Protein AF-0000000070300240 (afdb_homodimer)

Structure (mmCIF, N/CA/C/O backbone):
data_AF-0000000070300240-model_v1
#
loop_
_entity.id
_entity.type
_entity.pdbx_description
1 polymer 'Nucleoid-associated protein NdpA'
#
loop_
_atom_site.group_PDB
_atom_site.id
_atom_site.type_symbol
_atom_site.label_atom_id
_atom_site.label_alt_id
_atom_site.label_comp_id
_atom_site.label_asym_id
_atom_site.label_entity_id
_atom_site.label_seq_id
_atom_site.pdbx_PDB_ins_code
_atom_site.Cartn_x
_atom_site.Cartn_y
_atom_site.Cartn_z
_atom_site.occupancy
_atom_site.B_iso_or_equiv
_atom_site.auth_seq_id
_atom_site.auth_comp_id
_atom_site.auth_asym_id
_atom_site.auth_atom_id
_atom_site.pdbx_PDB_model_num
ATOM 1 N N . MET A 1 1 ? -7.402 23.688 -1.121 1 60.19 1 MET A N 1
ATOM 2 C CA . MET A 1 1 ? -6.246 22.812 -1.276 1 60.19 1 MET A CA 1
ATOM 3 C C . MET A 1 1 ? -5.066 23.562 -1.881 1 60.19 1 MET A C 1
ATOM 5 O O . MET A 1 1 ? -5.25 24.422 -2.742 1 60.19 1 MET A O 1
ATOM 9 N N . VAL A 1 2 ? -3.889 23.531 -1.179 1 76.5 2 VAL A N 1
ATOM 10 C CA . VAL A 1 2 ? -2.697 24.25 -1.625 1 76.5 2 VAL A CA 1
ATOM 11 C C . VAL A 1 2 ? -2.234 23.703 -2.969 1 76.5 2 VAL A C 1
ATOM 13 O O . VAL A 1 2 ? -2.279 22.484 -3.197 1 76.5 2 VAL A O 1
ATOM 16 N N . ASN A 1 3 ? -2.074 24.578 -3.926 1 87.31 3 ASN A N 1
ATOM 17 C CA . ASN A 1 3 ? -1.41 24.203 -5.172 1 87.31 3 ASN A CA 1
ATOM 18 C C . ASN A 1 3 ? 0.097 24.062 -4.98 1 87.31 3 ASN A C 1
ATOM 20 O O . ASN A 1 3 ? 0.801 25.047 -4.781 1 87.31 3 ASN A O 1
ATOM 24 N N . PHE A 1 4 ? 0.513 22.844 -5.047 1 93.38 4 PHE A N 1
ATOM 25 C CA . PHE A 1 4 ? 1.911 22.578 -4.738 1 93.38 4 PHE A CA 1
ATOM 26 C C . PHE A 1 4 ? 2.592 21.859 -5.891 1 93.38 4 PHE A C 1
ATOM 28 O O . PHE A 1 4 ? 2.031 20.906 -6.457 1 93.38 4 PHE A O 1
ATOM 35 N N . LYS A 1 5 ? 3.785 22.328 -6.25 1 95.56 5 LYS A N 1
ATOM 36 C CA . LYS A 1 5 ? 4.711 21.641 -7.141 1 95.56 5 LYS A CA 1
ATOM 37 C C . LYS A 1 5 ? 6.117 21.594 -6.551 1 95.56 5 LYS A C 1
ATOM 39 O O . LYS A 1 5 ? 6.672 22.641 -6.188 1 95.56 5 LYS A O 1
ATOM 44 N N . LEU A 1 6 ? 6.668 20.469 -6.445 1 97.12 6 LEU A N 1
ATOM 45 C CA . LEU A 1 6 ? 8 20.312 -5.879 1 97.12 6 LEU A CA 1
ATOM 46 C C . LEU A 1 6 ? 9.062 20.891 -6.809 1 97.12 6 LEU A C 1
ATOM 48 O O . LEU A 1 6 ? 8.977 20.734 -8.031 1 97.12 6 LEU A O 1
ATOM 52 N N . GLY A 1 7 ? 9.992 21.516 -6.203 1 97 7 GLY A N 1
ATOM 53 C CA . GLY A 1 7 ? 11.125 22.031 -6.961 1 97 7 GLY A CA 1
ATOM 54 C C . GLY A 1 7 ? 12.172 20.969 -7.254 1 97 7 GLY A C 1
ATOM 55 O O . GLY A 1 7 ? 11.852 19.781 -7.367 1 97 7 GLY A O 1
ATOM 56 N N . VAL A 1 8 ? 13.453 21.438 -7.469 1 96.75 8 VAL A N 1
ATOM 57 C CA . VAL A 1 8 ? 14.539 20.547 -7.859 1 96.75 8 VAL A CA 1
ATOM 58 C C . VAL A 1 8 ? 15.516 20.375 -6.691 1 96.75 8 VAL A C 1
ATOM 60 O O . VAL A 1 8 ? 16.109 21.344 -6.219 1 96.75 8 VAL A O 1
ATOM 63 N N . PRO A 1 9 ? 15.617 19.156 -6.219 1 97.25 9 PRO A N 1
ATOM 64 C CA . PRO A 1 9 ? 16.688 18.953 -5.238 1 97.25 9 PRO A CA 1
ATOM 65 C C . PRO A 1 9 ? 18.062 19.281 -5.797 1 97.25 9 PRO A C 1
ATOM 67 O O . PRO A 1 9 ? 18.391 18.859 -6.91 1 97.25 9 PRO A O 1
ATOM 70 N N . THR A 1 10 ? 18.906 19.953 -5.043 1 96.75 10 THR A N 1
ATOM 71 C CA . THR A 1 10 ? 20.203 20.391 -5.582 1 96.75 10 THR A CA 1
ATOM 72 C C . THR A 1 10 ? 21.344 19.812 -4.773 1 96.75 10 THR A C 1
ATOM 74 O O . THR A 1 10 ? 22.219 19.125 -5.324 1 96.75 10 THR A O 1
ATOM 77 N N . ILE A 1 11 ? 21.406 20.078 -3.486 1 96.75 11 ILE A N 1
ATOM 78 C CA . ILE A 1 11 ? 22.469 19.562 -2.635 1 96.75 11 ILE A CA 1
ATOM 79 C C . ILE A 1 11 ? 21.875 18.922 -1.383 1 96.75 11 ILE A C 1
ATOM 81 O O . ILE A 1 11 ? 20.75 19.25 -0.989 1 96.75 11 ILE A O 1
ATOM 85 N N . ALA A 1 12 ? 22.594 18 -0.851 1 97.06 12 ALA A N 1
ATOM 86 C CA . ALA A 1 12 ? 22.156 17.312 0.36 1 97.06 12 ALA A CA 1
ATOM 87 C C . ALA A 1 12 ? 23.344 16.938 1.241 1 97.06 12 ALA A C 1
ATOM 89 O O . ALA A 1 12 ? 24.469 16.812 0.756 1 97.06 12 ALA A O 1
ATOM 90 N N . THR A 1 13 ? 23.125 16.875 2.496 1 96.69 13 THR A N 1
ATOM 91 C CA . THR A 1 13 ? 24.047 16.266 3.449 1 96.69 13 THR A CA 1
ATOM 92 C C . THR A 1 13 ? 23.391 15.062 4.125 1 96.69 13 THR A C 1
ATOM 94 O O . THR A 1 13 ? 22.172 14.953 4.168 1 96.69 13 THR A O 1
ATOM 97 N N . VAL A 1 14 ? 24.234 14.172 4.559 1 96.19 14 VAL A N 1
ATOM 98 C CA . VAL A 1 14 ? 23.75 13.008 5.285 1 96.19 14 VAL A CA 1
ATOM 99 C C . VAL A 1 14 ? 24.594 12.781 6.539 1 96.19 14 VAL A C 1
ATOM 101 O O . VAL A 1 14 ? 25.828 12.781 6.473 1 96.19 14 VAL A O 1
ATOM 104 N N . GLN A 1 15 ? 23.969 12.734 7.672 1 95.25 15 GLN A N 1
ATOM 105 C CA . GLN A 1 15 ? 24.562 12.391 8.961 1 95.25 15 GLN A CA 1
ATOM 106 C C . GLN A 1 15 ? 23.984 11.078 9.492 1 95.25 15 GLN A C 1
ATOM 108 O O . GLN A 1 15 ? 22.984 10.578 8.984 1 95.25 15 GLN A O 1
ATOM 113 N N . LYS A 1 16 ? 24.641 10.484 10.398 1 94.12 16 LYS A N 1
ATOM 114 C CA . LYS A 1 16 ? 24.094 9.391 11.195 1 94.12 16 LYS A CA 1
ATOM 115 C C . LYS A 1 16 ? 23.797 9.836 12.617 1 94.12 16 LYS A C 1
ATOM 117 O O . LYS A 1 16 ? 24.641 10.43 13.281 1 94.12 16 LYS A O 1
ATOM 122 N N . VAL A 1 17 ? 22.562 9.648 12.992 1 95.69 17 VAL A N 1
ATOM 123 C CA . VAL A 1 17 ? 22.156 10.078 14.328 1 95.69 17 VAL A CA 1
ATOM 124 C C . VAL A 1 17 ? 21.688 8.875 15.141 1 95.69 17 VAL A C 1
ATOM 126 O O . VAL A 1 17 ? 20.719 8.203 14.766 1 95.69 17 VAL A O 1
ATOM 129 N N . GLY A 1 18 ? 22.344 8.625 16.203 1 94.81 18 GLY A N 1
ATOM 130 C CA . GLY A 1 18 ? 22 7.512 17.078 1 94.81 18 GLY A CA 1
ATOM 131 C C . GLY A 1 18 ? 21.094 7.906 18.234 1 94.81 18 GLY A C 1
ATOM 132 O O . GLY A 1 18 ? 20.656 9.055 18.312 1 94.81 18 GLY A O 1
ATOM 133 N N . ASN A 1 19 ? 20.781 6.914 19.047 1 93.5 19 ASN A N 1
ATOM 134 C CA . ASN A 1 19 ? 20.031 7.105 20.281 1 93.5 19 ASN A CA 1
ATOM 135 C C . ASN A 1 19 ? 20.938 7.586 21.406 1 93.5 19 ASN A C 1
ATOM 137 O O . ASN A 1 19 ? 21.922 6.926 21.75 1 93.5 19 ASN A O 1
ATOM 141 N N . LYS A 1 20 ? 20.625 8.68 21.953 1 94.06 20 LYS A N 1
ATOM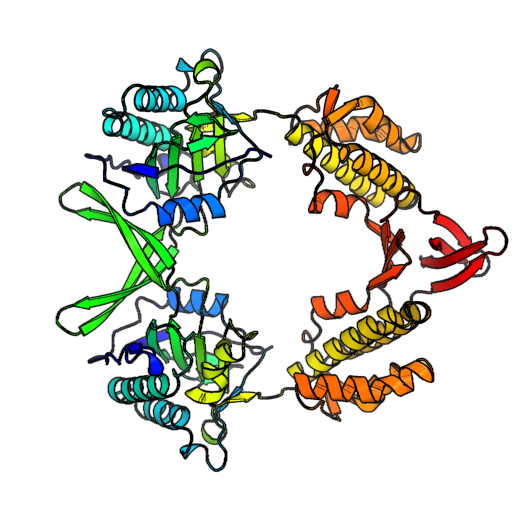 142 C CA . LYS A 1 20 ? 21.484 9.281 22.969 1 94.06 20 LYS A CA 1
ATOM 143 C C . LYS A 1 20 ? 21.5 8.43 24.234 1 94.06 20 LYS A C 1
ATOM 145 O O . LYS A 1 20 ? 22.547 8.281 24.875 1 94.06 20 LYS A O 1
ATOM 150 N N . LEU A 1 21 ? 20.328 7.957 24.594 1 92.44 21 LEU A N 1
ATOM 151 C CA . LEU A 1 21 ? 20.25 7.105 25.766 1 92.44 21 LEU A CA 1
ATOM 152 C C . LEU A 1 21 ? 21.156 5.887 25.625 1 92.44 21 LEU A C 1
ATOM 154 O O . LEU A 1 21 ? 21.766 5.438 26.594 1 92.44 21 LEU A O 1
ATOM 158 N N . LYS A 1 22 ? 21.281 5.348 24.453 1 93.88 22 LYS A N 1
ATOM 159 C CA . LYS A 1 22 ? 22.094 4.168 24.172 1 93.88 22 LYS A CA 1
ATOM 160 C C . LYS A 1 22 ? 23.516 4.555 23.828 1 93.88 22 LYS A C 1
ATOM 162 O O . LYS A 1 22 ? 24.312 3.703 23.422 1 93.88 22 LYS A O 1
ATOM 167 N N . GLU A 1 23 ? 23.797 5.84 23.797 1 94.81 23 GLU A N 1
ATOM 168 C CA . GLU A 1 23 ? 25.125 6.391 23.531 1 94.81 23 GLU A CA 1
ATOM 169 C C . GLU A 1 23 ? 25.641 5.945 22.172 1 94.81 23 GLU A C 1
ATOM 171 O O . GLU A 1 23 ? 26.812 5.578 22.047 1 94.81 23 GLU A O 1
ATOM 176 N N . GLU A 1 24 ? 24.844 5.926 21.172 1 94.44 24 GLU A N 1
ATOM 177 C CA . GLU A 1 24 ? 25.203 5.465 19.828 1 94.44 24 GLU A CA 1
ATOM 178 C C . GLU A 1 24 ? 25.953 6.543 19.062 1 94.44 24 GLU A C 1
ATOM 180 O O . GLU A 1 24 ? 26.578 6.258 18.031 1 94.44 24 GLU A O 1
ATOM 185 N N . GLY A 1 25 ? 25.922 7.777 19.531 1 94.88 25 GLY A N 1
ATOM 186 C CA . GLY A 1 25 ? 26.734 8.844 18.969 1 94.88 25 GLY A CA 1
ATOM 187 C C . GLY A 1 25 ? 26.172 9.406 17.688 1 94.88 25 GLY A C 1
ATOM 188 O O . GLY A 1 25 ? 25.016 9.156 17.344 1 94.88 25 GLY A O 1
ATOM 189 N N . ILE A 1 26 ? 26.984 10.305 17.016 1 95.12 26 ILE A N 1
ATOM 190 C CA . ILE A 1 26 ? 26.625 11.008 15.789 1 95.12 26 ILE A CA 1
ATOM 191 C C . ILE A 1 26 ? 27.797 10.953 14.812 1 95.12 26 ILE A C 1
ATOM 193 O O . ILE A 1 26 ? 28.953 11.031 15.219 1 95.12 26 ILE A O 1
ATOM 197 N N . ALA A 1 27 ? 27.484 10.711 13.57 1 94.44 27 ALA A N 1
ATOM 198 C CA . ALA A 1 27 ? 28.453 10.898 12.5 1 94.44 27 ALA A CA 1
ATOM 199 C C . ALA A 1 27 ? 28.078 12.094 11.625 1 94.44 27 ALA A C 1
ATOM 201 O O . ALA A 1 27 ? 26.969 12.148 11.086 1 94.44 27 ALA A O 1
ATOM 202 N N . PHE A 1 28 ? 29.016 12.992 11.469 1 95.5 28 PHE A N 1
ATOM 203 C CA . PHE A 1 28 ? 28.734 14.25 10.789 1 95.5 28 PHE A CA 1
ATOM 204 C C . PHE A 1 28 ? 29.094 14.156 9.312 1 95.5 28 PHE A C 1
ATOM 206 O O . PHE A 1 28 ? 29.844 13.258 8.906 1 95.5 28 PHE A O 1
ATOM 213 N N . SER A 1 29 ? 28.453 14.992 8.562 1 94.75 29 SER A N 1
ATOM 214 C CA . SER A 1 29 ? 28.812 15.133 7.156 1 94.75 29 SER A CA 1
ATOM 215 C C . SER A 1 29 ? 30.016 16.062 6.984 1 94.75 29 SER A C 1
ATOM 217 O O . SER A 1 29 ? 30.141 17.062 7.699 1 94.75 29 SER A O 1
ATOM 219 N N . SER A 1 30 ? 30.859 15.789 5.977 1 93.75 30 SER A N 1
ATOM 220 C CA . SER A 1 30 ? 32.031 16.625 5.691 1 93.75 30 SER A CA 1
ATOM 221 C C . SER A 1 30 ? 31.812 17.453 4.418 1 93.75 30 SER A C 1
ATOM 223 O O . SER A 1 30 ? 32.531 18.406 4.16 1 93.75 30 SER A O 1
ATOM 225 N N . LYS A 1 31 ? 30.812 17.062 3.666 1 93.31 31 LYS A N 1
ATOM 226 C CA . LYS A 1 31 ? 30.531 17.766 2.414 1 93.31 31 LYS A CA 1
ATOM 227 C C . LYS A 1 31 ? 29.062 17.656 2.021 1 93.31 31 LYS A C 1
ATOM 229 O O . LYS A 1 31 ? 28.328 16.844 2.602 1 93.31 31 LYS A O 1
ATOM 234 N N . ALA A 1 32 ? 28.688 18.469 1.107 1 95.06 32 ALA A N 1
ATOM 235 C CA . ALA A 1 32 ? 27.359 18.375 0.495 1 95.06 32 ALA A CA 1
ATOM 236 C C . ALA A 1 32 ? 27.422 17.594 -0.816 1 95.06 32 ALA A C 1
ATOM 238 O O . ALA A 1 32 ? 28.344 17.766 -1.605 1 95.06 32 ALA A O 1
ATOM 239 N N . ASP A 1 33 ? 26.5 16.703 -1.02 1 94.19 33 ASP A N 1
ATOM 240 C CA . ASP A 1 33 ? 26.406 15.914 -2.238 1 94.19 33 ASP A CA 1
ATOM 241 C C . ASP A 1 33 ? 25.469 16.562 -3.252 1 94.19 33 ASP A C 1
ATOM 243 O O . ASP A 1 33 ? 24.484 17.203 -2.873 1 94.19 33 ASP A O 1
ATOM 247 N N . ASP A 1 34 ? 25.828 16.375 -4.48 1 94.25 34 ASP A N 1
ATOM 248 C CA . ASP A 1 34 ? 24.906 16.75 -5.555 1 94.25 34 ASP A CA 1
ATOM 249 C C . ASP A 1 34 ? 23.703 15.82 -5.602 1 94.25 34 ASP A C 1
ATOM 251 O O . ASP A 1 34 ? 23.859 14.594 -5.59 1 94.25 34 ASP A O 1
ATOM 255 N N . MET A 1 35 ? 22.531 16.391 -5.598 1 93.5 35 MET A N 1
ATOM 256 C CA . MET A 1 35 ? 21.312 15.594 -5.535 1 93.5 35 MET A CA 1
ATOM 257 C C . MET A 1 35 ? 20.531 15.695 -6.836 1 93.5 35 MET A C 1
ATOM 259 O O . MET A 1 35 ? 19.391 15.203 -6.926 1 93.5 35 MET A O 1
ATOM 263 N N . SER A 1 36 ? 21.047 16.234 -7.848 1 89.5 36 SER A N 1
ATOM 264 C CA . SER A 1 36 ? 20.344 16.422 -9.109 1 89.5 36 SER A CA 1
ATOM 265 C C . SER A 1 36 ? 19.906 15.094 -9.711 1 89.5 36 SER A C 1
ATOM 267 O O . SER A 1 36 ? 18.891 15.008 -10.383 1 89.5 36 SER A O 1
ATOM 269 N N . PHE A 1 37 ? 20.688 14.062 -9.398 1 87.44 37 PHE A N 1
ATOM 270 C CA . PHE A 1 37 ? 20.422 12.742 -9.961 1 87.44 37 PHE A CA 1
ATOM 271 C C . PHE A 1 37 ? 19.203 12.109 -9.281 1 87.44 37 PHE A C 1
ATOM 273 O O . PHE A 1 37 ? 18.656 11.133 -9.781 1 87.44 37 PHE A O 1
ATOM 280 N N . ALA A 1 38 ? 18.797 12.688 -8.172 1 90.5 38 ALA A N 1
ATOM 281 C CA . ALA A 1 38 ? 17.781 12.023 -7.352 1 90.5 38 ALA A CA 1
ATOM 282 C C . ALA A 1 38 ? 16.438 12.742 -7.445 1 90.5 38 ALA A C 1
ATOM 284 O O . ALA A 1 38 ? 15.555 12.523 -6.617 1 90.5 38 ALA A O 1
ATOM 285 N N . SER A 1 39 ? 16.266 13.57 -8.422 1 92.62 39 SER A N 1
ATOM 286 C CA . SER A 1 39 ? 15.055 14.367 -8.555 1 92.62 39 SER A CA 1
ATOM 287 C C . SER A 1 39 ? 13.82 13.477 -8.656 1 92.62 39 SER A C 1
ATOM 289 O O . SER A 1 39 ? 12.812 13.734 -7.992 1 92.62 39 SER A O 1
ATOM 291 N N . GLY A 1 40 ? 13.945 12.469 -9.492 1 92.38 40 GLY A N 1
ATOM 292 C CA . GLY A 1 40 ? 12.82 11.555 -9.617 1 92.38 40 GLY A CA 1
ATOM 293 C C . GLY A 1 40 ? 12.469 10.852 -8.32 1 92.38 40 GLY A C 1
ATOM 294 O O . GLY A 1 40 ? 11.297 10.742 -7.969 1 92.38 40 GLY A O 1
ATOM 295 N N . PHE A 1 41 ? 13.461 10.43 -7.602 1 93.5 41 PHE A N 1
ATOM 296 C CA . PHE A 1 41 ? 13.258 9.75 -6.328 1 93.5 41 PHE A CA 1
ATOM 297 C C . PHE A 1 41 ? 12.555 10.656 -5.332 1 93.5 41 PHE A C 1
ATOM 299 O O . PHE A 1 41 ? 11.547 10.273 -4.734 1 93.5 41 PHE A O 1
ATOM 306 N N . ILE A 1 42 ? 13.047 11.859 -5.234 1 95.94 42 ILE A N 1
ATOM 307 C CA . ILE A 1 42 ? 12.531 12.797 -4.246 1 95.94 42 ILE A CA 1
ATOM 308 C C . ILE A 1 42 ? 11.094 13.172 -4.594 1 95.94 42 ILE A C 1
ATOM 310 O O . ILE A 1 42 ? 10.234 13.25 -3.713 1 95.94 42 ILE A O 1
ATOM 314 N N . SER A 1 43 ? 10.891 13.367 -5.82 1 95.62 43 SER A N 1
ATOM 315 C CA . SER A 1 43 ? 9.539 13.695 -6.266 1 95.62 43 SER A CA 1
ATOM 316 C C . SER A 1 43 ? 8.555 12.594 -5.906 1 95.62 43 SER A C 1
ATOM 318 O O . SER A 1 43 ? 7.48 12.867 -5.359 1 95.62 43 SER A O 1
ATOM 320 N N . THR A 1 44 ? 8.953 11.352 -6.191 1 94.19 44 THR A N 1
ATOM 321 C CA . THR A 1 44 ? 8.086 10.219 -5.891 1 94.19 44 THR A CA 1
ATOM 322 C C . THR A 1 44 ? 7.902 10.062 -4.383 1 94.19 44 THR A C 1
ATOM 324 O O . THR A 1 44 ? 6.801 9.773 -3.914 1 94.19 44 THR A O 1
ATOM 327 N N . LEU A 1 45 ? 8.977 10.25 -3.674 1 95.12 45 LEU A N 1
ATOM 328 C CA . LEU A 1 45 ? 8.906 10.164 -2.219 1 95.12 45 LEU A CA 1
ATOM 329 C C . LEU A 1 45 ? 7.902 11.164 -1.662 1 95.12 45 LEU A C 1
ATOM 331 O O . LEU A 1 45 ? 7.039 10.805 -0.861 1 95.12 45 LEU A O 1
ATOM 335 N N . VAL A 1 46 ? 7.996 12.375 -2.125 1 96.56 46 VAL A N 1
ATOM 336 C CA . VAL A 1 46 ? 7.133 13.445 -1.637 1 96.56 46 VAL A CA 1
ATOM 337 C C . VAL A 1 46 ? 5.68 13.148 -1.999 1 96.56 46 VAL A C 1
ATOM 339 O O . VAL A 1 46 ? 4.785 13.273 -1.159 1 96.56 46 VAL A O 1
ATOM 342 N N . LYS A 1 47 ? 5.496 12.727 -3.174 1 94.75 47 LYS A N 1
ATOM 343 C CA . LYS A 1 47 ? 4.152 12.391 -3.639 1 94.75 47 LYS A CA 1
ATOM 344 C C . LYS A 1 47 ? 3.521 11.305 -2.771 1 94.75 47 LYS A C 1
ATOM 346 O O . LYS A 1 47 ? 2.336 11.375 -2.443 1 94.75 47 LYS A O 1
ATOM 351 N N . ASN A 1 48 ? 4.348 10.406 -2.355 1 93.38 48 ASN A N 1
ATOM 352 C CA . ASN A 1 48 ? 3.84 9.242 -1.645 1 93.38 48 ASN A CA 1
ATOM 353 C C . ASN A 1 48 ? 3.66 9.523 -0.156 1 93.38 48 ASN A C 1
ATOM 355 O O . ASN A 1 48 ? 2.855 8.867 0.511 1 93.38 48 ASN A O 1
ATOM 359 N N . THR A 1 49 ? 4.371 10.5 0.405 1 93.5 49 THR A N 1
ATOM 360 C CA . THR A 1 49 ? 4.465 10.5 1.86 1 93.5 49 THR A CA 1
ATOM 361 C C . THR A 1 49 ? 3.986 11.836 2.432 1 93.5 49 THR A C 1
ATOM 363 O O . THR A 1 49 ? 3.596 11.906 3.598 1 93.5 49 THR A O 1
ATOM 366 N N . PHE A 1 50 ? 4.031 12.891 1.695 1 94.06 50 PHE A N 1
ATOM 367 C CA . PHE A 1 50 ? 3.697 14.203 2.238 1 94.06 50 PHE A CA 1
ATOM 368 C C . PHE A 1 50 ? 2.266 14.586 1.883 1 94.06 50 PHE A C 1
ATOM 370 O O . PHE A 1 50 ? 1.792 14.289 0.784 1 94.06 50 PHE A O 1
ATOM 377 N N . LYS A 1 51 ? 1.625 15.234 2.844 1 85.88 51 LYS A N 1
ATOM 378 C CA . LYS A 1 51 ? 0.333 15.883 2.641 1 85.88 51 LYS A CA 1
ATOM 379 C C . LYS A 1 51 ? 0.443 17.391 2.816 1 85.88 51 LYS A C 1
ATOM 381 O O . LYS A 1 51 ? 1.098 17.875 3.746 1 85.88 51 LYS A O 1
ATOM 386 N N . PHE A 1 52 ? -0.153 18.094 1.928 1 87.88 52 PHE A N 1
ATOM 387 C CA . PHE A 1 52 ? 0.008 19.547 1.944 1 87.88 52 PHE A CA 1
ATOM 388 C C . PHE A 1 52 ? -1.313 20.234 2.268 1 87.88 52 PHE A C 1
ATOM 390 O O . PHE A 1 52 ? -1.575 21.344 1.793 1 87.88 52 PHE A O 1
ATOM 397 N N . ASP A 1 53 ? -2.115 19.609 2.99 1 77.38 53 ASP A N 1
ATOM 398 C CA . ASP A 1 53 ? -3.373 20.172 3.459 1 77.38 53 ASP A CA 1
ATOM 399 C C . ASP A 1 53 ? -3.236 20.719 4.879 1 77.38 53 ASP A C 1
ATOM 401 O O . ASP A 1 53 ? -4.039 21.547 5.312 1 77.38 53 ASP A O 1
ATOM 405 N N . VAL A 1 54 ? -2.25 20.25 5.625 1 79.44 54 VAL A N 1
ATOM 406 C CA . VAL A 1 54 ? -1.982 20.703 6.988 1 79.44 54 VAL A CA 1
ATOM 407 C C . VAL A 1 54 ? -0.542 21.188 7.098 1 79.44 54 VAL A C 1
ATOM 409 O O . VAL A 1 54 ? 0.384 20.547 6.609 1 79.44 54 VAL A O 1
ATOM 412 N N . PHE A 1 55 ? -0.462 22.375 7.707 1 89.19 55 PHE A N 1
ATOM 413 C CA . PHE A 1 55 ? 0.866 22.969 7.875 1 89.19 55 PHE A CA 1
ATOM 414 C C . PHE A 1 55 ? 1.116 23.328 9.328 1 89.19 55 PHE A C 1
ATOM 416 O O . PHE A 1 55 ? 0.174 23.453 10.117 1 89.19 55 PHE A O 1
ATOM 423 N N . CYS A 1 56 ? 2.375 23.375 9.609 1 93.31 56 CYS A N 1
ATOM 424 C CA . CYS A 1 56 ? 2.846 23.859 10.906 1 93.31 56 CYS A CA 1
ATOM 425 C C . CYS A 1 56 ? 3.902 24.938 10.727 1 93.31 56 CYS A C 1
ATOM 427 O O . CYS A 1 56 ? 4.277 25.266 9.602 1 93.31 56 CYS A O 1
ATOM 429 N N . GLN A 1 57 ? 4.172 25.547 11.828 1 95.88 57 GLN A N 1
ATOM 430 C CA . GLN A 1 57 ? 5.258 26.516 11.898 1 95.88 57 GLN A CA 1
ATOM 431 C C . GLN A 1 57 ? 6.105 26.312 13.148 1 95.88 57 GLN A C 1
ATOM 433 O O . GLN A 1 57 ? 5.617 25.797 14.156 1 95.88 57 GLN A O 1
ATOM 438 N N . PHE A 1 58 ? 7.391 26.672 13.031 1 97.56 58 PHE A N 1
ATOM 439 C CA . PHE A 1 58 ? 8.211 26.625 14.234 1 97.56 58 PHE A CA 1
ATOM 440 C C . PHE A 1 58 ? 7.582 27.438 15.352 1 97.56 58 PHE A C 1
ATOM 442 O O . PHE A 1 58 ? 7.02 28.516 15.102 1 97.56 58 PHE A O 1
ATOM 449 N N . ASP A 1 59 ? 7.73 26.891 16.516 1 94.69 59 ASP A N 1
ATOM 450 C CA . ASP A 1 59 ? 7.199 27.578 17.703 1 94.69 59 ASP A CA 1
ATOM 451 C C . ASP A 1 59 ? 8.289 27.781 18.75 1 94.69 59 ASP A C 1
ATOM 453 O O . ASP A 1 59 ? 9.406 27.281 18.594 1 94.69 59 ASP A O 1
ATOM 457 N N . SER A 1 60 ? 8.039 28.641 19.609 1 89.94 60 SER A N 1
ATOM 458 C CA . SER A 1 60 ? 8.914 28.875 20.75 1 89.94 60 SER A CA 1
ATOM 459 C C . SER A 1 60 ? 8.156 29.484 21.922 1 89.94 60 SER A C 1
ATOM 461 O O . SER A 1 60 ? 7.074 30.062 21.734 1 89.94 60 SER A O 1
ATOM 463 N N . ILE A 1 61 ? 8.711 29.344 23.094 1 84.56 61 ILE A N 1
ATOM 464 C CA . ILE A 1 61 ? 8.086 29.906 24.281 1 84.56 61 ILE A CA 1
ATOM 465 C C . ILE A 1 61 ? 8.195 31.422 24.266 1 84.56 61 ILE A C 1
ATOM 467 O O . ILE A 1 61 ? 7.219 32.125 24.547 1 84.56 61 ILE A O 1
ATOM 471 N N . GLU A 1 62 ? 9.352 32 23.891 1 86.38 62 GLU A N 1
ATOM 472 C CA . GLU A 1 62 ? 9.586 33.438 23.922 1 86.38 62 GLU A CA 1
ATOM 473 C C . GLU A 1 62 ? 9.766 34 22.516 1 86.38 62 GLU A C 1
ATOM 475 O O . GLU A 1 62 ? 8.938 34.812 22.047 1 86.38 62 GLU A O 1
ATOM 480 N N . SER A 1 63 ? 10.867 33.594 21.922 1 92.5 63 SER A N 1
ATOM 481 C CA . SER A 1 63 ? 11.18 34.031 20.578 1 92.5 63 SER A CA 1
ATOM 482 C C . SER A 1 63 ? 11.633 32.875 19.688 1 92.5 63 SER A C 1
ATOM 484 O O . SER A 1 63 ? 12.281 31.953 20.172 1 92.5 63 SER A O 1
ATOM 486 N N . LEU A 1 64 ? 11.391 33 18.406 1 94.88 64 LEU A N 1
ATOM 487 C CA . LEU A 1 64 ? 11.727 31.953 17.453 1 94.88 64 LEU A CA 1
ATOM 488 C C . LEU A 1 64 ? 13.227 31.672 17.469 1 94.88 64 LEU A C 1
ATOM 490 O O . LEU A 1 64 ? 13.656 30.547 17.203 1 94.88 64 LEU A O 1
ATOM 494 N N . ASP A 1 65 ? 13.953 32.656 17.859 1 93.69 65 ASP A N 1
ATOM 495 C CA . ASP A 1 65 ? 15.406 32.531 17.891 1 93.69 65 ASP A CA 1
ATOM 496 C C . ASP A 1 65 ? 15.844 31.516 18.953 1 93.69 65 ASP A C 1
ATOM 498 O O . ASP A 1 65 ? 16.969 31.031 18.922 1 93.69 65 ASP A O 1
ATOM 502 N N . MET A 1 66 ? 14.961 31.25 19.828 1 95.19 66 MET A N 1
ATOM 503 C CA . MET A 1 66 ? 15.266 30.281 20.875 1 95.19 66 MET A CA 1
ATOM 504 C C . MET A 1 66 ? 14.984 28.859 20.406 1 95.19 66 MET A C 1
ATOM 506 O O . MET A 1 66 ? 15.305 27.891 21.109 1 95.19 66 MET A O 1
ATOM 510 N N . ASN A 1 67 ? 14.375 28.688 19.281 1 97.44 67 ASN A N 1
ATOM 511 C CA . ASN A 1 67 ? 14.188 27.391 18.641 1 97.44 67 ASN A CA 1
ATOM 512 C C . ASN A 1 67 ? 15.406 26.984 17.797 1 97.44 67 ASN A C 1
ATOM 514 O O . ASN A 1 67 ? 15.648 27.578 16.75 1 97.44 67 ASN A O 1
ATOM 518 N N . PRO A 1 68 ? 16.188 26.016 18.297 1 97.69 68 PRO A N 1
ATOM 519 C CA . PRO A 1 68 ? 17.422 25.672 17.594 1 97.69 68 PRO A CA 1
ATOM 520 C C . PRO A 1 68 ? 17.188 25.25 16.156 1 97.69 68 PRO A C 1
ATOM 522 O O . PRO A 1 68 ? 17.922 25.656 15.25 1 97.69 68 PRO A O 1
ATOM 525 N N . SER A 1 69 ? 16.172 24.422 15.891 1 98.56 69 SER A N 1
ATOM 526 C CA . SER A 1 69 ? 15.891 23.969 14.531 1 98.56 69 SER A CA 1
ATOM 527 C C . SER A 1 69 ? 15.586 25.156 13.609 1 98.56 69 SER A C 1
ATOM 529 O O . SER A 1 69 ? 16.094 25.219 12.492 1 98.56 69 SER A O 1
ATOM 531 N N . TYR A 1 70 ? 14.727 26.078 14.117 1 98.56 70 TYR A N 1
ATOM 532 C CA . TYR A 1 70 ? 14.43 27.297 13.367 1 98.56 70 TYR A CA 1
ATOM 533 C C . TYR A 1 70 ? 15.711 28.047 13.016 1 98.56 70 TYR A C 1
ATOM 535 O O . TYR A 1 70 ? 15.906 28.453 11.867 1 98.56 70 TYR A O 1
ATOM 543 N N . ARG A 1 71 ? 16.594 28.203 13.984 1 98.06 71 ARG A N 1
ATOM 544 C CA . ARG A 1 71 ? 17.812 28.984 13.805 1 98.06 71 ARG A CA 1
ATOM 545 C C . ARG A 1 71 ? 18.703 28.375 12.734 1 98.06 71 ARG A C 1
ATOM 547 O O . ARG A 1 71 ? 19.203 29.078 11.852 1 98.06 71 ARG A O 1
ATOM 554 N N . PHE A 1 72 ? 18.922 27.125 12.836 1 98.69 72 PHE A N 1
ATOM 555 C CA . PHE A 1 72 ? 19.812 26.469 11.898 1 98.69 72 PHE A CA 1
ATOM 556 C C . PHE A 1 72 ? 19.234 26.469 10.492 1 98.69 72 PHE A C 1
ATOM 558 O O . PHE A 1 72 ? 19.953 26.703 9.523 1 98.69 72 PHE A O 1
ATOM 565 N N . VAL A 1 73 ? 17.906 26.219 10.367 1 98.75 73 VAL A N 1
ATOM 566 C CA . VAL A 1 73 ? 17.234 26.25 9.078 1 98.75 73 VAL A CA 1
ATOM 567 C C . VAL A 1 73 ? 17.328 27.656 8.484 1 98.75 73 VAL A C 1
ATOM 569 O O . VAL A 1 73 ? 17.609 27.812 7.297 1 98.75 73 VAL A O 1
ATOM 572 N N . HIS A 1 74 ? 17.125 28.672 9.375 1 98.5 74 HIS A N 1
ATOM 573 C CA . HIS A 1 74 ? 17.188 30.062 8.953 1 98.5 74 HIS A CA 1
ATOM 574 C C . HIS A 1 74 ? 18.562 30.391 8.375 1 98.5 74 HIS A C 1
ATOM 576 O O . HIS A 1 74 ? 18.656 31.047 7.328 1 98.5 74 HIS A O 1
ATOM 582 N N . LYS A 1 75 ? 19.547 29.953 9.008 1 98.5 75 LYS A N 1
ATOM 583 C CA . LYS A 1 75 ? 20.922 30.219 8.555 1 98.5 75 LYS A CA 1
ATOM 584 C C . LYS A 1 75 ? 21.172 29.562 7.199 1 98.5 75 LYS A C 1
ATOM 586 O O . LYS A 1 75 ? 21.891 30.125 6.359 1 98.5 75 LYS A O 1
ATOM 591 N N . ILE A 1 76 ? 20.609 28.391 6.934 1 98.69 76 ILE A N 1
ATOM 592 C CA . ILE A 1 76 ? 20.781 27.703 5.656 1 98.69 76 ILE A CA 1
ATOM 593 C C . ILE A 1 76 ? 20.094 28.5 4.551 1 98.69 76 ILE A C 1
ATOM 595 O O . ILE A 1 76 ? 20.641 28.688 3.469 1 98.69 76 ILE A O 1
ATOM 599 N N . PHE A 1 77 ? 18.828 28.953 4.824 1 98.5 77 PHE A N 1
ATOM 600 C CA . PHE A 1 77 ? 18.094 29.734 3.836 1 98.5 77 PHE A CA 1
ATOM 601 C C . PHE A 1 77 ? 18.797 31.047 3.541 1 98.5 77 PHE A C 1
ATOM 603 O O . PHE A 1 77 ? 18.766 31.531 2.408 1 98.5 77 PHE A O 1
ATOM 610 N N . ASP A 1 78 ? 19.5 31.641 4.555 1 97.62 78 ASP A N 1
ATOM 611 C CA . ASP A 1 78 ? 20.219 32.906 4.398 1 97.62 78 ASP A CA 1
ATOM 612 C C . ASP A 1 78 ? 21.484 32.719 3.555 1 97.62 78 ASP A C 1
ATOM 614 O O . ASP A 1 78 ? 21.844 33.562 2.754 1 97.62 78 ASP A O 1
ATOM 618 N N . ASP A 1 79 ? 22.156 31.562 3.812 1 97.75 79 ASP A N 1
ATOM 619 C CA . ASP A 1 79 ? 23.391 31.219 3.09 1 97.75 79 ASP A CA 1
ATOM 620 C C . ASP A 1 79 ? 23.484 29.719 2.832 1 97.75 79 ASP A C 1
ATOM 622 O O . ASP A 1 79 ? 23.922 28.969 3.695 1 97.75 79 ASP A O 1
ATOM 626 N N . LYS A 1 80 ? 23.203 29.359 1.647 1 95.88 80 LYS A N 1
ATOM 627 C CA . LYS A 1 80 ? 23.172 27.969 1.243 1 95.88 80 LYS A CA 1
ATOM 628 C C . LYS A 1 80 ? 24.516 27.281 1.474 1 95.88 80 LYS A C 1
ATOM 630 O O . LYS A 1 80 ? 24.578 26.078 1.717 1 95.88 80 LYS A O 1
ATOM 635 N N . ASP A 1 81 ? 25.625 28.031 1.464 1 95.88 81 ASP A N 1
ATOM 636 C CA . ASP A 1 81 ? 26.969 27.484 1.626 1 95.88 81 ASP A CA 1
ATOM 637 C C . ASP A 1 81 ? 27.188 27 3.057 1 95.88 81 ASP A C 1
ATOM 639 O O . ASP A 1 81 ? 28.156 26.281 3.328 1 95.88 81 ASP A O 1
ATOM 643 N N . ASP A 1 82 ? 26.312 27.406 3.938 1 97.31 82 ASP A N 1
ATOM 644 C CA . ASP A 1 82 ? 26.422 27.016 5.34 1 97.31 82 ASP A CA 1
ATOM 645 C C . ASP A 1 82 ? 25.734 25.672 5.598 1 97.31 82 ASP A C 1
ATOM 647 O O . ASP A 1 82 ? 25.625 25.234 6.746 1 97.31 82 ASP A O 1
ATOM 651 N N . ILE A 1 83 ? 25.312 24.984 4.594 1 98.31 83 ILE A N 1
ATOM 652 C CA . ILE A 1 83 ? 24.422 23.828 4.758 1 98.31 83 ILE A CA 1
ATOM 653 C C . ILE A 1 83 ? 25.141 22.734 5.516 1 98.31 83 ILE A C 1
ATOM 655 O O . ILE A 1 83 ? 24.547 22.031 6.332 1 98.31 83 ILE A O 1
ATOM 659 N N . VAL A 1 84 ? 26.453 22.531 5.32 1 97.81 84 VAL A N 1
ATOM 660 C CA . VAL A 1 84 ? 27.188 21.469 5.996 1 97.81 84 VAL A CA 1
ATOM 661 C C . VAL A 1 84 ? 27.266 21.766 7.492 1 97.81 84 VAL A C 1
ATOM 663 O O . VAL A 1 84 ? 26.922 20.922 8.312 1 97.81 84 VAL A O 1
ATOM 666 N N . LYS A 1 85 ? 27.656 22.938 7.805 1 98.44 85 LYS A N 1
ATOM 667 C CA . LYS A 1 85 ? 27.781 23.344 9.203 1 98.44 85 LYS A CA 1
ATOM 668 C C . LYS A 1 85 ? 26.422 23.266 9.922 1 98.44 85 LYS A C 1
ATOM 670 O O . LYS A 1 85 ? 26.328 22.672 10.992 1 98.44 85 LYS A O 1
ATOM 675 N N . GLN A 1 86 ? 25.406 23.828 9.312 1 98.69 86 GLN A N 1
ATOM 676 C CA . GLN A 1 86 ? 24.109 23.922 9.977 1 98.69 86 GLN A CA 1
ATOM 677 C C . GLN A 1 86 ? 23.406 22.578 10.016 1 98.69 86 GLN A C 1
ATOM 679 O O . GLN A 1 86 ? 22.688 22.266 10.969 1 98.69 86 GLN A O 1
ATOM 684 N N . SER A 1 87 ? 23.625 21.734 9.008 1 98.5 87 SER A N 1
ATOM 685 C CA . SER A 1 87 ? 23.078 20.375 9.047 1 98.5 87 SER A CA 1
ATOM 686 C C . SER A 1 87 ? 23.688 19.562 10.18 1 98.5 87 SER A C 1
ATOM 688 O O . SER A 1 87 ? 23 18.766 10.812 1 98.5 87 SER A O 1
ATOM 690 N N . ASN A 1 88 ? 24.984 19.734 10.406 1 98.19 88 ASN A N 1
ATOM 691 C CA . ASN A 1 88 ? 25.641 19.062 11.539 1 98.19 88 ASN A CA 1
ATOM 692 C C . ASN A 1 88 ? 25.078 19.562 12.867 1 98.19 88 ASN A C 1
ATOM 694 O O . ASN A 1 88 ? 24.906 18.766 13.805 1 98.19 88 ASN A O 1
ATOM 698 N N . ASN A 1 89 ? 24.797 20.844 12.93 1 98.69 89 ASN A N 1
ATOM 699 C CA . ASN A 1 89 ? 24.156 21.375 14.125 1 98.69 89 ASN A CA 1
ATOM 700 C C . ASN A 1 89 ? 22.766 20.766 14.344 1 98.69 89 ASN A C 1
ATOM 702 O O . ASN A 1 89 ? 22.406 20.422 15.469 1 98.69 89 ASN A O 1
ATOM 706 N N . LEU A 1 90 ? 22 20.656 13.281 1 98.75 90 LEU A N 1
ATOM 707 C CA . LEU A 1 90 ? 20.688 20.031 13.344 1 98.75 90 LEU A CA 1
ATOM 708 C C . LEU A 1 90 ? 20.797 18.594 13.828 1 98.75 90 LEU A C 1
ATOM 710 O O . LEU A 1 90 ? 20 18.141 14.656 1 98.75 90 LEU A O 1
ATOM 714 N N . ALA A 1 91 ? 21.828 17.875 13.305 1 98.25 91 ALA A N 1
ATOM 715 C CA . ALA A 1 91 ? 22.047 16.484 13.688 1 98.25 91 ALA A CA 1
ATOM 716 C C . ALA A 1 91 ? 22.359 16.375 15.18 1 98.25 91 ALA A C 1
ATOM 718 O O . ALA A 1 91 ? 21.844 15.477 15.859 1 98.25 91 ALA A O 1
ATOM 719 N N . ARG A 1 92 ? 23.203 17.25 15.641 1 98.25 92 ARG A N 1
ATOM 720 C CA . ARG A 1 92 ? 23.516 17.281 17.062 1 98.25 92 ARG A CA 1
ATOM 721 C C . ARG A 1 92 ? 22.266 17.516 17.891 1 98.25 92 ARG A C 1
ATOM 723 O O . ARG A 1 92 ? 22.047 16.844 18.906 1 98.25 92 ARG A O 1
ATOM 730 N N . HIS A 1 93 ? 21.516 18.484 17.469 1 98.31 93 HIS A N 1
ATOM 731 C CA . HIS A 1 93 ? 20.281 18.797 18.188 1 98.31 93 HIS A CA 1
ATOM 732 C C . HIS A 1 93 ? 19.344 17.594 18.172 1 98.31 93 HIS A C 1
ATOM 734 O O . HIS A 1 93 ? 18.75 17.266 19.203 1 98.31 93 HIS A O 1
ATOM 740 N N . LEU A 1 94 ? 19.141 16.938 17.031 1 97.62 94 LEU A N 1
ATOM 741 C CA . LEU A 1 94 ? 18.312 15.742 16.922 1 97.62 94 LEU A CA 1
ATOM 742 C C . LEU A 1 94 ? 18.781 14.656 17.875 1 97.62 94 LEU A C 1
ATOM 744 O O . LEU A 1 94 ? 17.969 14.016 18.547 1 97.62 94 LEU A O 1
ATOM 748 N N . TYR A 1 95 ? 20.094 14.477 17.953 1 97.31 95 TYR A N 1
ATOM 749 C CA . TYR A 1 95 ? 20.672 13.5 18.859 1 97.31 95 TYR A CA 1
ATOM 750 C C . TYR A 1 95 ? 20.297 13.805 20.312 1 97.31 95 TYR A C 1
ATOM 752 O O . TYR A 1 95 ? 19.922 12.914 21.062 1 97.31 95 TYR A O 1
ATOM 760 N N . ASP A 1 96 ? 20.375 15.062 20.625 1 96.5 96 ASP A N 1
ATOM 761 C CA . ASP A 1 96 ? 20.078 15.5 21.984 1 96.5 96 ASP A CA 1
ATOM 762 C C . ASP A 1 96 ? 18.625 15.234 22.344 1 96.5 96 ASP A C 1
ATOM 764 O O . ASP A 1 96 ? 18.281 15.07 23.516 1 96.5 96 ASP A O 1
ATOM 768 N N . GLN A 1 97 ? 17.75 15.195 21.328 1 94.12 97 GLN A N 1
ATOM 769 C CA . GLN A 1 97 ? 16.328 14.977 21.547 1 94.12 97 GLN A CA 1
ATOM 770 C C . GLN A 1 97 ? 15.969 13.5 21.422 1 94.12 97 GLN A C 1
ATOM 772 O O . GLN A 1 97 ? 14.828 13.102 21.672 1 94.12 97 GLN A O 1
ATOM 777 N N . SER A 1 98 ? 16.906 12.648 20.984 1 92.06 98 SER A N 1
ATOM 778 C CA . SER A 1 98 ? 16.688 11.219 20.797 1 92.06 98 SER A CA 1
ATOM 779 C C . SER A 1 98 ? 16.953 10.438 22.078 1 92.06 98 SER A C 1
ATOM 781 O O . SER A 1 98 ? 17.844 9.594 22.109 1 92.06 98 SER A O 1
ATOM 783 N N . ILE A 1 99 ? 16.078 10.648 23.094 1 90.81 99 ILE A N 1
ATOM 784 C CA . ILE A 1 99 ? 16.375 10.164 24.438 1 90.81 99 ILE A CA 1
ATOM 785 C C . ILE A 1 99 ? 15.43 9.023 24.797 1 90.81 99 ILE A C 1
ATOM 787 O O . ILE A 1 99 ? 15.562 8.414 25.859 1 90.81 99 ILE A O 1
ATOM 791 N N . HIS A 1 100 ? 14.484 8.734 24.031 1 87.56 100 HIS A N 1
ATOM 792 C CA . HIS A 1 100 ? 13.609 7.598 24.281 1 87.56 100 HIS A CA 1
ATOM 793 C C . HIS A 1 100 ? 14.227 6.297 23.781 1 87.56 100 HIS A C 1
ATOM 795 O O . HIS A 1 100 ? 14.805 6.258 22.703 1 87.56 100 HIS A O 1
ATOM 801 N N . PRO A 1 101 ? 14.094 5.254 24.516 1 86.81 101 PRO A N 1
ATOM 802 C CA . PRO A 1 101 ? 14.742 3.986 24.172 1 86.81 101 PRO A CA 1
ATOM 803 C C . PRO A 1 101 ? 14.297 3.436 22.828 1 86.81 101 PRO A C 1
ATOM 805 O O . PRO A 1 101 ? 15.047 2.721 22.156 1 86.81 101 PRO A O 1
ATOM 808 N N . ASN A 1 102 ? 13.148 3.771 22.391 1 85.62 102 ASN A N 1
ATOM 809 C CA . ASN A 1 102 ? 12.586 3.17 21.188 1 85.62 102 ASN A CA 1
ATOM 810 C C . ASN A 1 102 ? 12.93 3.98 19.938 1 85.62 102 ASN A C 1
ATOM 812 O O . ASN A 1 102 ? 12.586 3.588 18.828 1 85.62 102 ASN A O 1
ATOM 816 N N . ILE A 1 103 ? 13.633 5.066 20.172 1 87.5 103 ILE A N 1
ATOM 817 C CA . ILE A 1 103 ? 14.062 5.824 19 1 87.5 103 ILE A CA 1
ATOM 818 C C . ILE A 1 103 ? 15.227 5.113 18.328 1 87.5 103 ILE A C 1
ATOM 820 O O . ILE A 1 103 ? 16.266 4.871 18.953 1 87.5 103 ILE A O 1
ATOM 824 N N . ALA A 1 104 ? 15.086 4.773 17.125 1 88 104 ALA A N 1
ATOM 825 C CA . ALA A 1 104 ? 16.078 4.008 16.391 1 88 104 ALA A CA 1
ATOM 826 C C . ALA A 1 104 ? 17.172 4.922 15.836 1 88 104 ALA A C 1
ATOM 828 O O . ALA A 1 104 ? 16.922 6.098 15.547 1 88 104 ALA A O 1
ATOM 829 N N . ASN A 1 105 ? 18.359 4.355 15.758 1 91.12 105 ASN A N 1
ATOM 830 C CA . ASN A 1 105 ? 19.422 4.988 14.992 1 91.12 105 ASN A CA 1
ATOM 831 C C . ASN A 1 105 ? 19.094 5.039 13.5 1 91.12 105 ASN A C 1
ATOM 833 O O . ASN A 1 105 ? 18.281 4.258 13.016 1 91.12 105 ASN A O 1
ATOM 837 N N . GLY A 1 106 ? 19.656 6.082 12.844 1 92.12 106 GLY A N 1
ATOM 838 C CA . GLY A 1 106 ? 19.391 6.141 11.414 1 92.12 106 GLY A CA 1
ATOM 839 C C . GLY A 1 106 ? 20.094 7.297 10.727 1 92.12 106 GLY A C 1
ATOM 840 O O . GLY A 1 106 ? 20.844 8.047 11.367 1 92.12 106 GLY A O 1
ATOM 841 N N . GLU A 1 107 ? 19.906 7.336 9.461 1 94.5 107 GLU A N 1
ATOM 842 C CA . GLU A 1 107 ? 20.438 8.422 8.656 1 94.5 107 GLU A CA 1
ATOM 843 C C . GLU A 1 107 ? 19.562 9.672 8.75 1 94.5 107 GLU A C 1
ATOM 845 O O . GLU A 1 107 ? 18.344 9.562 8.891 1 94.5 107 GLU A O 1
ATOM 850 N N . PHE A 1 108 ? 20.188 10.789 8.742 1 96.19 108 PHE A N 1
ATOM 851 C CA . PHE A 1 108 ? 19.547 12.094 8.781 1 96.19 108 PHE A CA 1
ATOM 852 C C . PHE A 1 108 ? 19.938 12.922 7.562 1 96.19 108 PHE A C 1
ATOM 854 O O . PHE A 1 108 ? 21.094 13.336 7.434 1 96.19 108 PHE A O 1
ATOM 861 N N . TYR A 1 109 ? 18.922 13.102 6.672 1 96.75 109 TYR A N 1
ATOM 862 C CA . TYR A 1 109 ? 19.172 13.812 5.422 1 96.75 109 TYR A CA 1
ATOM 863 C C . TYR A 1 109 ? 18.688 15.258 5.516 1 96.75 109 TYR A C 1
ATOM 865 O O . TYR A 1 109 ? 17.625 15.531 6.066 1 96.75 109 TYR A O 1
ATOM 873 N N . ILE A 1 110 ? 19.469 16.172 5.02 1 98.31 110 ILE A N 1
ATOM 874 C CA . ILE A 1 110 ? 19.062 17.562 4.785 1 98.31 110 ILE A CA 1
ATOM 875 C C . ILE A 1 110 ? 19.234 17.891 3.307 1 98.31 110 ILE A C 1
ATOM 877 O O . ILE A 1 110 ? 20.344 17.906 2.787 1 98.31 110 ILE A O 1
ATOM 881 N N . ILE A 1 111 ? 18.156 18.172 2.627 1 97.94 111 ILE A N 1
ATOM 882 C CA . ILE A 1 111 ? 18.156 18.359 1.181 1 97.94 111 ILE A CA 1
ATOM 883 C C . ILE A 1 111 ? 17.641 19.75 0.84 1 97.94 111 ILE A C 1
ATOM 885 O O . ILE A 1 111 ? 16.547 20.125 1.275 1 97.94 111 ILE A O 1
ATOM 889 N N . TYR A 1 112 ? 18.406 20.5 0.104 1 98.62 112 TYR A N 1
ATOM 890 C CA . TYR A 1 112 ? 18 21.797 -0.384 1 98.62 112 TYR A CA 1
ATOM 891 C C . TYR A 1 112 ? 17.25 21.672 -1.71 1 98.62 112 TYR A C 1
ATOM 893 O O . TYR A 1 112 ? 17.75 21.062 -2.654 1 98.62 112 TYR A O 1
ATOM 901 N N . ILE A 1 113 ? 16.078 22.234 -1.815 1 98.25 113 ILE A N 1
ATOM 902 C CA . ILE A 1 113 ? 15.242 22.156 -3.006 1 98.25 113 ILE A CA 1
ATOM 903 C C . ILE A 1 113 ? 15 23.547 -3.564 1 98.25 113 ILE A C 1
ATOM 905 O O . ILE A 1 113 ? 14.469 24.422 -2.869 1 98.25 113 ILE A O 1
ATOM 909 N N . ASP A 1 114 ? 15.312 23.703 -4.793 1 97.44 114 ASP A N 1
ATOM 910 C CA . ASP A 1 114 ? 15.18 25 -5.441 1 97.44 114 ASP A CA 1
ATOM 911 C C . ASP A 1 114 ? 13.836 25.125 -6.156 1 97.44 114 ASP A C 1
ATOM 913 O O . ASP A 1 114 ? 13.469 24.25 -6.941 1 97.44 114 ASP A O 1
ATOM 917 N N . GLY A 1 115 ? 13.109 26.125 -5.82 1 96.81 115 GLY A N 1
ATOM 918 C CA . GLY A 1 115 ? 12.031 26.562 -6.684 1 96.81 115 GLY A CA 1
ATOM 919 C C . GLY A 1 115 ? 10.773 25.719 -6.559 1 96.81 115 GLY A C 1
ATOM 920 O O . GLY A 1 115 ? 10.227 25.266 -7.562 1 96.81 115 GLY A O 1
ATOM 921 N N . CYS A 1 116 ? 10.289 25.547 -5.402 1 97.19 116 CYS A N 1
ATOM 922 C CA . CYS A 1 116 ? 8.961 24.969 -5.219 1 97.19 116 CYS A CA 1
ATOM 923 C C . CYS A 1 116 ? 7.875 25.984 -5.562 1 97.19 116 CYS A C 1
ATOM 925 O O . CYS A 1 116 ? 8.07 27.188 -5.391 1 97.19 116 CYS A O 1
ATOM 927 N N . MET A 1 117 ? 6.828 25.469 -6.086 1 96.31 117 MET A N 1
ATOM 928 C CA . MET A 1 117 ? 5.656 26.328 -6.293 1 96.31 117 MET A CA 1
ATOM 929 C C . MET A 1 117 ? 4.613 26.078 -5.207 1 96.31 117 MET A C 1
ATOM 931 O O . MET A 1 117 ? 4.145 24.953 -5.027 1 96.31 117 MET A O 1
ATOM 935 N N . LEU A 1 118 ? 4.34 27.109 -4.457 1 91.56 118 LEU A N 1
ATOM 936 C CA . LEU A 1 118 ? 3.312 27.078 -3.424 1 91.56 118 LEU A CA 1
ATOM 937 C C . LEU A 1 118 ? 2.299 28.203 -3.629 1 91.56 118 LEU A C 1
ATOM 939 O O . LEU A 1 118 ? 2.625 29.375 -3.459 1 91.56 118 LEU A O 1
ATOM 943 N N . ASN A 1 119 ? 1.05 27.859 -3.92 1 87.5 119 ASN A N 1
ATOM 944 C CA . ASN A 1 119 ? 0.004 28.844 -4.199 1 87.5 119 ASN A CA 1
ATOM 945 C C . ASN A 1 119 ? 0.49 29.922 -5.16 1 87.5 119 ASN A C 1
ATOM 947 O O . ASN A 1 119 ? 0.347 31.109 -4.883 1 87.5 119 ASN A O 1
ATOM 951 N N . ASN A 1 120 ? 1.215 29.562 -6.223 1 87.69 120 ASN A N 1
ATOM 952 C CA . ASN A 1 120 ? 1.663 30.406 -7.332 1 87.69 120 ASN A CA 1
ATOM 953 C C . ASN A 1 120 ? 2.875 31.25 -6.945 1 87.69 120 ASN A C 1
ATOM 955 O O . ASN A 1 120 ? 3.16 32.25 -7.586 1 87.69 120 ASN A O 1
ATOM 959 N N . GLU A 1 121 ? 3.416 31.031 -5.82 1 93.88 121 GLU A N 1
ATOM 960 C CA . GLU A 1 121 ? 4.684 31.641 -5.434 1 93.88 121 GLU A CA 1
ATOM 961 C C . GLU A 1 121 ? 5.824 30.625 -5.496 1 93.88 121 GLU A C 1
ATOM 963 O O . GLU A 1 121 ? 5.664 29.484 -5.094 1 93.88 121 GLU A O 1
ATOM 968 N N . THR A 1 122 ? 6.949 31.094 -6.047 1 97 122 THR A N 1
ATOM 969 C CA . THR A 1 122 ? 8.133 30.25 -6.105 1 97 122 THR A CA 1
ATOM 970 C C . THR A 1 122 ? 9 30.438 -4.867 1 97 122 THR A C 1
ATOM 972 O O . THR A 1 122 ? 9.43 31.562 -4.574 1 97 122 THR A O 1
ATOM 975 N N . VAL A 1 123 ? 9.18 29.422 -4.094 1 97.12 123 VAL A N 1
ATOM 976 C CA . VAL A 1 123 ? 10 29.516 -2.889 1 97.12 123 VAL A CA 1
ATOM 977 C C . VAL A 1 123 ? 10.922 28.297 -2.807 1 97.12 123 VAL A C 1
ATOM 979 O O . VAL A 1 123 ? 10.57 27.203 -3.27 1 97.12 123 VAL A O 1
ATOM 982 N N . ASP A 1 124 ? 12.078 28.453 -2.248 1 98.25 124 ASP A N 1
ATOM 983 C CA . ASP A 1 124 ? 12.945 27.328 -1.947 1 98.25 124 ASP A CA 1
ATOM 984 C C . ASP A 1 124 ? 12.438 26.547 -0.736 1 98.25 124 ASP A C 1
ATOM 986 O O . ASP A 1 124 ? 11.562 27.016 -0.008 1 98.25 124 ASP A O 1
ATOM 990 N N . ALA A 1 125 ? 12.922 25.312 -0.639 1 98.56 125 ALA A N 1
ATOM 991 C CA . ALA A 1 125 ? 12.531 24.5 0.512 1 98.56 125 ALA A CA 1
ATOM 992 C C . ALA A 1 125 ? 13.711 23.688 1.029 1 98.56 125 ALA A C 1
ATOM 994 O O . ALA A 1 125 ? 14.695 23.484 0.316 1 98.56 125 ALA A O 1
ATOM 995 N N . LEU A 1 126 ? 13.641 23.375 2.264 1 98.81 126 LEU A N 1
ATOM 996 C CA . LEU A 1 126 ? 14.562 22.453 2.91 1 98.81 126 LEU A CA 1
ATOM 997 C C . LEU A 1 126 ? 13.836 21.203 3.375 1 98.81 126 LEU A C 1
ATOM 999 O O . LEU A 1 126 ? 12.836 21.281 4.098 1 98.81 126 LEU A O 1
ATOM 1003 N N . MET A 1 127 ? 14.289 20.078 2.898 1 98.44 127 MET A N 1
ATOM 1004 C CA . MET A 1 127 ? 13.695 18.812 3.307 1 98.44 127 MET A CA 1
ATOM 1005 C C . MET A 1 127 ? 14.578 18.109 4.328 1 98.44 127 MET A C 1
ATOM 1007 O O . MET A 1 127 ? 15.781 17.938 4.113 1 98.44 127 MET A O 1
ATOM 1011 N N . LEU A 1 128 ? 14.07 17.75 5.492 1 98.62 128 LEU A N 1
ATOM 1012 C CA . LEU A 1 128 ? 14.734 16.953 6.504 1 98.62 128 LEU A CA 1
ATOM 1013 C C . LEU A 1 128 ? 14.117 15.555 6.586 1 98.62 128 LEU A C 1
ATOM 1015 O O . LEU A 1 128 ? 12.898 15.422 6.668 1 98.62 128 LEU A O 1
ATOM 1019 N N . LEU A 1 129 ? 14.953 14.516 6.527 1 96.75 129 LEU A N 1
ATOM 1020 C CA . LEU A 1 129 ? 14.484 13.141 6.613 1 96.75 129 LEU A CA 1
ATOM 1021 C C . LEU A 1 129 ? 15.281 12.352 7.648 1 96.75 129 LEU A C 1
ATOM 1023 O O . LEU A 1 129 ? 16.516 12.422 7.664 1 96.75 129 LEU A O 1
ATOM 1027 N N . LYS A 1 130 ? 14.633 11.719 8.484 1 94.81 130 LYS A N 1
ATOM 1028 C CA . LYS A 1 130 ? 15.281 10.742 9.359 1 94.81 130 LYS A CA 1
ATOM 1029 C C . LYS A 1 130 ? 14.789 9.328 9.07 1 94.81 130 LYS A C 1
ATOM 1031 O O . LYS A 1 130 ? 13.594 9.047 9.164 1 94.81 130 LYS A O 1
ATOM 1036 N N . THR A 1 131 ? 15.719 8.5 8.664 1 90 131 THR A N 1
ATOM 1037 C CA . THR A 1 131 ? 15.375 7.113 8.367 1 90 131 THR A CA 1
ATOM 1038 C C . THR A 1 131 ? 15.539 6.238 9.609 1 90 131 THR A C 1
ATOM 1040 O O . THR A 1 131 ? 16.578 6.273 10.266 1 90 131 THR A O 1
ATOM 1043 N N . GLU A 1 132 ? 14.562 5.555 10.062 1 83 132 GLU A N 1
ATOM 1044 C CA . GLU A 1 132 ? 14.648 4.625 11.188 1 83 132 GLU A CA 1
ATOM 1045 C C . GLU A 1 132 ? 14.727 3.182 10.703 1 83 132 GLU A C 1
ATOM 1047 O O . GLU A 1 132 ? 15.508 2.387 11.227 1 83 132 GLU A O 1
ATOM 1052 N N . ALA A 1 133 ? 13.867 2.877 9.758 1 82.69 133 ALA A N 1
ATOM 1053 C CA . ALA A 1 133 ? 13.898 1.55 9.148 1 82.69 133 ALA A CA 1
ATOM 1054 C C . ALA A 1 133 ? 14.141 1.64 7.648 1 82.69 133 ALA A C 1
ATOM 1056 O O . ALA A 1 133 ? 13.602 2.527 6.98 1 82.69 133 ALA A O 1
ATOM 1057 N N . LYS A 1 134 ? 15.055 0.8 7.184 1 89.38 134 LYS A N 1
ATOM 1058 C CA . LYS A 1 134 ? 15.312 0.719 5.746 1 89.38 134 LYS A CA 1
ATOM 1059 C C . LYS A 1 134 ? 14.641 -0.505 5.137 1 89.38 134 LYS A C 1
ATOM 1061 O O . LYS A 1 134 ? 14.344 -1.474 5.836 1 89.38 134 LYS A O 1
ATOM 1066 N N . ASP A 1 135 ? 14.391 -0.373 3.898 1 90.25 135 ASP A N 1
ATOM 1067 C CA . ASP A 1 135 ? 13.82 -1.497 3.16 1 90.25 135 ASP A CA 1
ATOM 1068 C C . ASP A 1 135 ? 14.914 -2.328 2.494 1 90.25 135 ASP A C 1
ATOM 1070 O O . ASP A 1 135 ? 16 -1.82 2.211 1 90.25 135 ASP A O 1
ATOM 1074 N N . SER A 1 136 ? 14.602 -3.561 2.342 1 91.81 136 SER A N 1
ATOM 1075 C CA . SER A 1 136 ? 15.516 -4.457 1.643 1 91.81 136 SER A CA 1
ATOM 1076 C C . SER A 1 136 ? 15.195 -4.531 0.155 1 91.81 136 SER A C 1
ATOM 1078 O O . SER A 1 136 ? 14.023 -4.562 -0.229 1 91.81 136 SER A O 1
ATOM 1080 N N . PHE A 1 137 ? 16.25 -4.57 -0.622 1 92.94 137 PHE A N 1
ATOM 1081 C CA . PHE A 1 137 ? 16.156 -4.699 -2.07 1 92.94 137 PHE A CA 1
ATOM 1082 C C . PHE A 1 137 ? 17.125 -5.75 -2.594 1 92.94 137 PHE A C 1
ATOM 1084 O O . PHE A 1 137 ? 18.156 -5.996 -1.985 1 92.94 137 PHE A O 1
ATOM 1091 N N . LEU A 1 138 ? 16.688 -6.395 -3.623 1 92.88 138 LEU A N 1
ATOM 1092 C CA . LEU A 1 138 ? 17.625 -7.234 -4.359 1 92.88 138 LEU A CA 1
ATOM 1093 C C . LEU A 1 138 ? 18.141 -6.512 -5.602 1 92.88 138 LEU A C 1
ATOM 1095 O O . LEU A 1 138 ? 17.359 -6.008 -6.406 1 92.88 138 LEU A O 1
ATOM 1099 N N . THR A 1 139 ? 19.422 -6.375 -5.656 1 92.56 139 THR A N 1
ATOM 1100 C CA . THR A 1 139 ? 20.047 -5.734 -6.805 1 92.56 139 THR A CA 1
ATOM 1101 C C . THR A 1 139 ? 20.891 -6.734 -7.59 1 92.56 139 THR A C 1
ATOM 1103 O O . THR A 1 139 ? 21.25 -7.793 -7.074 1 92.56 139 THR A O 1
ATOM 1106 N N . VAL A 1 140 ? 21.016 -6.484 -8.898 1 91.44 140 VAL A N 1
ATOM 1107 C CA . VAL A 1 140 ? 21.859 -7.297 -9.773 1 91.44 140 VAL A CA 1
ATOM 1108 C C . VAL A 1 140 ? 23.031 -6.461 -10.297 1 91.44 140 VAL A C 1
ATOM 1110 O O . VAL A 1 140 ? 22.828 -5.336 -10.758 1 91.44 140 VAL A O 1
ATOM 1113 N N . SER A 1 141 ? 24.156 -6.906 -10.031 1 88.5 141 SER A N 1
ATOM 1114 C CA . SER A 1 141 ? 25.344 -6.258 -10.57 1 88.5 141 SER A CA 1
ATOM 1115 C C . SER A 1 141 ? 26 -7.117 -11.641 1 88.5 141 SER A C 1
ATOM 1117 O O . SER A 1 141 ? 25.859 -8.344 -11.648 1 88.5 141 SER A O 1
ATOM 1119 N N . TYR A 1 142 ? 26.516 -6.426 -12.656 1 85.5 142 TYR A N 1
ATOM 1120 C CA . TYR A 1 142 ? 27.297 -7.094 -13.703 1 85.5 142 TYR A CA 1
ATOM 1121 C C . TYR A 1 142 ? 28.781 -6.762 -13.578 1 85.5 142 TYR A C 1
ATOM 1123 O O . TYR A 1 142 ? 29.188 -5.629 -13.852 1 85.5 142 TYR A O 1
ATOM 1131 N N . GLU A 1 143 ? 29.484 -7.652 -12.992 1 83.75 143 GLU A N 1
ATOM 1132 C CA . GLU A 1 143 ? 30.922 -7.48 -12.82 1 83.75 143 GLU A CA 1
ATOM 1133 C C . GLU A 1 143 ? 31.703 -8.648 -13.422 1 83.75 143 GLU A C 1
ATOM 1135 O O . GLU A 1 143 ? 31.359 -9.812 -13.18 1 83.75 143 GLU A O 1
ATOM 1140 N N . ASN A 1 144 ? 32.75 -8.391 -14.188 1 84.19 144 ASN A N 1
ATOM 1141 C CA . ASN A 1 144 ? 33.656 -9.383 -14.781 1 84.19 144 ASN A CA 1
ATOM 1142 C C . ASN A 1 144 ? 32.875 -10.398 -15.617 1 84.19 144 ASN A C 1
ATOM 1144 O O . ASN A 1 144 ? 33.125 -11.602 -15.508 1 84.19 144 ASN A O 1
ATOM 1148 N N . GLY A 1 145 ? 31.828 -10.016 -16.344 1 79.81 145 GLY A N 1
ATOM 1149 C CA . GLY A 1 145 ? 31.078 -10.867 -17.266 1 79.81 145 GLY A CA 1
ATOM 1150 C C . GLY A 1 145 ? 30.062 -11.742 -16.562 1 79.81 145 GLY A C 1
ATOM 1151 O O . GLY A 1 145 ? 29.531 -12.688 -17.156 1 79.81 145 GLY A O 1
ATOM 1152 N N . GLU A 1 146 ? 29.875 -11.422 -15.273 1 82.56 146 GLU A N 1
ATOM 1153 C CA . GLU A 1 146 ? 28.953 -12.266 -14.516 1 82.56 146 GLU A CA 1
ATOM 1154 C C . GLU A 1 146 ? 27.922 -11.422 -13.781 1 82.56 146 GLU A C 1
ATOM 1156 O O . GLU A 1 146 ? 28.25 -10.359 -13.234 1 82.56 146 GLU A O 1
ATOM 1161 N N . TYR A 1 147 ? 26.719 -11.938 -13.852 1 85.81 147 TYR A N 1
ATOM 1162 C CA . TYR A 1 147 ? 25.672 -11.336 -13.039 1 85.81 147 TYR A CA 1
ATOM 1163 C C . TYR A 1 147 ? 25.703 -11.891 -11.617 1 85.81 147 TYR A C 1
ATOM 1165 O O . TYR A 1 147 ? 25.969 -13.078 -11.414 1 85.81 147 TYR A O 1
ATOM 1173 N N . SER A 1 148 ? 25.547 -10.922 -10.656 1 88.44 148 SER A N 1
ATOM 1174 C CA . SER A 1 148 ? 25.453 -11.344 -9.258 1 88.44 148 SER A CA 1
ATOM 1175 C C . SER A 1 148 ? 24.312 -10.641 -8.539 1 88.44 148 SER A C 1
ATOM 1177 O O . SER A 1 148 ? 24.031 -9.469 -8.797 1 88.44 148 SER A O 1
ATOM 1179 N N . ILE A 1 149 ? 23.688 -11.43 -7.676 1 91.38 149 ILE A N 1
ATOM 1180 C CA . ILE A 1 149 ? 22.578 -10.914 -6.883 1 91.38 149 ILE A CA 1
ATOM 1181 C C . ILE A 1 149 ? 23.094 -10.422 -5.531 1 91.38 149 ILE A C 1
ATOM 1183 O O . ILE A 1 149 ? 23.844 -11.125 -4.855 1 91.38 149 ILE A O 1
ATOM 1187 N N . LYS A 1 150 ? 22.688 -9.188 -5.168 1 88.75 150 LYS A N 1
ATOM 1188 C CA . LYS A 1 150 ? 23.125 -8.633 -3.889 1 88.75 150 LYS A CA 1
ATOM 1189 C C . LYS A 1 150 ? 21.953 -7.98 -3.15 1 88.75 150 LYS A C 1
ATOM 1191 O O . LYS A 1 150 ? 21.203 -7.203 -3.736 1 88.75 150 LYS A O 1
ATOM 1196 N N . PRO A 1 151 ? 21.812 -8.367 -1.93 1 88.69 151 PRO A N 1
ATOM 1197 C CA . PRO A 1 151 ? 20.844 -7.637 -1.112 1 88.69 151 PRO A CA 1
ATOM 1198 C C . PRO A 1 151 ? 21.359 -6.273 -0.664 1 88.69 151 PRO A C 1
ATOM 1200 O O . PRO A 1 151 ? 22.547 -6.117 -0.396 1 88.69 151 PRO A O 1
ATOM 1203 N N . GLN A 1 152 ? 20.531 -5.277 -0.661 1 91.06 152 GLN A N 1
ATOM 1204 C CA . GLN A 1 152 ? 20.891 -3.939 -0.211 1 91.06 152 GLN A CA 1
ATOM 1205 C C . GLN A 1 152 ? 19.781 -3.318 0.628 1 91.06 152 GLN A C 1
ATOM 1207 O O . GLN A 1 152 ? 18.609 -3.607 0.419 1 91.06 152 GLN A O 1
ATOM 1212 N N . LEU A 1 153 ? 20.25 -2.562 1.534 1 90.62 153 LEU A N 1
ATOM 1213 C CA . LEU A 1 153 ? 19.312 -1.771 2.322 1 90.62 153 LEU A CA 1
ATOM 1214 C C . LEU A 1 153 ? 19.312 -0.314 1.872 1 90.62 153 LEU A C 1
ATOM 1216 O O . LEU A 1 153 ? 20.375 0.242 1.572 1 90.62 153 LEU A O 1
ATOM 1220 N N . GLY A 1 154 ? 18.109 0.28 1.789 1 92.81 154 GLY A N 1
ATOM 1221 C CA . GLY A 1 154 ? 18.047 1.679 1.397 1 92.81 154 GLY A CA 1
ATOM 1222 C C . GLY A 1 154 ? 16.703 2.328 1.728 1 92.81 154 GLY A C 1
ATOM 1223 O O . GLY A 1 154 ? 15.805 1.672 2.246 1 92.81 154 GLY A O 1
ATOM 1224 N N . LEU A 1 155 ? 16.641 3.623 1.511 1 93.12 155 LEU A N 1
ATOM 1225 C CA . LEU A 1 155 ? 15.43 4.398 1.702 1 93.12 155 LEU A CA 1
ATOM 1226 C C . LEU A 1 155 ? 14.508 4.266 0.496 1 93.12 155 LEU A C 1
ATOM 1228 O O . LEU A 1 155 ? 14.898 4.574 -0.631 1 93.12 155 LEU A O 1
ATOM 1232 N N . SER A 1 156 ? 13.305 3.77 0.744 1 92.56 156 SER A N 1
ATOM 1233 C CA . SER A 1 156 ? 12.32 3.621 -0.328 1 92.56 156 SER A CA 1
ATOM 1234 C C . SER A 1 156 ? 11.461 4.875 -0.468 1 92.56 156 SER A C 1
ATOM 1236 O O . SER A 1 156 ? 11.477 5.742 0.408 1 92.56 156 SER A O 1
ATOM 1238 N N . THR A 1 157 ? 10.805 4.996 -1.571 1 90.75 157 THR A N 1
ATOM 1239 C CA . THR A 1 157 ? 9.938 6.145 -1.812 1 90.75 157 THR A CA 1
ATOM 1240 C C . THR A 1 157 ? 8.555 5.914 -1.209 1 90.75 157 THR A C 1
ATOM 1242 O O . THR A 1 157 ? 7.703 6.805 -1.229 1 90.75 157 THR A O 1
ATOM 1245 N N . LYS A 1 158 ? 8.352 4.727 -0.708 1 86.75 158 LYS A N 1
ATOM 1246 C CA . LYS A 1 158 ? 6.988 4.336 -0.344 1 86.75 158 LYS A CA 1
ATOM 1247 C C . LYS A 1 158 ? 6.656 4.77 1.082 1 86.75 158 LYS A C 1
ATOM 1249 O O . LYS A 1 158 ? 5.488 4.988 1.414 1 86.75 158 LYS A O 1
ATOM 1254 N N . HIS A 1 159 ? 7.691 4.824 1.893 1 86.25 159 HIS A N 1
ATOM 1255 C CA . HIS A 1 159 ? 7.441 5.137 3.295 1 86.25 159 HIS A CA 1
ATOM 1256 C C . HIS A 1 159 ? 8.531 6.043 3.859 1 86.25 159 HIS A C 1
ATOM 1258 O O . HIS A 1 159 ? 9.672 6.012 3.395 1 86.25 159 HIS A O 1
ATOM 1264 N N . LEU A 1 160 ? 8.141 6.855 4.777 1 89.69 160 LEU A N 1
ATOM 1265 C CA . LEU A 1 160 ? 9.031 7.754 5.496 1 89.69 160 LEU A CA 1
ATOM 1266 C C . LEU A 1 160 ? 8.656 7.828 6.973 1 89.69 160 LEU A C 1
ATOM 1268 O O . LEU A 1 160 ? 7.508 8.125 7.312 1 89.69 160 LEU A O 1
ATOM 1272 N N . ASP A 1 161 ? 9.609 7.527 7.812 1 88.81 161 ASP A N 1
ATOM 1273 C CA . ASP A 1 161 ? 9.336 7.543 9.25 1 88.81 161 ASP A CA 1
ATOM 1274 C C . ASP A 1 161 ? 9.188 8.969 9.766 1 88.81 161 ASP A C 1
ATOM 1276 O O . ASP A 1 161 ? 8.195 9.297 10.422 1 88.81 161 ASP A O 1
ATOM 1280 N N . LYS A 1 162 ? 10.203 9.758 9.578 1 93.88 162 LYS A N 1
ATOM 1281 C CA . LYS A 1 162 ? 10.211 11.156 9.992 1 93.88 162 LYS A CA 1
ATOM 1282 C C . LYS A 1 162 ? 10.719 12.062 8.875 1 93.88 162 LYS A C 1
ATOM 1284 O O . LYS A 1 162 ? 11.75 11.773 8.258 1 93.88 162 LYS A O 1
ATOM 1289 N N . GLY A 1 163 ? 9.945 13.031 8.562 1 96.38 163 GLY A N 1
ATOM 1290 C CA . GLY A 1 163 ? 10.344 13.977 7.539 1 96.38 163 GLY A CA 1
ATOM 1291 C C . GLY A 1 163 ? 9.594 15.289 7.613 1 96.38 163 GLY A C 1
ATOM 1292 O O . GLY A 1 163 ? 8.562 15.383 8.281 1 96.38 163 GLY A O 1
ATOM 1293 N N . CYS A 1 164 ? 10.109 16.312 7.043 1 97.88 164 CYS A N 1
ATOM 1294 C CA . CYS A 1 164 ? 9.398 17.562 6.895 1 97.88 164 CYS A CA 1
ATOM 1295 C C . CYS A 1 164 ? 9.922 18.359 5.699 1 97.88 164 CYS A C 1
ATOM 1297 O O . CYS A 1 164 ? 11.062 18.141 5.266 1 97.88 164 CYS A O 1
ATOM 1299 N N . LEU A 1 165 ? 9.109 19.047 5.156 1 98.19 165 LEU A N 1
ATOM 1300 C CA . LEU A 1 165 ? 9.422 20.031 4.121 1 98.19 165 LEU A CA 1
ATOM 1301 C C . LEU A 1 165 ? 9.18 21.438 4.625 1 98.19 165 LEU A C 1
ATOM 1303 O O . LEU A 1 165 ? 8.047 21.812 4.941 1 98.19 165 LEU A O 1
ATOM 1307 N N . ILE A 1 166 ? 10.227 22.234 4.746 1 98.69 166 ILE A N 1
ATOM 1308 C CA . ILE A 1 166 ? 10.18 23.609 5.246 1 98.69 166 ILE A CA 1
ATOM 1309 C C . ILE A 1 166 ? 10.297 24.594 4.082 1 98.69 166 ILE A C 1
ATOM 1311 O O . ILE A 1 166 ? 11.328 24.641 3.41 1 98.69 166 ILE A O 1
ATOM 1315 N N . PHE A 1 167 ? 9.281 25.391 3.91 1 98.19 167 PHE A N 1
ATOM 1316 C CA . PHE A 1 167 ? 9.266 26.328 2.801 1 98.19 167 PHE A CA 1
ATOM 1317 C C . PHE A 1 167 ? 9.836 27.672 3.234 1 98.19 167 PHE A C 1
ATOM 1319 O O . PHE A 1 167 ? 9.531 28.172 4.324 1 98.19 167 PHE A O 1
ATOM 1326 N N . ASN A 1 168 ? 10.656 28.25 2.387 1 98.19 168 ASN A N 1
ATOM 1327 C CA . ASN A 1 168 ? 11.297 29.531 2.682 1 98.19 168 ASN A CA 1
ATOM 1328 C C . ASN A 1 168 ? 10.336 30.703 2.484 1 98.19 168 ASN A C 1
ATOM 1330 O O . ASN A 1 168 ? 10.562 31.547 1.626 1 98.19 168 ASN A O 1
ATOM 1334 N N . THR A 1 169 ? 9.336 30.719 3.236 1 96.44 169 THR A N 1
ATOM 1335 C CA . THR A 1 169 ? 8.336 31.781 3.279 1 96.44 169 THR A CA 1
ATOM 1336 C C . THR A 1 169 ? 7.84 32 4.707 1 96.44 169 THR A C 1
ATOM 1338 O O . THR A 1 169 ? 7.887 31.094 5.531 1 96.44 169 THR A O 1
ATOM 1341 N N . LYS A 1 170 ? 7.531 33.25 5.094 1 95.12 170 LYS A N 1
ATOM 1342 C CA . LYS A 1 170 ? 7 33.625 6.402 1 95.12 170 LYS A CA 1
ATOM 1343 C C . LYS A 1 170 ? 7.988 33.281 7.512 1 95.12 170 LYS A C 1
ATOM 1345 O O . LYS A 1 170 ? 7.613 32.688 8.523 1 95.12 170 LYS A O 1
ATOM 1350 N N . SER A 1 171 ? 9.227 33.625 7.262 1 96.69 171 SER A N 1
ATOM 1351 C CA . SER A 1 171 ? 10.305 33.312 8.188 1 96.69 171 SER A CA 1
ATOM 1352 C C . SER A 1 171 ? 10.047 33.906 9.57 1 96.69 171 SER A C 1
ATOM 1354 O O . SER A 1 171 ? 10.312 33.25 10.586 1 96.69 171 SER A O 1
ATOM 1356 N N . GLU A 1 172 ? 9.461 35.062 9.648 1 95.31 172 GLU A N 1
ATOM 1357 C CA . GLU A 1 172 ? 9.227 35.75 10.922 1 95.31 172 GLU A CA 1
ATOM 1358 C C . GLU A 1 172 ? 8.148 35.062 11.734 1 95.31 172 GLU A C 1
ATOM 1360 O O . GLU A 1 172 ? 8.094 35.188 12.961 1 95.31 172 GLU A O 1
ATOM 1365 N N . ASP A 1 173 ? 7.34 34.281 11.023 1 94.56 173 ASP A N 1
ATOM 1366 C CA . ASP A 1 173 ? 6.254 33.562 11.695 1 94.56 173 ASP A CA 1
ATOM 1367 C C . ASP A 1 173 ? 6.641 32.125 12 1 94.56 173 ASP A C 1
ATOM 1369 O O . ASP A 1 173 ? 5.855 31.375 12.586 1 94.56 173 ASP A O 1
ATOM 1373 N N . GLY A 1 174 ? 7.809 31.672 11.586 1 97.5 174 GLY A N 1
ATOM 1374 C CA . GLY A 1 174 ? 8.234 30.312 11.867 1 97.5 174 GLY A CA 1
ATOM 1375 C C . GLY A 1 174 ? 8.188 29.406 10.648 1 97.5 174 GLY A C 1
ATOM 1376 O O . GLY A 1 174 ? 8.125 28.188 10.781 1 97.5 174 GLY A O 1
ATOM 1377 N N . TYR A 1 175 ? 8.078 29.953 9.469 1 97.81 175 TYR A N 1
ATOM 1378 C CA . TYR A 1 175 ? 8.07 29.234 8.203 1 97.81 175 TYR A CA 1
ATOM 1379 C C . TYR A 1 175 ? 6.812 28.375 8.062 1 97.81 175 TYR A C 1
ATOM 1381 O O . TYR A 1 175 ? 6.031 28.266 9.008 1 97.81 175 TYR A O 1
ATOM 1389 N N . LEU A 1 176 ? 6.582 27.984 6.867 1 95.94 176 LEU A N 1
ATOM 1390 C CA . LEU A 1 176 ? 5.535 27.016 6.551 1 95.94 176 LEU A CA 1
ATOM 1391 C C . LEU A 1 176 ? 6.113 25.609 6.418 1 95.94 176 LEU A C 1
ATOM 1393 O O . LEU A 1 176 ? 7.031 25.375 5.629 1 95.94 176 LEU A O 1
ATOM 1397 N N . ILE A 1 177 ? 5.57 24.641 7.227 1 97.12 177 ILE A N 1
ATOM 1398 C CA . ILE A 1 177 ? 6.215 23.344 7.316 1 97.12 177 ILE A CA 1
ATOM 1399 C C . ILE A 1 177 ? 5.172 22.234 7.137 1 97.12 177 ILE A C 1
ATOM 1401 O O . ILE A 1 177 ? 4.117 22.266 7.777 1 97.12 177 ILE A O 1
ATOM 1405 N N . SER A 1 178 ? 5.422 21.312 6.199 1 95.88 178 SER A N 1
ATOM 1406 C CA . SER A 1 178 ? 4.68 20.062 6.117 1 95.88 178 SER A CA 1
ATOM 1407 C C . SER A 1 178 ? 5.438 18.922 6.797 1 95.88 178 SER A C 1
ATOM 1409 O O . SER A 1 178 ? 6.613 18.703 6.512 1 95.88 178 SER A O 1
ATOM 1411 N N . ILE A 1 179 ? 4.781 18.188 7.688 1 94.62 179 ILE A N 1
ATOM 1412 C CA . ILE A 1 179 ? 5.492 17.203 8.5 1 94.62 179 ILE A CA 1
ATOM 1413 C C . ILE A 1 179 ? 4.969 15.805 8.195 1 94.62 179 ILE A C 1
ATOM 1415 O O . ILE A 1 179 ? 3.775 15.625 7.957 1 94.62 179 ILE A O 1
ATOM 1419 N N . VAL A 1 180 ? 5.844 14.859 8.094 1 93.25 180 VAL A N 1
ATOM 1420 C CA . VAL A 1 180 ? 5.551 13.43 8.078 1 93.25 180 VAL A CA 1
ATOM 1421 C C . VAL A 1 180 ? 6.078 12.781 9.359 1 93.25 180 VAL A C 1
ATOM 1423 O O . VAL A 1 180 ? 7.273 12.859 9.656 1 93.25 180 VAL A O 1
ATOM 1426 N N . GLU A 1 181 ? 5.121 12.156 10.109 1 87.75 181 GLU A N 1
ATOM 1427 C CA . GLU A 1 181 ? 5.496 11.484 11.352 1 87.75 181 GLU A CA 1
ATOM 1428 C C . GLU A 1 181 ? 4.629 10.25 11.594 1 87.75 181 GLU A C 1
ATOM 1430 O O . GLU A 1 181 ? 3.426 10.375 11.844 1 87.75 181 GLU A O 1
ATOM 1435 N N . THR A 1 182 ? 4.887 9.039 11.203 1 72.06 182 THR A N 1
ATOM 1436 C CA . THR A 1 182 ? 4.074 7.828 11.227 1 72.06 182 THR A CA 1
ATOM 1437 C C . THR A 1 182 ? 3.838 7.363 12.664 1 72.06 182 THR A C 1
ATOM 1439 O O . THR A 1 182 ? 2.766 6.852 12.984 1 72.06 182 THR A O 1
ATOM 1442 N N . SER A 1 183 ? 4.727 7.113 13.633 1 59.47 183 SER A N 1
ATOM 1443 C CA . SER A 1 183 ? 4.43 6.504 14.93 1 59.47 183 SER A CA 1
ATOM 1444 C C . SER A 1 183 ? 3.854 7.523 15.906 1 59.47 183 SER A C 1
ATOM 1446 O O . SER A 1 183 ? 4.562 8.023 16.781 1 59.47 183 SER A O 1
ATOM 1448 N N . THR A 1 184 ? 2.535 8.008 15.477 1 52.44 184 THR A N 1
ATOM 1449 C CA . THR A 1 184 ? 1.97 9.023 16.359 1 52.44 184 THR A CA 1
ATOM 1450 C C . THR A 1 184 ? 1.287 8.375 17.562 1 52.44 184 THR A C 1
ATOM 1452 O O . THR A 1 184 ? 0.875 9.07 18.484 1 52.44 184 THR A O 1
ATOM 1455 N N . ILE A 1 185 ? 0.94 7.125 17.359 1 50.72 185 ILE A N 1
ATOM 1456 C CA . ILE A 1 185 ? 0.144 6.508 18.406 1 50.72 185 ILE A CA 1
ATOM 1457 C C . ILE A 1 185 ? 0.921 6.535 19.719 1 50.72 185 ILE A C 1
ATOM 1459 O O . ILE A 1 185 ? 0.342 6.754 20.797 1 50.72 185 ILE A O 1
ATOM 1463 N N . ARG A 1 186 ? 2.146 6.285 19.578 1 50.34 186 ARG A N 1
ATOM 1464 C CA . ARG A 1 186 ? 2.902 6.219 20.828 1 50.34 186 ARG A CA 1
ATOM 1465 C C . ARG A 1 186 ? 3.662 7.516 21.062 1 50.34 186 ARG A C 1
ATOM 1467 O O . ARG A 1 186 ? 4.141 8.148 20.125 1 50.34 186 ARG A O 1
ATOM 1474 N N . GLN A 1 187 ? 3.463 8.148 22.281 1 52.22 187 GLN A N 1
ATOM 1475 C CA . GLN A 1 187 ? 4.141 9.359 22.734 1 52.22 187 GLN A CA 1
ATOM 1476 C C . GLN A 1 187 ? 5.555 9.445 22.172 1 52.22 187 GLN A C 1
ATOM 1478 O O . GLN A 1 187 ? 6.062 10.531 21.891 1 52.22 187 GLN A O 1
ATOM 1483 N N . ASP A 1 188 ? 6.16 8.359 21.906 1 57.62 188 ASP A N 1
ATOM 1484 C CA . ASP A 1 188 ? 7.559 8.258 21.5 1 57.62 188 ASP A CA 1
ATOM 1485 C C . ASP A 1 188 ? 7.742 8.703 20.047 1 57.62 188 ASP A C 1
ATOM 1487 O O . ASP A 1 188 ? 8.852 9.047 19.625 1 57.62 188 ASP A O 1
ATOM 1491 N N . GLY A 1 189 ? 6.664 8.898 19.359 1 62 189 GLY A N 1
ATOM 1492 C CA . GLY A 1 189 ? 6.785 9.297 17.953 1 62 189 GLY A CA 1
ATOM 1493 C C . GLY A 1 189 ? 6.637 10.789 17.75 1 62 189 GLY A C 1
ATOM 1494 O O . GLY A 1 189 ? 7.027 11.32 16.703 1 62 189 GLY A O 1
ATOM 1495 N N . ARG A 1 190 ? 6.484 11.484 18.891 1 79.56 190 ARG A N 1
ATOM 1496 C CA . ARG A 1 190 ? 6.199 12.906 18.719 1 79.56 190 ARG A CA 1
ATOM 1497 C C . ARG A 1 190 ? 7.426 13.758 19.031 1 79.56 190 ARG A C 1
ATOM 1499 O O . ARG A 1 190 ? 7.363 14.984 18.984 1 79.56 190 ARG A O 1
ATOM 1506 N N . TYR A 1 191 ? 8.609 13.086 19.203 1 89.06 191 TYR A N 1
ATOM 1507 C CA . TYR A 1 191 ? 9.836 13.82 19.484 1 89.06 191 TYR A CA 1
ATOM 1508 C C . TYR A 1 191 ? 10.25 14.672 18.297 1 89.06 191 TYR A C 1
ATOM 1510 O O . TYR A 1 191 ? 10.891 15.719 18.453 1 89.06 191 TYR A O 1
ATOM 1518 N N . TRP A 1 192 ? 9.891 14.195 17.125 1 93.56 192 TRP A N 1
ATOM 1519 C CA . TRP A 1 192 ? 10.25 14.883 15.883 1 93.56 192 TRP A CA 1
ATOM 1520 C C . TRP A 1 192 ? 9.562 16.234 15.797 1 93.56 192 TRP A C 1
ATOM 1522 O O . TRP A 1 192 ? 10.227 17.281 15.711 1 93.56 192 TRP A O 1
ATOM 1532 N N . SER A 1 193 ? 8.273 16.297 15.992 1 92.94 193 SER A N 1
ATOM 1533 C CA . SER A 1 193 ? 7.504 17.531 15.875 1 92.94 193 SER A CA 1
ATOM 1534 C C . SER A 1 193 ? 7.543 18.328 17.172 1 92.94 193 SER A C 1
ATOM 1536 O O . SER A 1 193 ? 7.707 19.547 17.156 1 92.94 193 SER A O 1
ATOM 1538 N N . ASN A 1 194 ? 7.547 17.672 18.344 1 90.62 194 ASN A N 1
ATOM 1539 C CA . ASN A 1 194 ? 7.352 18.344 19.625 1 90.62 194 ASN A CA 1
ATOM 1540 C C . ASN A 1 194 ? 8.68 18.75 20.25 1 90.62 194 ASN A C 1
ATOM 1542 O O . ASN A 1 194 ? 8.719 19.641 21.094 1 90.62 194 ASN A O 1
ATOM 1546 N N . ASN A 1 195 ? 9.742 18.094 19.906 1 92.94 195 ASN A N 1
ATOM 1547 C CA . ASN A 1 195 ? 11.023 18.359 20.562 1 92.94 195 ASN A CA 1
ATOM 1548 C C . ASN A 1 195 ? 12.07 18.844 19.562 1 92.94 195 ASN A C 1
ATOM 1550 O O . ASN A 1 195 ? 12.555 19.969 19.656 1 92.94 195 ASN A O 1
ATOM 1554 N N . PHE A 1 196 ? 12.312 18.109 18.578 1 96.5 196 PHE A N 1
ATOM 1555 C CA . PHE A 1 196 ? 13.352 18.469 17.625 1 96.5 196 PHE A CA 1
ATOM 1556 C C . PHE A 1 196 ? 12.953 19.703 16.828 1 96.5 196 PHE A C 1
ATOM 1558 O O . PHE A 1 196 ? 13.664 20.703 16.828 1 96.5 196 PHE A O 1
ATOM 1565 N N . LEU A 1 197 ? 11.789 19.547 16.172 1 97.31 197 LEU A N 1
ATOM 1566 C CA . LEU A 1 197 ? 11.352 20.688 15.367 1 97.31 197 LEU A CA 1
ATOM 1567 C C . LEU A 1 197 ? 10.664 21.734 16.234 1 97.31 197 LEU A C 1
ATOM 1569 O O . LEU A 1 197 ? 10.836 22.938 16.016 1 97.31 197 LEU A O 1
ATOM 1573 N N . TYR A 1 198 ? 9.93 21.328 17.266 1 95.31 198 TYR A N 1
ATOM 1574 C CA . TYR A 1 198 ? 9.117 22.156 18.141 1 95.31 198 TYR A CA 1
ATOM 1575 C C . TYR A 1 198 ? 8.195 23.062 17.344 1 95.31 198 TYR A C 1
ATOM 1577 O O . TYR A 1 198 ? 8.438 24.266 17.25 1 95.31 198 TYR A O 1
ATOM 1585 N N . VAL A 1 199 ? 7.113 22.422 16.859 1 95.19 199 VAL A N 1
ATOM 1586 C CA . VAL A 1 199 ? 6.227 23.125 15.93 1 95.19 199 VAL A CA 1
ATOM 1587 C C . VAL A 1 199 ? 4.824 23.219 16.531 1 95.19 199 VAL A C 1
ATOM 1589 O O . VAL A 1 199 ? 4.496 22.5 17.484 1 95.19 199 VAL A O 1
ATOM 1592 N N . LYS A 1 200 ? 4.121 24.203 16.078 1 89.38 200 LYS A N 1
ATOM 1593 C CA . LYS A 1 200 ? 2.691 24.328 16.344 1 89.38 200 LYS A CA 1
ATOM 1594 C C . LYS A 1 200 ? 1.881 24.312 15.055 1 89.38 200 LYS A C 1
ATOM 1596 O O . LYS A 1 200 ? 2.342 24.797 14.023 1 89.38 200 LYS A O 1
ATOM 1601 N N . ASP A 1 201 ? 0.716 23.766 15.109 1 85.56 201 ASP A N 1
ATOM 1602 C CA . ASP A 1 201 ? -0.149 23.672 13.938 1 85.56 201 ASP A CA 1
ATOM 1603 C C . ASP A 1 201 ? -0.639 25.031 13.492 1 85.56 201 ASP A C 1
ATOM 1605 O O . ASP A 1 201 ? -0.942 25.891 14.32 1 85.56 201 ASP A O 1
ATOM 1609 N N . ILE A 1 202 ? -0.587 25.219 12.172 1 85.75 202 ILE A N 1
ATOM 1610 C CA . ILE A 1 202 ? -1.271 26.375 11.594 1 85.75 202 ILE A CA 1
ATOM 1611 C C . ILE A 1 202 ? -2.736 26.031 11.336 1 85.75 202 ILE A C 1
ATOM 1613 O O . ILE A 1 202 ? -3.039 25.188 10.484 1 85.75 202 ILE A O 1
ATOM 1617 N N . ILE A 1 203 ? -3.549 26.391 12.141 1 74.5 203 ILE A N 1
ATOM 1618 C CA . ILE A 1 203 ? -4.957 26.047 12.023 1 74.5 203 ILE A CA 1
ATOM 1619 C C . ILE A 1 203 ? -5.617 26.891 10.938 1 74.5 203 ILE A C 1
ATOM 1621 O O . ILE A 1 203 ? -5.613 28.125 11.016 1 74.5 203 ILE A O 1
ATOM 1625 N N . THR A 1 204 ? -5.945 26.266 9.859 1 74.5 204 THR A N 1
ATOM 1626 C CA . THR A 1 204 ? -6.598 26.938 8.742 1 74.5 204 THR A CA 1
ATOM 1627 C C . THR A 1 204 ? -8.094 26.641 8.727 1 74.5 204 THR A C 1
ATOM 1629 O O . THR A 1 204 ? -8.578 25.844 9.523 1 74.5 204 THR A O 1
ATOM 1632 N N . ASP A 1 205 ? -8.766 27.344 7.887 1 74.69 205 ASP A N 1
ATOM 1633 C CA . ASP A 1 205 ? -10.188 27.094 7.68 1 74.69 205 ASP A CA 1
ATOM 1634 C C . ASP A 1 205 ? -10.438 25.656 7.223 1 74.69 205 ASP A C 1
ATOM 1636 O O . ASP A 1 205 ? -11.453 25.047 7.562 1 74.69 205 ASP A O 1
ATOM 1640 N N . PHE A 1 206 ? -9.531 25.172 6.613 1 72.62 206 PHE A N 1
ATOM 1641 C CA . PHE A 1 206 ? -9.641 23.781 6.176 1 72.62 206 PHE A CA 1
ATOM 1642 C C . PHE A 1 206 ? -9.664 22.844 7.375 1 72.62 206 PHE A C 1
ATOM 1644 O O . PHE A 1 206 ? -10.555 22 7.484 1 72.62 206 PHE A O 1
ATOM 1651 N N . GLN A 1 207 ? -8.75 23.062 8.188 1 76.25 207 GLN A N 1
ATOM 1652 C CA . GLN A 1 207 ? -8.672 22.203 9.367 1 76.25 207 GLN A CA 1
ATOM 1653 C C . GLN A 1 207 ? -9.898 22.375 10.258 1 76.25 207 GLN A C 1
ATOM 1655 O O . GLN A 1 207 ? -10.391 21.406 10.844 1 76.25 207 GLN A O 1
ATOM 1660 N N . TYR A 1 208 ? -10.289 23.609 10.352 1 78 208 TYR A N 1
ATOM 1661 C CA . TYR A 1 208 ? -11.492 23.859 11.148 1 78 208 TYR A CA 1
ATOM 1662 C C . TYR A 1 208 ? -12.688 23.094 10.594 1 78 208 TYR A C 1
ATOM 1664 O O . TYR A 1 208 ? -13.438 22.469 11.344 1 78 208 TYR A O 1
ATOM 1672 N N . THR A 1 209 ? -12.82 23.188 9.344 1 78.88 209 THR A N 1
ATOM 1673 C CA . THR A 1 209 ? -13.93 22.5 8.688 1 78.88 209 THR A CA 1
ATOM 1674 C C . THR A 1 209 ? -13.836 21 8.922 1 78.88 209 THR A C 1
ATOM 1676 O O . THR A 1 209 ? -14.828 20.359 9.281 1 78.88 209 THR A O 1
ATOM 1679 N N . GLU A 1 210 ? -12.703 20.453 8.75 1 78.62 210 GLU A N 1
ATOM 1680 C CA . GLU A 1 210 ? -12.492 19.031 8.977 1 78.62 210 GLU A CA 1
ATOM 1681 C C . GLU A 1 210 ? -12.789 18.641 10.422 1 78.62 210 GLU A C 1
ATOM 1683 O O . GLU A 1 210 ? -13.43 17.625 10.68 1 78.62 210 GLU A O 1
ATOM 1688 N N . ASN A 1 211 ? -12.281 19.453 11.305 1 78.44 211 ASN A N 1
ATOM 1689 C CA . ASN A 1 211 ? -12.469 19.188 12.727 1 78.44 211 ASN A CA 1
ATOM 1690 C C . ASN A 1 211 ? -13.945 19.156 13.102 1 78.44 211 ASN A C 1
ATOM 1692 O O . ASN A 1 211 ? -14.375 18.312 13.898 1 78.44 211 ASN A O 1
ATOM 1696 N N . ILE A 1 212 ? -14.664 20.031 12.539 1 80.38 212 ILE A N 1
ATOM 1697 C CA . ILE A 1 212 ? -16.094 20.109 12.844 1 80.38 212 ILE A CA 1
ATOM 1698 C C . ILE A 1 212 ? -16.797 18.875 12.297 1 80.38 212 ILE A C 1
ATOM 1700 O O . ILE A 1 212 ? -17.641 18.281 12.969 1 80.38 212 ILE A O 1
ATOM 1704 N N . ALA A 1 213 ? -16.484 18.531 11.125 1 80.94 213 ALA A N 1
ATOM 1705 C CA . ALA A 1 213 ? -17.078 17.328 10.539 1 80.94 213 ALA A CA 1
ATOM 1706 C C . ALA A 1 213 ? -16.781 16.094 11.391 1 80.94 213 ALA A C 1
ATOM 1708 O O . ALA A 1 213 ? -17.672 15.289 11.672 1 80.94 213 ALA A O 1
ATOM 1709 N N . ASN A 1 214 ? -15.602 15.953 11.773 1 82.38 214 ASN A N 1
ATOM 1710 C CA . ASN A 1 214 ? -15.195 14.836 12.625 1 82.38 214 ASN A CA 1
ATOM 1711 C C . ASN A 1 214 ? -15.914 14.867 13.969 1 82.38 214 ASN A C 1
ATOM 1713 O O . ASN A 1 214 ? -16.281 13.828 14.508 1 82.38 214 ASN A O 1
ATOM 1717 N N . PHE A 1 215 ? -16.062 16.047 14.477 1 82.5 215 PHE A N 1
ATOM 1718 C CA . PHE A 1 215 ? -16.797 16.219 15.727 1 82.5 215 PHE A CA 1
ATOM 1719 C C . PHE A 1 215 ? -18.219 15.719 15.602 1 82.5 215 PHE A C 1
ATOM 1721 O O . PHE A 1 215 ? -18.734 15.031 16.5 1 82.5 215 PHE A O 1
ATOM 1728 N N . CYS A 1 216 ? -18.812 16.047 14.508 1 81.56 216 CYS A N 1
ATOM 1729 C CA . CYS A 1 216 ? -20.172 15.594 14.266 1 81.56 216 CYS A CA 1
ATOM 1730 C C . CYS A 1 216 ? -20.234 14.07 14.227 1 81.56 216 CYS A C 1
ATOM 1732 O O . CYS A 1 216 ? -21.109 13.461 14.852 1 81.56 216 CYS A O 1
ATOM 1734 N N . SER A 1 217 ? -19.344 13.516 13.492 1 80.81 217 SER A N 1
ATOM 1735 C CA . SER A 1 217 ? -19.281 12.062 13.414 1 80.81 217 SER A CA 1
ATOM 1736 C C . SER A 1 217 ? -19.094 11.445 14.797 1 80.81 217 SER A C 1
ATOM 1738 O O . SER A 1 217 ? -19.719 10.438 15.133 1 80.81 217 SER A O 1
ATOM 1740 N N . PHE A 1 218 ? -18.281 12.047 15.523 1 83 218 PHE A N 1
ATOM 1741 C CA . PHE A 1 218 ? -17.969 11.586 16.875 1 83 218 PHE A CA 1
ATOM 1742 C C . PHE A 1 218 ? -19.219 11.602 17.75 1 83 218 PHE A C 1
ATOM 1744 O O . PHE A 1 218 ? -19.5 10.641 18.469 1 83 218 PHE A O 1
ATOM 1751 N N . ILE A 1 219 ? -19.953 12.648 17.672 1 83.81 219 ILE A N 1
ATOM 1752 C CA . ILE A 1 219 ? -21.172 12.797 18.469 1 83.81 219 ILE A CA 1
ATOM 1753 C C . ILE A 1 219 ? -22.188 11.734 18.047 1 83.81 219 ILE A C 1
ATOM 1755 O O . ILE A 1 219 ? -22.797 11.078 18.906 1 83.81 219 ILE A O 1
ATOM 1759 N N . VAL A 1 220 ? -22.375 11.578 16.828 1 80.69 220 VAL A N 1
ATOM 1760 C CA . VAL A 1 220 ? -23.344 10.625 16.312 1 80.69 220 VAL A CA 1
ATOM 1761 C C . VAL A 1 220 ? -23 9.211 16.781 1 80.69 220 VAL A C 1
ATOM 1763 O O . VAL A 1 220 ? -23.859 8.477 17.266 1 80.69 220 VAL A O 1
ATOM 1766 N N . GLN A 1 221 ? -21.797 8.906 16.625 1 81.38 221 GLN A N 1
ATOM 1767 C CA . GLN A 1 221 ? -21.359 7.578 17.031 1 81.38 221 GLN A CA 1
ATOM 1768 C C . GLN A 1 221 ? -21.531 7.371 18.531 1 81.38 221 GLN A C 1
ATOM 1770 O O . GLN A 1 221 ? -22.047 6.336 18.969 1 81.38 221 GLN A O 1
ATOM 1775 N N . LYS A 1 222 ? -21.062 8.336 19.297 1 83 222 LYS A N 1
ATOM 1776 C CA . LYS A 1 222 ? -21.125 8.234 20.75 1 83 222 LYS A CA 1
ATOM 1777 C C . LYS A 1 222 ? -22.578 8.156 21.234 1 83 222 LYS A C 1
ATOM 1779 O O . LYS A 1 222 ? -22.922 7.281 22.031 1 83 222 LYS A O 1
ATOM 1784 N N . VAL A 1 223 ? -23.422 8.969 20.719 1 80.62 223 VAL A N 1
ATOM 1785 C CA . VAL A 1 223 ? -24.812 9.047 21.156 1 80.62 223 VAL A CA 1
ATOM 1786 C C . VAL A 1 223 ? -25.578 7.812 20.656 1 80.62 223 VAL A C 1
ATOM 1788 O O . VAL A 1 223 ? -26.422 7.262 21.375 1 80.62 223 VAL A O 1
ATOM 1791 N N . SER A 1 224 ? -25.297 7.414 19.453 1 76.31 224 SER A N 1
ATOM 1792 C CA . SER A 1 224 ? -25.984 6.254 18.906 1 76.31 224 SER A CA 1
ATOM 1793 C C . SER A 1 224 ? -25.688 4.996 19.703 1 76.31 224 SER A C 1
ATOM 1795 O O . SER A 1 224 ? -26.531 4.098 19.812 1 76.31 224 SER A O 1
ATOM 1797 N N . LYS A 1 225 ? -24.531 4.922 20.188 1 77.12 225 LYS A N 1
ATOM 1798 C CA . LYS A 1 225 ? -24.156 3.783 21.016 1 77.12 225 LYS A CA 1
ATOM 1799 C C . LYS A 1 225 ? -24.938 3.787 22.328 1 77.12 225 LYS A C 1
ATOM 1801 O O . LYS A 1 225 ? -25.422 2.744 22.781 1 77.12 225 LYS A O 1
ATOM 1806 N N . GLU A 1 226 ? -25.094 4.949 22.875 1 77.25 226 GLU A N 1
ATOM 1807 C CA . GLU A 1 226 ? -25.734 5.082 24.172 1 77.25 226 GLU A CA 1
ATOM 1808 C C . GLU A 1 226 ? -27.25 5.168 24.047 1 77.25 226 GLU A C 1
ATOM 1810 O O . GLU A 1 226 ? -27.984 4.711 24.922 1 77.25 226 GLU A O 1
ATOM 1815 N N . HIS A 1 227 ? -27.703 5.832 22.969 1 78 227 HIS A N 1
ATOM 1816 C CA . HIS A 1 227 ? -29.125 6.062 22.719 1 78 227 HIS A CA 1
ATOM 1817 C C . HIS A 1 227 ? -29.469 5.742 21.266 1 78 227 HIS A C 1
ATOM 1819 O O . HIS A 1 227 ? -29.734 6.648 20.469 1 78 227 HIS A O 1
ATOM 1825 N N . PRO A 1 228 ? -29.625 4.488 21 1 73.38 228 PRO A N 1
ATOM 1826 C CA . PRO A 1 228 ? -29.859 4.062 19.625 1 73.38 228 PRO A CA 1
ATOM 1827 C C . PRO A 1 228 ? -31.125 4.668 19.031 1 73.38 228 PRO A C 1
ATOM 1829 O O . PRO A 1 228 ? -31.203 4.871 17.812 1 73.38 228 PRO A O 1
ATOM 1832 N N . GLU A 1 229 ? -32.094 4.93 19.875 1 72.38 229 GLU A N 1
ATOM 1833 C CA . GLU A 1 229 ? -33.375 5.457 19.406 1 72.38 229 GLU A CA 1
ATOM 1834 C C . GLU A 1 229 ? -33.188 6.855 18.812 1 72.38 229 GLU A C 1
ATOM 1836 O O . GLU A 1 229 ? -34.062 7.324 18.062 1 72.38 229 GLU A O 1
ATOM 1841 N N . LYS A 1 230 ? -32.094 7.473 19.141 1 78.19 230 LYS A N 1
ATOM 1842 C CA . LYS A 1 230 ? -31.859 8.836 18.672 1 78.19 230 LYS A CA 1
ATOM 1843 C C . LYS A 1 230 ? -30.953 8.852 17.438 1 78.19 230 LYS A C 1
ATOM 1845 O O . LYS A 1 230 ? -30.734 9.914 16.844 1 78.19 230 LYS A O 1
ATOM 1850 N N . SER A 1 231 ? -30.531 7.734 17.109 1 74.81 231 SER A N 1
ATOM 1851 C CA . SER A 1 231 ? -29.5 7.605 16.094 1 74.81 231 SER A CA 1
ATOM 1852 C C . SER A 1 231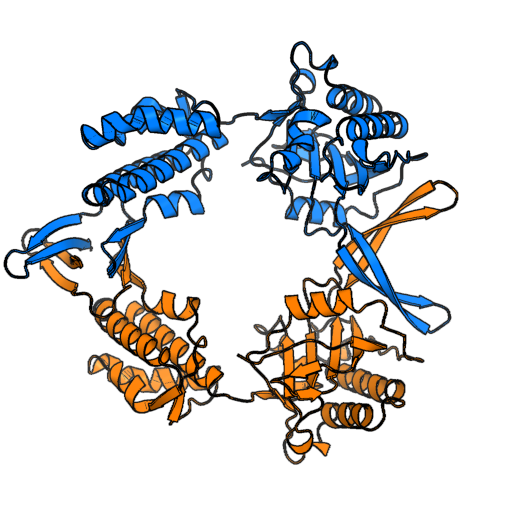 ? -29.969 8.188 14.758 1 74.81 231 SER A C 1
ATOM 1854 O O . SER A 1 231 ? -29.203 8.867 14.062 1 74.81 231 SER A O 1
ATOM 1856 N N . LEU A 1 232 ? -31.125 7.93 14.477 1 73.56 232 LEU A N 1
ATOM 1857 C CA . LEU A 1 232 ? -31.625 8.352 13.172 1 73.56 232 LEU A CA 1
ATOM 1858 C C . LEU A 1 232 ? -31.703 9.867 13.086 1 73.56 232 LEU A C 1
ATOM 1860 O O . LEU A 1 232 ? -31.25 10.461 12.109 1 73.56 232 LEU A O 1
ATOM 1864 N N . LYS A 1 233 ? -32.312 10.492 14.055 1 77.38 233 LYS A N 1
ATOM 1865 C CA . LYS A 1 233 ? -32.438 11.945 14.062 1 77.38 233 LYS A CA 1
ATOM 1866 C C . LYS A 1 233 ? -31.062 12.617 14.047 1 77.38 233 LYS A C 1
ATOM 1868 O O . LYS A 1 233 ? -30.859 13.609 13.352 1 77.38 233 LYS A O 1
ATOM 1873 N N . LEU A 1 234 ? -30.266 12.062 14.781 1 81.88 234 LEU A N 1
ATOM 1874 C CA . LEU A 1 234 ? -28.906 12.609 14.859 1 81.88 234 LEU A CA 1
ATOM 1875 C C . LEU A 1 234 ? -28.188 12.477 13.523 1 81.88 234 LEU A C 1
ATOM 1877 O O . LEU A 1 234 ? -27.469 13.391 13.109 1 81.88 234 LEU A O 1
ATOM 1881 N N . ALA A 1 235 ? -28.391 11.367 12.922 1 78.19 235 ALA A N 1
ATOM 1882 C CA . ALA A 1 235 ? -27.766 11.148 11.617 1 78.19 235 ALA A CA 1
ATOM 1883 C C . ALA A 1 235 ? -28.266 12.156 10.594 1 78.19 235 ALA A C 1
ATOM 1885 O O . ALA A 1 235 ? -27.484 12.648 9.766 1 78.19 235 ALA A O 1
ATOM 1886 N N . LYS A 1 236 ? -29.5 12.477 10.625 1 80.75 236 LYS A N 1
ATOM 1887 C CA . LYS A 1 236 ? -30.078 13.453 9.719 1 80.75 236 LYS A CA 1
ATOM 1888 C C . LYS A 1 236 ? -29.469 14.836 9.938 1 80.75 236 LYS A C 1
ATOM 1890 O O . LYS A 1 236 ? -29.125 15.523 8.977 1 80.75 236 LYS A O 1
ATOM 1895 N N . VAL A 1 237 ? -29.422 15.172 11.219 1 83.88 237 VAL A N 1
ATOM 1896 C CA . VAL A 1 237 ? -28.844 16.469 11.562 1 83.88 237 VAL A CA 1
ATOM 1897 C C . VAL A 1 237 ? -27.391 16.531 11.133 1 83.88 237 VAL A C 1
ATOM 1899 O O . VAL A 1 237 ? -26.938 17.516 10.57 1 83.88 237 VAL A O 1
ATOM 1902 N N . SER A 1 238 ? -26.734 15.461 11.453 1 82.31 238 SER A N 1
ATOM 1903 C CA . SER A 1 238 ? -25.328 15.383 11.07 1 82.31 238 SER A CA 1
ATOM 1904 C C . SER A 1 238 ? -25.156 15.531 9.562 1 82.31 238 SER A C 1
ATOM 1906 O O . SER A 1 238 ? -24.25 16.219 9.102 1 82.31 238 SER A O 1
ATOM 1908 N N . ARG A 1 239 ? -26.016 14.906 8.852 1 80.62 239 ARG A N 1
ATOM 1909 C CA . ARG A 1 239 ? -25.969 15.023 7.398 1 80.62 239 ARG A CA 1
ATOM 1910 C C . ARG A 1 239 ? -26.203 16.469 6.957 1 80.62 239 ARG A C 1
ATOM 1912 O O . ARG A 1 239 ? -25.547 16.953 6.035 1 80.62 239 ARG A O 1
ATOM 1919 N N . ARG A 1 240 ? -27.094 17.078 7.57 1 81.5 240 ARG A N 1
ATOM 1920 C CA . ARG A 1 240 ? -27.359 18.484 7.273 1 81.5 240 ARG A CA 1
ATOM 1921 C C . ARG A 1 240 ? -26.109 19.328 7.516 1 81.5 240 ARG A C 1
ATOM 1923 O O . ARG A 1 240 ? -25.781 20.188 6.703 1 81.5 240 ARG A O 1
ATOM 1930 N N . ILE A 1 241 ? -25.5 19.109 8.617 1 83.06 241 ILE A N 1
ATOM 1931 C CA . ILE A 1 241 ? -24.281 19.844 8.969 1 83.06 241 ILE A CA 1
ATOM 1932 C C . ILE A 1 241 ? -23.203 19.562 7.93 1 83.06 241 ILE A C 1
ATOM 1934 O O . ILE A 1 241 ? -22.562 20.5 7.441 1 83.06 241 ILE A O 1
ATOM 1938 N N . THR A 1 242 ? -23.094 18.375 7.586 1 79.19 242 THR A N 1
ATOM 1939 C CA . THR A 1 242 ? -22.062 18.016 6.617 1 79.19 242 THR A CA 1
ATOM 1940 C C . THR A 1 242 ? -22.328 18.672 5.27 1 79.19 242 THR A C 1
ATOM 1942 O O . THR A 1 242 ? -21.391 19.078 4.57 1 79.19 242 THR A O 1
ATOM 1945 N N . GLN A 1 243 ? -23.547 18.75 4.98 1 79.25 243 GLN A N 1
ATOM 1946 C CA . GLN A 1 243 ? -23.922 19.422 3.742 1 79.25 243 GLN A CA 1
ATOM 1947 C C . GLN A 1 243 ? -23.594 20.906 3.807 1 79.25 243 GLN A C 1
ATOM 1949 O O . GLN A 1 243 ? -23.125 21.5 2.824 1 79.25 243 GLN A O 1
ATOM 1954 N N . MET A 1 244 ? -23.812 21.469 4.934 1 80.88 244 MET A N 1
ATOM 1955 C CA . MET A 1 244 ? -23.469 22.875 5.125 1 80.88 244 MET A CA 1
ATOM 1956 C C . MET A 1 244 ? -21.969 23.109 4.988 1 80.88 244 MET A C 1
ATOM 1958 O O . MET A 1 244 ? -21.547 24.125 4.453 1 80.88 244 MET A O 1
ATOM 1962 N N . LEU A 1 245 ? -21.266 22.172 5.441 1 81.5 245 LEU A N 1
ATOM 1963 C CA . LEU A 1 245 ? -19.812 22.281 5.445 1 81.5 245 LEU A CA 1
ATOM 1964 C C . LEU A 1 245 ? -19.25 22.109 4.035 1 81.5 245 LEU A C 1
ATOM 1966 O O . LEU A 1 245 ? -18.062 22.375 3.799 1 81.5 245 LEU A O 1
ATOM 1970 N N . GLN A 1 246 ? -20.109 21.641 3.197 1 78.5 246 GLN A N 1
ATOM 1971 C CA . GLN A 1 246 ? -19.656 21.453 1.819 1 78.5 246 GLN A CA 1
ATOM 1972 C C . GLN A 1 246 ? -19.797 22.75 1.016 1 78.5 246 GLN A C 1
ATOM 1974 O O . GLN A 1 246 ? -19.297 22.844 -0.105 1 78.5 246 GLN A O 1
ATOM 1979 N N . ASP A 1 247 ? -20.5 23.641 1.632 1 78.56 247 ASP A N 1
ATOM 1980 C CA . ASP A 1 247 ? -20.641 24.938 0.973 1 78.56 247 ASP A CA 1
ATOM 1981 C C . ASP A 1 247 ? -19.375 25.781 1.124 1 78.56 247 ASP A C 1
ATOM 1983 O O . ASP A 1 247 ? -19.156 26.422 2.16 1 78.56 247 ASP A O 1
ATOM 1987 N N . ASP A 1 248 ? -18.625 25.859 0.029 1 79.19 248 ASP A N 1
ATOM 1988 C CA . ASP A 1 248 ? -17.312 26.5 0.066 1 79.19 248 ASP A CA 1
ATOM 1989 C C . ASP A 1 248 ? -17.422 27.984 0.387 1 79.19 248 ASP A C 1
ATOM 1991 O O . ASP A 1 248 ? -18.219 28.688 -0.224 1 79.19 248 ASP A O 1
ATOM 1995 N N . GLY A 1 249 ? -16.719 28.391 1.357 1 79.88 249 GLY A N 1
ATOM 1996 C CA . GLY A 1 249 ? -16.625 29.797 1.698 1 79.88 249 GLY A CA 1
ATOM 1997 C C . GLY A 1 249 ? -17.703 30.25 2.67 1 79.88 249 GLY A C 1
ATOM 1998 O O . GLY A 1 249 ? -17.672 31.391 3.137 1 79.88 249 GLY A O 1
ATOM 1999 N N . ALA A 1 250 ? -18.578 29.375 2.986 1 83.44 250 ALA A N 1
ATOM 2000 C CA . ALA A 1 250 ? -19.656 29.75 3.908 1 83.44 250 ALA A CA 1
ATOM 2001 C C . ALA A 1 250 ? -19.109 29.984 5.316 1 83.44 250 ALA A C 1
ATOM 2003 O O . ALA A 1 250 ? -18.219 29.25 5.773 1 83.44 250 ALA A O 1
ATOM 2004 N N . GLU A 1 251 ? -19.5 31.062 5.867 1 87.44 251 GLU A N 1
ATOM 2005 C CA . GLU A 1 251 ? -19.125 31.328 7.254 1 87.44 251 GLU A CA 1
ATOM 2006 C C . GLU A 1 251 ? -19.969 30.5 8.219 1 87.44 251 GLU A C 1
ATOM 2008 O O . GLU A 1 251 ? -21.203 30.516 8.141 1 87.44 251 GLU A O 1
ATOM 2013 N N . ILE A 1 252 ? -19.297 29.812 9.047 1 85.44 252 ILE A N 1
ATOM 2014 C CA . ILE A 1 252 ? -19.984 28.906 9.953 1 85.44 252 ILE A CA 1
ATOM 2015 C C . ILE A 1 252 ? -19.766 29.359 11.398 1 85.44 252 ILE A C 1
ATOM 2017 O O . ILE A 1 252 ? -18.656 29.688 11.797 1 85.44 252 ILE A O 1
ATOM 2021 N N . ASN A 1 253 ? -20.859 29.516 12.039 1 88.31 253 ASN A N 1
ATOM 2022 C CA . ASN A 1 253 ? -20.828 29.688 13.484 1 88.31 253 ASN A CA 1
ATOM 2023 C C . ASN A 1 253 ? -20.859 28.359 14.211 1 88.31 253 ASN A C 1
ATOM 2025 O O . ASN A 1 253 ? -21.891 27.672 14.219 1 88.31 253 ASN A O 1
ATOM 2029 N N . THR A 1 254 ? -19.734 28 14.844 1 87.44 254 THR A N 1
ATOM 2030 C CA . THR A 1 254 ? -19.562 26.688 15.453 1 87.44 254 THR A CA 1
ATOM 2031 C C . THR A 1 254 ? -20.625 26.453 16.516 1 87.44 254 THR A C 1
ATOM 2033 O O . THR A 1 254 ? -21.156 25.344 16.625 1 87.44 254 THR A O 1
ATOM 2036 N N . ASN A 1 255 ? -20.922 27.438 17.266 1 86.12 255 ASN A N 1
ATOM 2037 C CA . ASN A 1 255 ? -21.906 27.281 18.328 1 86.12 255 ASN A CA 1
ATOM 2038 C C . ASN A 1 255 ? -23.297 26.969 17.766 1 86.12 255 ASN A C 1
ATOM 2040 O O . ASN A 1 255 ? -24.016 26.141 18.312 1 86.12 255 ASN A O 1
ATOM 2044 N N . GLU A 1 256 ? -23.594 27.594 16.703 1 87.31 256 GLU A N 1
ATOM 2045 C CA . GLU A 1 256 ? -24.875 27.328 16.047 1 87.31 256 GLU A CA 1
ATOM 2046 C C . GLU A 1 256 ? -24.922 25.906 15.484 1 87.31 256 GLU A C 1
ATOM 2048 O O . GLU A 1 256 ? -25.938 25.219 15.594 1 87.31 256 GLU A O 1
ATOM 2053 N N . LEU A 1 257 ? -23.875 25.562 14.93 1 85.75 257 LEU A N 1
ATOM 2054 C CA . LEU A 1 257 ? -23.781 24.234 14.336 1 85.75 257 LEU A CA 1
ATOM 2055 C C . LEU A 1 257 ? -23.906 23.156 15.406 1 85.75 257 LEU A C 1
ATOM 2057 O O . LEU A 1 257 ? -24.656 22.188 15.234 1 85.75 257 LEU A O 1
ATOM 2061 N N . ILE A 1 258 ? -23.203 23.375 16.453 1 84.25 258 ILE A N 1
ATOM 2062 C CA . ILE A 1 258 ? -23.219 22.406 17.531 1 84.25 258 ILE A CA 1
ATOM 2063 C C . ILE A 1 258 ? -24.609 22.359 18.172 1 84.25 258 ILE A C 1
ATOM 2065 O O . ILE A 1 258 ? -25.109 21.297 18.531 1 84.25 258 ILE A O 1
ATOM 2069 N N . SER A 1 259 ? -25.234 23.516 18.234 1 87.75 259 SER A N 1
ATOM 2070 C CA . SER A 1 259 ? -26.578 23.594 18.812 1 87.75 259 SER A CA 1
ATOM 2071 C C . SER A 1 259 ? -27.578 22.812 17.969 1 87.75 259 SER A C 1
ATOM 2073 O O . SER A 1 259 ? -28.562 22.297 18.5 1 87.75 259 SER A O 1
ATOM 2075 N N . SER A 1 260 ? -27.344 22.703 16.734 1 88.38 260 SER A N 1
ATOM 2076 C CA . SER A 1 260 ? -28.234 21.953 15.852 1 88.38 260 SER A CA 1
ATOM 2077 C C . SER A 1 260 ? -28.188 20.469 16.156 1 88.38 260 SER A C 1
ATOM 2079 O O . SER A 1 260 ? -29.125 19.734 15.812 1 88.38 260 SER A O 1
ATOM 2081 N N . LEU A 1 261 ? -27.188 20.047 16.75 1 88.38 261 LEU A N 1
ATOM 2082 C CA . LEU A 1 261 ? -27.062 18.656 17.125 1 88.38 261 LEU A CA 1
ATOM 2083 C C . LEU A 1 261 ? -27.859 18.344 18.375 1 88.38 261 LEU A C 1
ATOM 2085 O O . LEU A 1 261 ? -28.109 17.172 18.703 1 88.38 261 LEU A O 1
ATOM 2089 N N . ALA A 1 262 ? -28.266 19.422 19.062 1 90.19 262 ALA A N 1
ATOM 2090 C CA . ALA A 1 262 ? -29.062 19.25 20.266 1 90.19 262 ALA A CA 1
ATOM 2091 C C . ALA A 1 262 ? -30.5 18.875 19.938 1 90.19 262 ALA A C 1
ATOM 2093 O O . ALA A 1 262 ? -31.422 19.672 20.141 1 90.19 262 ALA A O 1
ATOM 2094 N N . ILE A 1 263 ? -30.734 17.672 19.516 1 88.19 263 ILE A N 1
ATOM 2095 C CA . ILE A 1 263 ? -32.031 17.234 19 1 88.19 263 ILE A CA 1
ATOM 2096 C C . ILE A 1 263 ? -33 17.094 20.156 1 88.19 263 ILE A C 1
ATOM 2098 O O . ILE A 1 263 ? -34.219 17.062 19.938 1 88.19 263 ILE A O 1
ATOM 2102 N N . ASP A 1 264 ? -32.562 16.891 21.359 1 89.12 264 ASP A N 1
ATOM 2103 C CA . ASP A 1 264 ? -33.375 16.891 22.562 1 89.12 264 ASP A CA 1
ATOM 2104 C C . ASP A 1 264 ? -32.562 17.281 23.797 1 89.12 264 ASP A C 1
ATOM 2106 O O . ASP A 1 264 ? -31.359 17.578 23.672 1 89.12 264 ASP A O 1
ATOM 2110 N N . ASP A 1 265 ? -33.188 17.312 24.938 1 89.44 265 ASP A N 1
ATOM 2111 C CA . ASP A 1 265 ? -32.562 17.828 26.141 1 89.44 265 ASP A CA 1
ATOM 2112 C C . ASP A 1 265 ? -31.406 16.922 26.578 1 89.44 265 ASP A C 1
ATOM 2114 O O . ASP A 1 265 ? -30.391 17.391 27.094 1 89.44 265 ASP A O 1
ATOM 2118 N N . GLU A 1 266 ? -31.594 15.758 26.344 1 88.38 266 GLU A N 1
ATOM 2119 C CA . GLU A 1 266 ? -30.578 14.805 26.766 1 88.38 266 GLU A CA 1
ATOM 2120 C C . GLU A 1 266 ? -29.297 14.969 25.938 1 88.38 266 GLU A C 1
ATOM 2122 O O . GLU A 1 266 ? -28.203 15.031 26.5 1 88.38 266 GLU A O 1
ATOM 2127 N N . VAL A 1 267 ? -29.453 14.977 24.656 1 88.94 267 VAL A N 1
ATOM 2128 C CA . VAL A 1 267 ? -28.297 15.156 23.781 1 88.94 267 VAL A CA 1
ATOM 2129 C C . VAL A 1 267 ? -27.672 16.531 24.031 1 88.94 267 VAL A C 1
ATOM 2131 O O . VAL A 1 267 ? -26.453 16.672 24.031 1 88.94 267 VAL A O 1
ATOM 2134 N N . ALA A 1 268 ? -28.5 17.531 24.281 1 90.56 268 ALA A N 1
ATOM 2135 C CA . ALA A 1 268 ? -28.031 18.875 24.547 1 90.56 268 ALA A CA 1
ATOM 2136 C C . ALA A 1 268 ? -27.094 18.906 25.766 1 90.56 268 ALA A C 1
ATOM 2138 O O . ALA A 1 268 ? -26.094 19.625 25.766 1 90.56 268 ALA A O 1
ATOM 2139 N N . SER A 1 269 ? -27.469 18.156 26.703 1 90.06 269 SER A N 1
ATOM 2140 C CA . SER A 1 269 ? -26.688 18.141 27.938 1 90.06 269 SER A CA 1
ATOM 2141 C C . SER A 1 269 ? -25.344 17.438 27.75 1 90.06 269 SER A C 1
ATOM 2143 O O . SER A 1 269 ? -24.391 17.688 28.484 1 90.06 269 SER A O 1
ATOM 2145 N N . LEU A 1 270 ? -25.266 16.609 26.812 1 87.75 270 LEU A N 1
ATOM 2146 C CA . LEU A 1 270 ? -24.062 15.836 26.562 1 87.75 270 LEU A CA 1
ATOM 2147 C C . LEU A 1 270 ? -23.078 16.594 25.688 1 87.75 270 LEU A C 1
ATOM 2149 O O . LEU A 1 270 ? -21.875 16.328 25.719 1 87.75 270 LEU A O 1
ATOM 2153 N N . LEU A 1 271 ? -23.547 17.547 24.922 1 89.62 271 LEU A N 1
ATOM 2154 C CA . LEU A 1 271 ? -22.766 18.203 23.875 1 89.62 271 LEU A CA 1
ATOM 2155 C C . LEU A 1 271 ? -21.578 18.953 24.469 1 89.62 271 LEU A C 1
ATOM 2157 O O . LEU A 1 271 ? -20.453 18.844 23.969 1 89.62 271 LEU A O 1
ATOM 2161 N N . PRO A 1 272 ? -21.797 19.703 25.594 1 87.88 272 PRO A N 1
ATOM 2162 C CA . PRO A 1 272 ? -20.641 20.422 26.156 1 87.88 272 PRO A CA 1
ATOM 2163 C C . PRO A 1 272 ? -19.531 19.484 26.609 1 87.88 272 PRO A C 1
ATOM 2165 O O . PRO A 1 272 ? -18.344 19.797 26.438 1 87.88 272 PRO A O 1
ATOM 2168 N N . VAL A 1 273 ? -19.906 18.422 27.172 1 86.88 273 VAL A N 1
ATOM 2169 C CA . VAL A 1 273 ? -18.922 17.438 27.641 1 86.88 273 VAL A CA 1
ATOM 2170 C C . VAL A 1 273 ? -18.188 16.844 26.453 1 86.88 273 VAL A C 1
ATOM 2172 O O . VAL A 1 273 ? -16.969 16.688 26.484 1 86.88 273 VAL A O 1
ATOM 2175 N N . CYS A 1 274 ? -18.953 16.531 25.453 1 86.88 274 CYS A N 1
ATOM 2176 C CA . CYS A 1 274 ? -18.359 15.945 24.25 1 86.88 274 CYS A CA 1
ATOM 2177 C C . CYS A 1 274 ? -17.422 16.938 23.578 1 86.88 274 CYS A C 1
ATOM 2179 O O . CYS A 1 274 ? -16.344 16.562 23.094 1 86.88 274 CYS A O 1
ATOM 2181 N N . ARG A 1 275 ? -17.797 18.156 23.531 1 86.38 275 ARG A N 1
ATOM 2182 C CA . ARG A 1 275 ? -16.984 19.203 22.922 1 86.38 275 ARG A CA 1
ATOM 2183 C C . ARG A 1 275 ? -15.656 19.344 23.641 1 86.38 275 ARG A C 1
ATOM 2185 O O . ARG A 1 275 ? -14.602 19.406 23 1 86.38 275 ARG A O 1
ATOM 2192 N N . LYS A 1 276 ? -15.703 19.422 24.891 1 86.81 276 LYS A N 1
ATOM 2193 C CA . LYS A 1 276 ? -14.484 19.562 25.688 1 86.81 276 LYS A CA 1
ATOM 2194 C C . LYS A 1 276 ? -13.547 18.391 25.453 1 86.81 276 LYS A C 1
ATOM 2196 O O . LYS A 1 276 ? -12.336 18.562 25.312 1 86.81 276 LYS A O 1
ATOM 2201 N N . GLU A 1 277 ? -14.141 17.25 25.531 1 84.69 277 GLU A N 1
ATOM 2202 C CA . GLU A 1 277 ? -13.359 16.031 25.281 1 84.69 277 GLU A CA 1
ATOM 2203 C C . GLU A 1 277 ? -12.664 16.094 23.922 1 84.69 277 GLU A C 1
ATOM 2205 O O . GLU A 1 277 ? -11.492 15.734 23.812 1 84.69 277 GLU A O 1
ATOM 2210 N N . TYR A 1 278 ? -13.43 16.516 22.984 1 80.62 278 TYR A N 1
ATOM 2211 C CA . TYR A 1 278 ? -12.891 16.562 21.641 1 80.62 278 TYR A CA 1
ATOM 2212 C C . TYR A 1 278 ? -11.812 17.641 21.516 1 80.62 278 TYR A C 1
ATOM 2214 O O . TYR A 1 278 ? -10.773 17.406 20.891 1 80.62 278 TYR A O 1
ATOM 2222 N N . GLU A 1 279 ? -12 18.781 22.125 1 81.06 279 GLU A N 1
ATOM 2223 C CA . GLU A 1 279 ? -11.055 19.891 22.094 1 81.06 279 GLU A CA 1
ATOM 2224 C C . GLU A 1 279 ? -9.75 19.516 22.797 1 81.06 279 GLU A C 1
ATOM 2226 O O . GLU A 1 279 ? -8.672 19.953 22.375 1 81.06 279 GLU A O 1
ATOM 2231 N N . ASP A 1 280 ? -9.891 18.781 23.781 1 77.62 280 ASP A N 1
ATOM 2232 C CA . ASP A 1 280 ? -8.703 18.328 24.516 1 77.62 280 ASP A CA 1
ATOM 2233 C C . ASP A 1 280 ? -7.824 17.453 23.625 1 77.62 280 ASP A C 1
ATOM 2235 O O . ASP A 1 280 ? -6.602 17.422 23.797 1 77.62 280 ASP A O 1
ATOM 2239 N N . ARG A 1 281 ? -8.492 16.844 22.688 1 71.69 281 ARG A N 1
ATOM 2240 C CA . ARG A 1 281 ? -7.777 15.891 21.844 1 71.69 281 ARG A CA 1
ATOM 2241 C C . ARG A 1 281 ? -7.25 16.562 20.578 1 71.69 281 ARG A C 1
ATOM 2243 O O . ARG A 1 281 ? -6.176 16.219 20.094 1 71.69 281 ARG A O 1
ATOM 2250 N N . THR A 1 282 ? -7.973 17.453 20.062 1 69.69 282 THR A N 1
ATOM 2251 C CA . THR A 1 282 ? -7.684 17.922 18.719 1 69.69 282 THR A CA 1
ATOM 2252 C C . THR A 1 282 ? -7.34 19.406 18.719 1 69.69 282 THR A C 1
ATOM 2254 O O . THR A 1 282 ? -6.777 19.922 17.75 1 69.69 282 THR A O 1
ATOM 2257 N N . GLY A 1 283 ? -7.574 20.141 19.781 1 70.19 283 GLY A N 1
ATOM 2258 C CA . GLY A 1 283 ? -7.391 21.578 19.844 1 70.19 283 GLY A CA 1
ATOM 2259 C C . GLY A 1 283 ? -8.703 22.359 19.891 1 70.19 283 GLY A C 1
ATOM 2260 O O . GLY A 1 283 ? -9.773 21.766 19.703 1 70.19 283 GLY A O 1
ATOM 2261 N N . LYS A 1 284 ? -8.539 23.609 20.156 1 74.25 284 LYS A N 1
ATOM 2262 C CA . LYS A 1 284 ? -9.711 24.453 20.344 1 74.25 284 LYS A CA 1
ATOM 2263 C C . LYS A 1 284 ? -10.469 24.641 19.031 1 74.25 284 LYS A C 1
ATOM 2265 O O . LYS A 1 284 ? -9.859 24.844 17.984 1 74.25 284 LYS A O 1
ATOM 2270 N N . ILE A 1 285 ? -11.766 24.469 19.141 1 75.94 285 ILE A N 1
ATOM 2271 C CA . ILE A 1 285 ? -12.648 24.703 18 1 75.94 285 ILE A CA 1
ATOM 2272 C C . ILE A 1 285 ? -12.93 26.203 17.875 1 75.94 285 ILE A C 1
ATOM 2274 O O . ILE A 1 285 ? -13.281 26.859 18.859 1 75.94 285 ILE A O 1
ATOM 2278 N N . PRO A 1 286 ? -12.688 26.734 16.656 1 78.06 286 PRO A N 1
ATOM 2279 C CA . PRO A 1 286 ? -12.945 28.172 16.484 1 78.06 286 PRO A CA 1
ATOM 2280 C C . PRO A 1 286 ? -14.422 28.516 16.641 1 78.06 286 PRO A C 1
ATOM 2282 O O . PRO A 1 286 ? -15.289 27.672 16.422 1 78.06 286 PRO A O 1
ATOM 2285 N N . GLU A 1 287 ? -14.68 29.75 17.031 1 81.12 287 GLU A N 1
ATOM 2286 C CA . GLU A 1 287 ? -16.062 30.219 17.125 1 81.12 287 GLU A CA 1
ATOM 2287 C C . GLU A 1 287 ? -16.656 30.422 15.734 1 81.12 287 GLU A C 1
ATOM 2289 O O . GLU A 1 287 ? -17.812 30.031 15.492 1 81.12 287 GLU A O 1
ATOM 2294 N N . ILE A 1 288 ? -15.867 31.062 14.93 1 84.19 288 ILE A N 1
ATOM 2295 C CA . ILE A 1 288 ? -16.297 31.312 13.555 1 84.19 288 ILE A CA 1
ATOM 2296 C C . ILE A 1 288 ? -15.195 30.906 12.586 1 84.19 288 ILE A C 1
ATOM 2298 O O . ILE A 1 288 ? -14.008 31.094 12.852 1 84.19 288 ILE A O 1
ATOM 2302 N N . PHE A 1 289 ? -15.547 30.266 11.57 1 83.5 289 PHE A N 1
ATOM 2303 C CA . PHE A 1 289 ? -14.602 29.922 10.523 1 83.5 289 PHE A CA 1
ATOM 2304 C C . PHE A 1 289 ? -15.297 29.844 9.164 1 83.5 289 PHE A C 1
ATOM 2306 O O . PHE A 1 289 ? -16.516 29.953 9.086 1 83.5 289 PHE A O 1
ATOM 2313 N N . LYS A 1 290 ? -14.445 29.781 8.133 1 84.06 290 LYS A N 1
ATOM 2314 C CA . LYS A 1 290 ? -14.992 29.625 6.781 1 84.06 290 LYS A CA 1
ATOM 2315 C C . LYS A 1 290 ? -14.797 28.203 6.27 1 84.06 290 LYS A C 1
ATOM 2317 O O . LYS A 1 290 ? -13.734 27.609 6.445 1 84.06 290 LYS A O 1
ATOM 2322 N N . CYS A 1 291 ? -15.938 27.75 5.723 1 80.62 291 CYS A N 1
ATOM 2323 C CA . CYS A 1 291 ? -15.898 26.391 5.203 1 80.62 291 CYS A CA 1
ATOM 2324 C C . CYS A 1 291 ? -15.008 26.312 3.969 1 80.62 291 CYS A C 1
ATOM 2326 O O . CYS A 1 291 ? -14.953 27.25 3.172 1 80.62 291 CYS A O 1
ATOM 2328 N N . THR A 1 292 ? -14.195 25.344 3.982 1 73 292 THR A N 1
ATOM 2329 C CA . THR A 1 292 ? -13.383 25.062 2.799 1 73 292 THR A CA 1
ATOM 2330 C C . THR A 1 292 ? -13.852 23.781 2.111 1 73 292 THR A C 1
ATOM 2332 O O . THR A 1 292 ? -14.062 22.766 2.77 1 73 292 THR A O 1
ATOM 2335 N N . GLN A 1 293 ? -14.008 23.938 0.832 1 63.72 293 GLN A N 1
ATOM 2336 C CA . GLN A 1 293 ? -14.438 22.781 0.041 1 63.72 293 GLN A CA 1
ATOM 2337 C C . GLN A 1 293 ? -13.438 21.641 0.155 1 63.72 293 GLN A C 1
ATOM 2339 O O . GLN A 1 293 ? -12.25 21.859 0.393 1 63.72 293 GLN A O 1
ATOM 2344 N N . ASN A 1 294 ? -13.914 20.375 0.14 1 60.38 294 ASN A N 1
ATOM 2345 C CA . ASN A 1 294 ? -13.117 19.156 0.074 1 60.38 294 ASN A CA 1
ATOM 2346 C C . ASN A 1 294 ? -12.664 18.703 1.46 1 60.38 294 ASN A C 1
ATOM 2348 O O . ASN A 1 294 ? -12.078 17.641 1.608 1 60.38 294 ASN A O 1
ATOM 2352 N N . ALA A 1 295 ? -12.812 19.766 2.432 1 62.06 295 ALA A N 1
ATOM 2353 C CA . ALA A 1 295 ? -12.43 19.359 3.777 1 62.06 295 ALA A CA 1
ATOM 2354 C C . ALA A 1 295 ? -13.297 18.203 4.266 1 62.06 295 ALA A C 1
ATOM 2356 O O . ALA A 1 295 ? -12.891 17.438 5.152 1 62.06 295 ALA A O 1
ATOM 2357 N N . THR A 1 296 ? -14.516 18.234 3.758 1 60.88 296 THR A N 1
ATOM 2358 C CA . THR A 1 296 ? -15.484 17.25 4.223 1 60.88 296 THR A CA 1
ATOM 2359 C C . THR A 1 296 ? -15.43 15.992 3.365 1 60.88 296 THR A C 1
ATOM 2361 O O . THR A 1 296 ? -16.297 15.117 3.482 1 60.88 296 THR A O 1
ATOM 2364 N N . LYS A 1 297 ? -14.617 16 2.531 1 53.38 297 LYS A N 1
ATOM 2365 C CA . LYS A 1 297 ? -14.672 14.82 1.67 1 53.38 297 LYS A CA 1
ATOM 2366 C C . LYS A 1 297 ? -14.82 13.547 2.492 1 53.38 297 LYS A C 1
ATOM 2368 O O . LYS A 1 297 ? -14.672 13.57 3.717 1 53.38 297 LYS A O 1
ATOM 2373 N N . ARG A 1 298 ? -14.117 12.359 2.168 1 51.44 298 ARG A N 1
ATOM 2374 C CA . ARG A 1 298 ? -14.688 11.023 1.991 1 51.44 298 ARG A CA 1
ATOM 2375 C C . ARG A 1 298 ? -15 10.383 3.338 1 51.44 298 ARG A C 1
ATOM 2377 O O . ARG A 1 298 ? -16.094 9.844 3.533 1 51.44 298 ARG A O 1
ATOM 2384 N N . LYS A 1 299 ? -14.07 10.086 4.188 1 52.59 299 LYS A N 1
ATOM 2385 C CA . LYS A 1 299 ? -14.305 8.984 5.109 1 52.59 299 LYS A CA 1
ATOM 2386 C C . LYS A 1 299 ? -15.156 9.43 6.301 1 52.59 299 LYS A C 1
ATOM 2388 O O . LYS A 1 299 ? -16.062 8.711 6.73 1 52.59 299 LYS A O 1
ATOM 2393 N N . ALA A 1 300 ? -14.914 10.648 6.832 1 52.12 300 ALA A N 1
ATOM 2394 C CA . ALA A 1 300 ? -15.539 11.008 8.102 1 52.12 300 ALA A CA 1
ATOM 2395 C C . ALA A 1 300 ? -17.047 11.219 7.926 1 52.12 300 ALA A C 1
ATOM 2397 O O . ALA A 1 300 ? -17.844 10.805 8.781 1 52.12 300 ALA A O 1
ATOM 2398 N N . ILE A 1 301 ? -17.344 11.758 6.836 1 54.94 301 ILE A N 1
ATOM 2399 C CA . ILE A 1 301 ? -18.734 12.086 6.578 1 54.94 301 ILE A CA 1
ATOM 2400 C C . ILE A 1 301 ? -19.547 10.805 6.414 1 54.94 301 ILE A C 1
ATOM 2402 O O . ILE A 1 301 ? -20.656 10.688 6.953 1 54.94 301 ILE A O 1
ATOM 2406 N N . THR A 1 302 ? -18.875 9.836 5.844 1 56.78 302 THR A N 1
ATOM 2407 C CA . THR A 1 302 ? -19.625 8.625 5.535 1 56.78 302 THR A CA 1
ATOM 2408 C C . THR A 1 302 ? -20.016 7.887 6.812 1 56.78 302 THR A C 1
ATOM 2410 O O . THR A 1 302 ? -21.109 7.324 6.906 1 56.78 302 THR A O 1
ATOM 2413 N N . LYS A 1 303 ? -19.172 8.047 7.836 1 61.78 303 LYS A N 1
ATOM 2414 C CA . LYS A 1 303 ? -19.484 7.289 9.047 1 61.78 303 LYS A CA 1
ATOM 2415 C C . LYS A 1 303 ? -20.578 7.965 9.859 1 61.78 303 LYS A C 1
ATOM 2417 O O . LYS A 1 303 ? -21.312 7.301 10.586 1 61.78 303 LYS A O 1
ATOM 2422 N N . ALA A 1 304 ? -20.609 9.203 9.594 1 63.25 304 ALA A N 1
ATOM 2423 C CA . ALA A 1 304 ? -21.547 9.969 10.406 1 63.25 304 ALA A CA 1
ATOM 2424 C C . ALA A 1 304 ? -22.984 9.688 9.977 1 63.25 304 ALA A C 1
ATOM 2426 O O . ALA A 1 304 ? -23.922 9.906 10.75 1 63.25 304 ALA A O 1
ATOM 2427 N N . ASN A 1 305 ? -23.109 9.055 8.828 1 71.62 305 ASN A N 1
ATOM 2428 C CA . ASN A 1 305 ? -24.453 8.891 8.305 1 71.62 305 ASN A CA 1
ATOM 2429 C C . ASN A 1 305 ? -24.891 7.43 8.328 1 71.62 305 ASN A C 1
ATOM 2431 O O . ASN A 1 305 ? -25.906 7.07 7.715 1 71.62 305 ASN A O 1
ATOM 2435 N N . ILE A 1 306 ? -24.156 6.637 8.938 1 75.12 306 ILE A N 1
ATOM 2436 C CA . ILE A 1 306 ? -24.5 5.219 8.961 1 75.12 306 ILE A CA 1
ATOM 2437 C C . ILE A 1 306 ? -25.156 4.867 10.297 1 75.12 306 ILE A C 1
ATOM 2439 O O . ILE A 1 306 ? -24.641 5.234 11.359 1 75.12 306 ILE A O 1
ATOM 2443 N N . ILE A 1 307 ? -26.297 4.172 10.227 1 76.5 307 ILE A N 1
ATOM 2444 C CA . ILE A 1 307 ? -27.062 3.783 11.414 1 76.5 307 ILE A CA 1
ATOM 2445 C C . ILE A 1 307 ? -27.219 2.266 11.445 1 76.5 307 ILE A C 1
ATOM 2447 O O . ILE A 1 307 ? -27.594 1.652 10.445 1 76.5 307 ILE A O 1
ATOM 2451 N N . LYS A 1 308 ? -26.844 1.786 12.516 1 77.25 308 LYS A N 1
ATOM 2452 C CA . LYS A 1 308 ? -27.156 0.373 12.711 1 77.25 308 LYS A CA 1
ATOM 2453 C C . LYS A 1 308 ? -28.562 0.193 13.266 1 77.25 308 LYS A C 1
ATOM 2455 O O . LYS A 1 308 ? -28.953 0.864 14.219 1 77.25 308 LYS A O 1
ATOM 2460 N N . ILE A 1 309 ? -29.328 -0.586 12.602 1 77 309 ILE A N 1
ATOM 2461 C CA . ILE A 1 309 ? -30.688 -0.88 13.023 1 77 309 ILE A CA 1
ATOM 2462 C C . ILE A 1 309 ? -30.766 -2.297 13.586 1 77 309 ILE A C 1
ATOM 2464 O O . ILE A 1 309 ? -30.891 -3.268 12.836 1 77 309 ILE A O 1
ATOM 2468 N N . GLY A 1 310 ? -30.719 -2.35 14.836 1 73.81 310 GLY A N 1
ATOM 2469 C CA . GLY A 1 310 ? -30.625 -3.666 15.453 1 73.81 310 GLY A CA 1
ATOM 2470 C C . GLY A 1 310 ? -29.422 -4.461 14.969 1 73.81 310 GLY A C 1
ATOM 2471 O O . GLY A 1 310 ? -28.344 -3.9 14.75 1 73.81 310 GLY A O 1
ATOM 2472 N N . THR A 1 311 ? -29.562 -5.695 14.969 1 79.06 311 THR A N 1
ATOM 2473 C CA . THR A 1 311 ? -28.531 -6.59 14.469 1 79.06 311 THR A CA 1
ATOM 2474 C C . THR A 1 311 ? -28.781 -6.969 13.016 1 79.06 311 THR A C 1
ATOM 2476 O O . THR A 1 311 ? -27.984 -7.68 12.406 1 79.06 311 THR A O 1
ATOM 2479 N N . ASP A 1 312 ? -29.828 -6.391 12.562 1 77.94 312 ASP A N 1
ATOM 2480 C CA . ASP A 1 312 ? -30.328 -6.953 11.312 1 77.94 312 ASP A CA 1
ATOM 2481 C C . ASP A 1 312 ? -29.922 -6.094 10.117 1 77.94 312 ASP A C 1
ATOM 2483 O O . ASP A 1 312 ? -29.828 -6.586 8.992 1 77.94 312 ASP A O 1
ATOM 2487 N N . PHE A 1 313 ? -29.781 -4.676 10.383 1 81.62 313 PHE A N 1
ATOM 2488 C CA . PHE A 1 313 ? -29.594 -3.803 9.234 1 81.62 313 PHE A CA 1
ATOM 2489 C C . PHE A 1 313 ? -28.547 -2.732 9.531 1 81.62 313 PHE A C 1
ATOM 2491 O O . PHE A 1 313 ? -28.344 -2.365 10.688 1 81.62 313 PHE A O 1
ATOM 2498 N N . GLU A 1 314 ? -27.906 -2.326 8.523 1 83.31 314 GLU A N 1
ATOM 2499 C CA . GLU A 1 314 ? -27.172 -1.072 8.492 1 83.31 314 GLU A CA 1
ATOM 2500 C C . GLU A 1 314 ? -27.719 -0.133 7.418 1 83.31 314 GLU A C 1
ATOM 2502 O O . GLU A 1 314 ? -27.859 -0.525 6.262 1 83.31 314 GLU A O 1
ATOM 2507 N N . LEU A 1 315 ? -28.094 1.037 7.879 1 83.94 315 LEU A N 1
ATOM 2508 C CA . LEU A 1 315 ? -28.703 2.01 6.984 1 83.94 315 LEU A CA 1
ATOM 2509 C C . LEU A 1 315 ? -27.812 3.225 6.793 1 83.94 315 LEU A C 1
ATOM 2511 O O . LEU A 1 315 ? -27.375 3.844 7.766 1 83.94 315 LEU A O 1
ATOM 2515 N N . LYS A 1 316 ? -27.531 3.484 5.68 1 82.75 316 LYS A N 1
ATOM 2516 C CA . LYS A 1 316 ? -26.812 4.711 5.328 1 82.75 316 LYS A CA 1
ATOM 2517 C C . LYS A 1 316 ? -27.781 5.758 4.766 1 82.75 316 LYS A C 1
ATOM 2519 O O . LYS A 1 316 ? -28.453 5.512 3.77 1 82.75 316 LYS A O 1
ATOM 2524 N N . VAL A 1 317 ? -27.828 6.938 5.367 1 79.88 317 VAL A N 1
ATOM 2525 C CA . VAL A 1 317 ? -28.703 8.023 4.934 1 79.88 317 VAL A CA 1
ATOM 2526 C C . VAL A 1 317 ? -27.953 8.922 3.939 1 79.88 317 VAL A C 1
ATOM 2528 O O . VAL A 1 317 ? -27.016 9.617 4.309 1 79.88 317 VAL A O 1
ATOM 2531 N N . LEU A 1 318 ? -28.422 8.906 2.793 1 77.19 318 LEU A N 1
ATOM 2532 C CA . LEU A 1 318 ? -27.766 9.656 1.727 1 77.19 318 LEU A CA 1
ATOM 2533 C C . LEU A 1 318 ? -28.344 11.062 1.612 1 77.19 318 LEU A C 1
ATOM 2535 O O . LEU A 1 318 ? -27.625 12.016 1.315 1 77.19 318 LEU A O 1
ATOM 2539 N N . ASP A 1 319 ? -29.641 11.141 1.805 1 75.75 319 ASP A N 1
ATOM 2540 C CA . ASP A 1 319 ? -30.344 12.414 1.774 1 75.75 319 ASP A CA 1
ATOM 2541 C C . ASP A 1 319 ? -30.875 12.781 3.158 1 75.75 319 ASP A C 1
ATOM 2543 O O . ASP A 1 319 ? -31.734 12.078 3.707 1 75.75 319 ASP A O 1
ATOM 2547 N N . ALA A 1 320 ? -30.438 13.938 3.605 1 72.75 320 ALA A N 1
ATOM 2548 C CA . ALA A 1 320 ? -30.828 14.375 4.945 1 72.75 320 ALA A CA 1
ATOM 2549 C C . ALA A 1 320 ? -32.312 14.688 5.004 1 72.75 320 ALA A C 1
ATOM 2551 O O . ALA A 1 320 ? -32.938 14.641 6.078 1 72.75 320 ALA A O 1
ATOM 2552 N N . SER A 1 321 ? -32.844 14.922 3.895 1 76.75 321 SER A N 1
ATOM 2553 C CA . SER A 1 321 ? -34.25 15.305 3.855 1 76.75 321 SER A CA 1
ATOM 2554 C C . SER A 1 321 ? -35.156 14.086 3.68 1 76.75 321 SER A C 1
ATOM 2556 O O . SER A 1 321 ? -36.375 14.211 3.672 1 76.75 321 SER A O 1
ATOM 2558 N N . ALA A 1 322 ? -34.5 12.922 3.605 1 77.81 322 ALA A N 1
ATOM 2559 C CA . ALA A 1 322 ? -35.281 11.711 3.377 1 77.81 322 ALA A CA 1
ATOM 2560 C C . ALA A 1 322 ? -36.281 11.461 4.52 1 77.81 322 ALA A C 1
ATOM 2562 O O . ALA A 1 322 ? -35.938 11.711 5.688 1 77.81 322 ALA A O 1
ATOM 2563 N N . PHE A 1 323 ? -37.406 11.125 4.152 1 79.56 323 PHE A N 1
ATOM 2564 C CA . PHE A 1 323 ? -38.469 10.906 5.133 1 79.56 323 PHE A CA 1
ATOM 2565 C C . PHE A 1 323 ? -38.375 9.523 5.758 1 79.56 323 PHE A C 1
ATOM 2567 O O . PHE A 1 323 ? -38.25 8.523 5.047 1 79.56 323 PHE A O 1
ATOM 2574 N N . ILE A 1 324 ? -38.156 9.469 7.027 1 81.88 324 ILE A N 1
ATOM 2575 C CA . ILE A 1 324 ? -38.062 8.219 7.77 1 81.88 324 ILE A CA 1
ATOM 2576 C C . ILE A 1 324 ? -39.062 8.219 8.93 1 81.88 324 ILE A C 1
ATOM 2578 O O . ILE A 1 324 ? -39.25 9.25 9.578 1 81.88 324 ILE A O 1
ATOM 2582 N N . GLU A 1 325 ? -39.781 7.148 9.102 1 83.12 325 GLU A N 1
ATOM 2583 C CA . GLU A 1 325 ? -40.688 6.98 10.234 1 83.12 325 GLU A CA 1
ATOM 2584 C C . GLU A 1 325 ? -40.25 5.809 11.109 1 83.12 325 GLU A C 1
ATOM 2586 O O . GLU A 1 325 ? -39.812 4.781 10.609 1 83.12 325 GLU A O 1
ATOM 2591 N N . GLN A 1 326 ? -40.188 6.086 12.383 1 83.19 326 GLN A N 1
ATOM 2592 C CA . GLN A 1 326 ? -39.938 5.016 13.344 1 83.19 326 GLN A CA 1
ATOM 2593 C C . GLN A 1 326 ? -41.188 4.711 14.164 1 83.19 326 GLN A C 1
ATOM 2595 O O . GLN A 1 326 ? -41.938 5.613 14.508 1 83.19 326 GLN A O 1
ATOM 2600 N N . GLY A 1 327 ? -41.406 3.381 14.422 1 81.5 327 GLY A N 1
ATOM 2601 C CA . GLY A 1 327 ? -42.594 3.01 15.195 1 81.5 327 GLY A CA 1
ATOM 2602 C C . GLY A 1 327 ? -42.5 1.602 15.758 1 81.5 327 GLY A C 1
ATOM 2603 O O . GLY A 1 327 ? -41.438 0.964 15.703 1 81.5 327 GLY A O 1
ATOM 2604 N N . TYR A 1 328 ? -43.5 1.29 16.5 1 88.62 328 TYR A N 1
ATOM 2605 C CA . TYR A 1 328 ? -43.688 -0.045 17.062 1 88.62 328 TYR A CA 1
ATOM 2606 C C . TYR A 1 328 ? -44.969 -0.697 16.516 1 88.62 328 TYR A C 1
ATOM 2608 O O . TYR A 1 328 ? -46.031 -0.082 16.5 1 88.62 328 TYR A O 1
ATOM 2616 N N . ASP A 1 329 ? -44.719 -1.875 15.969 1 87.19 329 ASP A N 1
ATOM 2617 C CA . ASP A 1 329 ? -45.844 -2.645 15.453 1 87.19 329 ASP A CA 1
ATOM 2618 C C . ASP A 1 329 ? -46.438 -3.574 16.531 1 87.19 329 ASP A C 1
ATOM 2620 O O . ASP A 1 329 ? -45.781 -4.566 16.891 1 87.19 329 ASP A O 1
ATOM 2624 N N . ASP A 1 330 ? -47.594 -3.297 16.953 1 89.12 330 ASP A N 1
ATOM 2625 C CA . ASP A 1 330 ? -48.219 -4.035 18.047 1 89.12 330 ASP A CA 1
ATOM 2626 C C . ASP A 1 330 ? -48.562 -5.461 17.625 1 89.12 330 ASP A C 1
ATOM 2628 O O . ASP A 1 330 ? -48.562 -6.375 18.453 1 89.12 330 ASP A O 1
ATOM 2632 N N . GLU A 1 331 ? -48.938 -5.645 16.359 1 86.81 331 GLU A N 1
ATOM 2633 C CA . GLU A 1 331 ? -49.281 -6.965 15.867 1 86.81 331 GLU A CA 1
ATOM 2634 C C . GLU A 1 331 ? -48.062 -7.871 15.758 1 86.81 331 GLU A C 1
ATOM 2636 O O . GLU A 1 331 ? -48.094 -9.039 16.156 1 86.81 331 GLU A O 1
ATOM 2641 N N . LYS A 1 332 ? -47.031 -7.32 15.289 1 86.69 332 LYS A N 1
ATOM 2642 C CA . LYS A 1 332 ? -45.812 -8.109 15.07 1 86.69 332 LYS A CA 1
ATOM 2643 C C . LYS A 1 332 ? -44.906 -8.031 16.281 1 86.69 332 LYS A C 1
ATOM 2645 O O . LYS A 1 332 ? -43.938 -8.805 16.391 1 86.69 332 LYS A O 1
ATOM 2650 N N . LYS A 1 333 ? -45.125 -7.145 17.219 1 88.12 333 LYS A N 1
ATOM 2651 C CA . LYS A 1 333 ? -44.375 -6.938 18.469 1 88.12 333 LYS A CA 1
ATOM 2652 C C . LYS A 1 333 ? -42.938 -6.621 18.172 1 88.12 333 LYS A C 1
ATOM 2654 O O . LYS A 1 333 ? -42.031 -7.207 18.781 1 88.12 333 LYS A O 1
ATOM 2659 N N . LYS A 1 334 ? -42.656 -5.863 17.156 1 87.25 334 LYS A N 1
ATOM 2660 C CA . LYS A 1 334 ? -41.312 -5.465 16.766 1 87.25 334 LYS A CA 1
ATOM 2661 C C . LYS A 1 334 ? -41.25 -3.973 16.453 1 87.25 334 LYS A C 1
ATOM 2663 O O . LYS A 1 334 ? -42.219 -3.385 16 1 87.25 334 LYS A O 1
ATOM 2668 N N . ASN A 1 335 ? -40.125 -3.406 16.766 1 85.75 335 ASN A N 1
ATOM 2669 C CA . ASN A 1 335 ? -39.844 -2.051 16.312 1 85.75 335 ASN A CA 1
ATOM 2670 C C . ASN A 1 335 ? -39.625 -2.008 14.797 1 85.75 335 ASN A C 1
ATOM 2672 O O . ASN A 1 335 ? -39.219 -3.002 14.195 1 85.75 335 ASN A O 1
ATOM 2676 N N . PHE A 1 336 ? -40 -0.964 14.164 1 87.69 336 PHE A N 1
ATOM 2677 C CA . PHE A 1 336 ? -39.75 -0.873 12.727 1 87.69 336 PHE A CA 1
ATOM 2678 C C . PHE A 1 336 ? -39.281 0.524 12.352 1 87.69 336 PHE A C 1
ATOM 2680 O O . PHE A 1 336 ? -39.5 1.483 13.094 1 87.69 336 PHE A O 1
ATOM 2687 N N . ILE A 1 337 ? -38.5 0.577 11.305 1 87.31 337 ILE A N 1
ATOM 2688 C CA . ILE A 1 337 ? -38.125 1.811 10.617 1 87.31 337 ILE A CA 1
ATOM 2689 C C . ILE A 1 337 ? -38.688 1.789 9.195 1 87.31 337 ILE A C 1
ATOM 2691 O O . ILE A 1 337 ? -38.531 0.803 8.477 1 87.31 337 ILE A O 1
ATOM 2695 N N . LYS A 1 338 ? -39.438 2.791 8.938 1 88 338 LYS A N 1
ATOM 2696 C CA . LYS A 1 338 ? -40.031 2.924 7.605 1 88 338 LYS A CA 1
ATOM 2697 C C . LYS A 1 338 ? -39.281 3.957 6.773 1 88 338 LYS A C 1
ATOM 2699 O O . LYS A 1 338 ? -39.188 5.125 7.164 1 88 338 LYS A O 1
ATOM 2704 N N . LEU A 1 339 ? -38.688 3.525 5.66 1 87.88 339 LEU A N 1
ATOM 2705 C CA . LEU A 1 339 ? -37.906 4.371 4.766 1 87.88 339 LEU A CA 1
ATOM 2706 C C . LEU A 1 339 ? -38.688 4.715 3.51 1 87.88 339 LEU A C 1
ATOM 2708 O O . LEU A 1 339 ? -39.125 3.824 2.77 1 87.88 339 LEU A O 1
ATOM 2712 N N . TYR A 1 340 ? -38.969 5.949 3.346 1 87.31 340 TYR A N 1
ATOM 2713 C CA . TYR A 1 340 ? -39.719 6.383 2.162 1 87.31 340 TYR A CA 1
ATOM 2714 C C . TYR A 1 340 ? -38.75 6.781 1.044 1 87.31 340 TYR A C 1
ATOM 2716 O O . TYR A 1 340 ? -37.688 7.359 1.299 1 87.31 340 TYR A O 1
ATOM 2724 N N . TYR A 1 341 ? -39.062 6.367 -0.17 1 82.94 341 TYR A N 1
ATOM 2725 C CA . TYR A 1 341 ? -38.188 6.688 -1.295 1 82.94 341 TYR A CA 1
ATOM 2726 C C . TYR A 1 341 ? -39.031 6.957 -2.555 1 82.94 341 TYR A C 1
ATOM 2728 O O . TYR A 1 341 ? -40.188 6.605 -2.627 1 82.94 341 TYR A O 1
ATOM 2736 N N . GLU A 1 342 ? -38.375 7.648 -3.521 1 77.75 342 GLU A N 1
ATOM 2737 C CA . GLU A 1 342 ? -39.031 7.961 -4.789 1 77.75 342 GLU A CA 1
ATOM 2738 C C . GLU A 1 342 ? -38.75 6.887 -5.836 1 77.75 342 GLU A C 1
ATOM 2740 O O . GLU A 1 342 ? -37.688 6.266 -5.816 1 77.75 342 GLU A O 1
ATOM 2745 N N . MET B 1 1 ? -7.879 -23.609 3.676 1 60.19 1 MET B N 1
ATOM 2746 C CA . MET B 1 1 ? -6.688 -22.781 3.449 1 60.19 1 MET B CA 1
ATOM 2747 C C . MET B 1 1 ? -5.422 -23.625 3.625 1 60.19 1 MET B C 1
ATOM 2749 O O . MET B 1 1 ? -5.359 -24.484 4.492 1 60.19 1 MET B O 1
ATOM 2753 N N . VAL B 1 2 ? -4.555 -23.641 2.557 1 76.56 2 VAL B N 1
ATOM 2754 C CA . VAL B 1 2 ? -3.326 -24.438 2.58 1 76.56 2 VAL B CA 1
ATOM 2755 C C . VAL B 1 2 ? -2.408 -23.922 3.689 1 76.56 2 VAL B C 1
ATOM 2757 O O . VAL B 1 2 ? -2.307 -22.719 3.914 1 76.56 2 VAL B O 1
ATOM 2760 N N . ASN B 1 3 ? -1.983 -24.828 4.539 1 87.25 3 ASN B N 1
ATOM 2761 C CA . ASN B 1 3 ? -0.923 -24.5 5.488 1 87.25 3 ASN B CA 1
ATOM 2762 C C . ASN B 1 3 ? 0.438 -24.422 4.801 1 87.25 3 ASN B C 1
ATOM 2764 O O . ASN B 1 3 ? 0.991 -25.453 4.391 1 87.25 3 ASN B O 1
ATOM 2768 N N . PHE B 1 4 ? 0.911 -23.234 4.707 1 93.44 4 PHE B N 1
ATOM 2769 C CA . PHE B 1 4 ? 2.137 -23.031 3.945 1 93.44 4 PHE B CA 1
ATOM 2770 C C . PHE B 1 4 ? 3.197 -22.344 4.801 1 93.44 4 PHE B C 1
ATOM 2772 O O . PHE B 1 4 ? 2.906 -21.391 5.508 1 93.44 4 PHE B O 1
ATOM 2779 N N . LYS B 1 5 ? 4.414 -22.891 4.75 1 95.5 5 LYS B N 1
ATOM 2780 C CA . LYS B 1 5 ? 5.617 -22.25 5.277 1 95.5 5 LYS B CA 1
ATOM 2781 C C . LYS B 1 5 ? 6.746 -22.266 4.25 1 95.5 5 LYS B C 1
ATOM 2783 O O . LYS B 1 5 ? 7.094 -23.328 3.727 1 95.5 5 LYS B O 1
ATOM 2788 N N . LEU B 1 6 ? 7.281 -21.172 3.965 1 97 6 LEU B N 1
ATOM 2789 C CA . LEU B 1 6 ? 8.352 -21.062 2.984 1 97 6 LEU B CA 1
ATOM 2790 C C . LEU B 1 6 ? 9.633 -21.703 3.51 1 97 6 LEU B C 1
ATOM 2792 O O . LEU B 1 6 ? 9.977 -21.547 4.688 1 97 6 LEU B O 1
ATOM 2796 N N . GLY B 1 7 ? 10.281 -22.375 2.643 1 96.94 7 GLY B N 1
ATOM 2797 C CA . GLY B 1 7 ? 11.578 -22.938 2.984 1 96.94 7 GLY B CA 1
ATOM 2798 C C . GLY B 1 7 ? 12.711 -21.938 2.9 1 96.94 7 GLY B C 1
ATOM 2799 O O . GLY B 1 7 ? 12.5 -20.734 3.1 1 96.94 7 GLY B O 1
ATOM 2800 N N . VAL B 1 8 ? 13.969 -22.469 2.676 1 96.75 8 VAL B N 1
ATOM 2801 C CA . VAL B 1 8 ? 15.164 -21.625 2.672 1 96.75 8 VAL B CA 1
ATOM 2802 C C . VAL B 1 8 ? 15.695 -21.484 1.246 1 96.75 8 VAL B C 1
ATOM 2804 O O . VAL B 1 8 ? 16.047 -22.484 0.611 1 96.75 8 VAL B O 1
ATOM 2807 N N . PRO B 1 9 ? 15.688 -20.281 0.751 1 97.31 9 PRO B N 1
ATOM 2808 C CA . PRO B 1 9 ? 16.375 -20.109 -0.531 1 97.31 9 PRO B CA 1
ATOM 2809 C C . PRO B 1 9 ? 17.844 -20.5 -0.463 1 97.31 9 PRO B C 1
ATOM 2811 O O . PRO B 1 9 ? 18.547 -20.125 0.472 1 97.31 9 PRO B O 1
ATOM 2814 N N . THR B 1 10 ? 18.375 -21.219 -1.44 1 96.88 10 THR B N 1
ATOM 2815 C CA . THR B 1 10 ? 19.734 -21.719 -1.355 1 96.88 10 THR B CA 1
ATOM 2816 C C . THR B 1 10 ? 20.578 -21.188 -2.506 1 96.88 10 THR B C 1
ATOM 2818 O O . THR B 1 10 ? 21.625 -20.562 -2.281 1 96.88 10 THR B O 1
ATOM 2821 N N . ILE B 1 11 ? 20.188 -21.438 -3.74 1 96.94 11 ILE B N 1
ATOM 2822 C CA . ILE B 1 11 ? 20.938 -20.969 -4.902 1 96.94 11 ILE B CA 1
ATOM 2823 C C . ILE B 1 11 ? 19.984 -20.281 -5.887 1 96.94 11 ILE B C 1
ATOM 2825 O O . ILE B 1 11 ? 18.781 -20.547 -5.879 1 96.94 11 ILE B O 1
ATOM 2829 N N . ALA B 1 12 ? 20.531 -19.406 -6.633 1 97.19 12 ALA B N 1
ATOM 2830 C CA . ALA B 1 12 ? 19.734 -18.688 -7.633 1 97.19 12 ALA B CA 1
ATOM 2831 C C . ALA B 1 12 ? 20.578 -18.344 -8.859 1 97.19 12 ALA B C 1
ATOM 2833 O O . ALA B 1 12 ? 21.812 -18.281 -8.781 1 97.19 12 ALA B O 1
ATOM 2834 N N . THR B 1 13 ? 19.953 -18.25 -9.969 1 96.88 13 THR B N 1
ATOM 2835 C CA . THR B 1 13 ? 20.531 -17.672 -11.18 1 96.88 13 THR B CA 1
ATOM 2836 C C . THR B 1 13 ? 19.75 -16.438 -11.602 1 96.88 13 THR B C 1
ATOM 2838 O O . THR B 1 13 ? 18.594 -16.266 -11.227 1 96.88 13 THR B O 1
ATOM 2841 N N . VAL B 1 14 ? 20.438 -15.578 -12.289 1 96.38 14 VAL B N 1
ATOM 2842 C CA . VAL B 1 14 ? 19.781 -14.391 -12.82 1 96.38 14 VAL B CA 1
ATOM 2843 C C . VAL B 1 14 ? 20.172 -14.188 -14.281 1 96.38 14 VAL B C 1
ATOM 2845 O O . VAL B 1 14 ? 21.344 -14.25 -14.633 1 96.38 14 VAL B O 1
ATOM 2848 N N . GLN B 1 15 ? 19.219 -14.102 -15.133 1 95.5 15 GLN B N 1
ATOM 2849 C CA . GLN B 1 15 ? 19.359 -13.773 -16.547 1 95.5 15 GLN B CA 1
ATOM 2850 C C . GLN B 1 15 ? 18.719 -12.43 -16.875 1 95.5 15 GLN B C 1
ATOM 2852 O O . GLN B 1 15 ? 17.953 -11.891 -16.062 1 95.5 15 GLN B O 1
ATOM 2857 N N . LYS B 1 16 ? 19.047 -11.859 -17.953 1 94.31 16 LYS B N 1
ATOM 2858 C CA . LYS B 1 16 ? 18.312 -10.727 -18.531 1 94.31 16 LYS B CA 1
ATOM 2859 C C . LYS B 1 16 ? 17.531 -11.148 -19.766 1 94.31 16 LYS B C 1
ATOM 2861 O O . LYS B 1 16 ? 18.094 -11.758 -20.688 1 94.31 16 LYS B O 1
ATOM 2866 N N . VAL B 1 17 ? 16.25 -10.891 -19.719 1 95.75 17 VAL B N 1
ATOM 2867 C CA . VAL B 1 17 ? 15.414 -11.297 -20.844 1 95.75 17 VAL B CA 1
ATOM 2868 C C . VAL B 1 17 ? 14.758 -10.062 -21.453 1 95.75 17 VAL B C 1
ATOM 2870 O O . VAL B 1 17 ? 14 -9.352 -20.797 1 95.75 17 VAL B O 1
ATOM 2873 N N . GLY B 1 18 ? 15.039 -9.836 -22.688 1 94.81 18 GLY B N 1
ATOM 2874 C CA . GLY B 1 18 ? 14.484 -8.695 -23.391 1 94.81 18 GLY B CA 1
ATOM 2875 C C . GLY B 1 18 ? 13.227 -9.039 -24.188 1 94.81 18 GLY B C 1
ATOM 2876 O O . GLY B 1 18 ? 12.727 -10.164 -24.109 1 94.81 18 GLY B O 1
ATOM 2877 N N . ASN B 1 19 ? 12.695 -8.023 -24.828 1 93.38 19 ASN B N 1
ATOM 2878 C CA . ASN B 1 19 ? 11.57 -8.172 -25.75 1 93.38 19 ASN B CA 1
ATOM 2879 C C . ASN B 1 19 ? 12.023 -8.68 -27.109 1 93.38 19 ASN B C 1
ATOM 2881 O O . ASN B 1 19 ? 12.867 -8.07 -27.766 1 93.38 19 ASN B O 1
ATOM 2885 N N . LYS B 1 20 ? 11.492 -9.75 -27.516 1 93.94 20 LYS B N 1
ATOM 2886 C CA . LYS B 1 20 ? 11.93 -10.375 -28.766 1 93.94 20 LYS B CA 1
ATOM 2887 C C . LYS B 1 20 ? 11.562 -9.516 -29.969 1 93.94 20 LYS B C 1
ATOM 2889 O O . LYS B 1 20 ? 12.344 -9.406 -30.922 1 93.94 20 LYS B O 1
ATOM 2894 N N . LEU B 1 21 ? 10.359 -8.992 -29.906 1 92.19 21 LEU B N 1
ATOM 2895 C CA . LEU B 1 21 ? 9.93 -8.125 -31 1 92.19 21 LEU B CA 1
ATOM 2896 C C . LEU B 1 21 ? 10.891 -6.957 -31.172 1 92.19 21 LEU B C 1
ATOM 2898 O O . LEU B 1 21 ? 11.164 -6.535 -32.281 1 92.19 21 LEU B O 1
ATOM 2902 N N . LYS B 1 22 ? 11.422 -6.43 -30.125 1 93.75 22 LYS B N 1
ATOM 2903 C CA . LYS B 1 22 ? 12.336 -5.293 -30.141 1 93.75 22 LYS B CA 1
ATOM 2904 C C . LYS B 1 22 ? 13.781 -5.754 -30.281 1 93.75 22 LYS B C 1
ATOM 2906 O O . LYS B 1 22 ? 14.711 -4.949 -30.188 1 93.75 22 LYS B O 1
ATOM 2911 N N . GLU B 1 23 ? 13.992 -7.051 -30.344 1 94.69 23 GLU B N 1
ATOM 2912 C CA . GLU B 1 23 ? 15.297 -7.668 -30.531 1 94.69 23 GLU B CA 1
ATOM 2913 C C . GLU B 1 23 ? 16.266 -7.262 -29.438 1 94.69 23 GLU B C 1
ATOM 2915 O O . GLU B 1 23 ? 17.438 -6.957 -29.703 1 94.69 23 GLU B O 1
ATOM 2920 N N . GLU B 1 24 ? 15.852 -7.211 -28.219 1 94.38 24 GLU B N 1
ATOM 2921 C CA . GLU B 1 24 ? 16.656 -6.781 -27.078 1 94.38 24 GLU B CA 1
ATOM 2922 C C . GLU B 1 24 ? 17.578 -7.902 -26.594 1 94.38 24 GLU B C 1
ATOM 2924 O O . GLU B 1 24 ? 18.516 -7.656 -25.844 1 94.38 24 GLU B O 1
ATOM 2929 N N . GLY B 1 25 ? 17.328 -9.125 -27.016 1 94.81 25 GLY B N 1
ATOM 2930 C CA . GLY B 1 25 ? 18.234 -10.234 -26.75 1 94.81 25 GLY B CA 1
ATOM 2931 C C . GLY B 1 25 ? 18.109 -10.781 -25.344 1 94.81 25 GLY B C 1
ATOM 2932 O O . GLY B 1 25 ? 17.141 -10.469 -24.641 1 94.81 25 GLY B O 1
ATOM 2933 N N . ILE B 1 26 ? 19.047 -11.734 -25 1 95.19 26 ILE B N 1
ATOM 2934 C CA . ILE B 1 26 ? 19.078 -12.422 -23.703 1 95.19 26 ILE B CA 1
ATOM 2935 C C . ILE B 1 26 ? 20.516 -12.43 -23.172 1 95.19 26 ILE B C 1
ATOM 2937 O O . ILE B 1 26 ? 21.469 -12.555 -23.953 1 95.19 26 ILE B O 1
ATOM 2941 N N . ALA B 1 27 ? 20.656 -12.172 -21.906 1 94.62 27 ALA B N 1
ATOM 2942 C CA . ALA B 1 27 ? 21.906 -12.422 -21.219 1 94.62 27 ALA B CA 1
ATOM 2943 C C . ALA B 1 27 ? 21.781 -13.602 -20.25 1 94.62 27 ALA B C 1
ATOM 2945 O O . ALA B 1 27 ? 20.922 -13.609 -19.375 1 94.62 27 ALA B O 1
ATOM 2946 N N . PHE B 1 28 ? 22.672 -14.547 -20.422 1 95.69 28 PHE B N 1
ATOM 2947 C CA . PHE B 1 28 ? 22.578 -15.797 -19.688 1 95.69 28 PHE B CA 1
ATOM 2948 C C . PHE B 1 28 ? 23.422 -15.734 -18.406 1 95.69 28 PHE B C 1
ATOM 2950 O O . PHE B 1 28 ? 24.297 -14.883 -18.281 1 95.69 28 PHE B O 1
ATOM 2957 N N . SER B 1 29 ? 23.016 -16.562 -17.5 1 94.94 29 SER B N 1
ATOM 2958 C CA . SER B 1 29 ? 23.828 -16.734 -16.281 1 94.94 29 SER B CA 1
ATOM 2959 C C . SER B 1 29 ? 24.969 -17.719 -16.516 1 94.94 29 SER B C 1
ATOM 2961 O O . SER B 1 29 ? 24.797 -18.719 -17.234 1 94.94 29 SER B O 1
ATOM 2963 N N . SER B 1 30 ? 26.109 -17.484 -15.859 1 93.94 30 SER B N 1
ATOM 2964 C CA . SER B 1 30 ? 27.25 -18.375 -15.969 1 93.94 30 SER B CA 1
ATOM 2965 C C . SER B 1 30 ? 27.453 -19.188 -14.695 1 93.94 30 SER B C 1
ATOM 2967 O O . SER B 1 30 ? 28.188 -20.172 -14.688 1 93.94 30 SER B O 1
ATOM 2969 N N . LYS B 1 31 ? 26.781 -18.781 -13.656 1 93.56 31 LYS B N 1
ATOM 2970 C CA . LYS B 1 31 ? 26.906 -19.484 -12.375 1 93.56 31 LYS B CA 1
ATOM 2971 C C . LYS B 1 31 ? 25.672 -19.312 -11.516 1 93.56 31 LYS B C 1
ATOM 2973 O O . LYS B 1 31 ? 24.797 -18.484 -11.828 1 93.56 31 LYS B O 1
ATOM 2978 N N . ALA B 1 32 ? 25.578 -20.125 -10.523 1 95.31 32 ALA B N 1
ATOM 2979 C CA . ALA B 1 32 ? 24.547 -19.984 -9.5 1 95.31 32 ALA B CA 1
ATOM 2980 C C . ALA B 1 32 ? 25.078 -19.219 -8.289 1 95.31 32 ALA B C 1
ATOM 2982 O O . ALA B 1 32 ? 26.203 -19.438 -7.855 1 95.31 32 ALA B O 1
ATOM 2983 N N . ASP B 1 33 ? 24.312 -18.297 -7.797 1 94.56 33 ASP B N 1
ATOM 2984 C CA . ASP B 1 33 ? 24.688 -17.5 -6.625 1 94.56 33 ASP B CA 1
ATOM 2985 C C . ASP B 1 33 ? 24.109 -18.109 -5.352 1 94.56 33 ASP B C 1
ATOM 2987 O O . ASP B 1 33 ? 23.031 -18.719 -5.379 1 94.56 33 ASP B O 1
ATOM 2991 N N . ASP B 1 34 ? 24.859 -17.969 -4.316 1 94.56 34 ASP B N 1
ATOM 2992 C CA . ASP B 1 34 ? 24.344 -18.312 -2.998 1 94.56 34 ASP B CA 1
ATOM 2993 C C . ASP B 1 34 ? 23.266 -17.328 -2.549 1 94.56 34 ASP B C 1
ATOM 2995 O O . ASP B 1 34 ? 23.469 -16.109 -2.613 1 94.56 34 ASP B O 1
ATOM 2999 N N . MET B 1 35 ? 22.141 -17.844 -2.156 1 93.81 35 MET B N 1
ATOM 3000 C CA . MET B 1 35 ? 21.016 -16.984 -1.811 1 93.81 35 MET B CA 1
ATOM 3001 C C . MET B 1 35 ? 20.703 -17.062 -0.32 1 93.81 35 MET B C 1
ATOM 3003 O O . MET B 1 35 ? 19.688 -16.547 0.137 1 93.81 35 MET B O 1
ATOM 3007 N N . SER B 1 36 ? 21.5 -17.641 0.461 1 89.5 36 SER B N 1
ATOM 3008 C CA . SER B 1 36 ? 21.25 -17.812 1.888 1 89.5 36 SER B CA 1
ATOM 3009 C C . SER B 1 36 ? 21.109 -16.469 2.594 1 89.5 36 SER B C 1
ATOM 3011 O O . SER B 1 36 ? 20.375 -16.359 3.572 1 89.5 36 SER B O 1
ATOM 3013 N N . PHE B 1 37 ? 21.766 -15.461 2.031 1 87.5 37 PHE B N 1
ATOM 3014 C CA . PHE B 1 37 ? 21.75 -14.141 2.643 1 87.5 37 PHE B CA 1
ATOM 3015 C C . PHE B 1 37 ? 20.406 -13.461 2.402 1 87.5 37 PHE B C 1
ATOM 3017 O O . PHE B 1 37 ? 20.078 -12.461 3.057 1 87.5 37 PHE B O 1
ATOM 3024 N N . ALA B 1 38 ? 19.625 -14.008 1.501 1 90.75 38 ALA B N 1
ATOM 3025 C CA . ALA B 1 38 ? 18.422 -13.289 1.051 1 90.75 38 ALA B CA 1
ATOM 3026 C C . ALA B 1 38 ? 17.156 -13.938 1.596 1 90.75 38 ALA B C 1
ATOM 3028 O O . ALA B 1 38 ? 16.062 -13.672 1.107 1 90.75 38 ALA B O 1
ATOM 3029 N N . SER B 1 39 ? 17.297 -14.758 2.578 1 92.88 39 SER B N 1
ATOM 3030 C CA . SER B 1 39 ? 16.156 -15.492 3.121 1 92.88 39 SER B CA 1
ATOM 3031 C C . SER B 1 39 ? 15.062 -14.547 3.615 1 92.88 39 SER B C 1
ATOM 3033 O O . SER B 1 39 ? 13.883 -14.742 3.33 1 92.88 39 SER B O 1
ATOM 3035 N N . GLY B 1 40 ? 15.516 -13.547 4.352 1 92.69 40 GLY B N 1
ATOM 3036 C CA . GLY B 1 40 ? 14.547 -12.578 4.84 1 92.69 40 GLY B CA 1
ATOM 3037 C C . GLY B 1 40 ? 13.812 -11.852 3.725 1 92.69 40 GLY B C 1
ATOM 3038 O O . GLY B 1 40 ? 12.594 -11.68 3.787 1 92.69 40 GLY B O 1
ATOM 3039 N N . PHE B 1 41 ? 14.531 -11.453 2.723 1 94 41 PHE B N 1
ATOM 3040 C CA . PHE B 1 41 ? 13.953 -10.75 1.586 1 94 41 PHE B CA 1
ATOM 3041 C C . PHE B 1 41 ? 12.906 -11.617 0.889 1 94 41 PHE B C 1
ATOM 3043 O O . PHE B 1 41 ? 11.781 -11.172 0.662 1 94 41 PHE B O 1
ATOM 3050 N N . ILE B 1 42 ? 13.281 -12.844 0.629 1 96.25 42 ILE B N 1
ATOM 3051 C CA . ILE B 1 42 ? 12.414 -13.75 -0.121 1 96.25 42 ILE B CA 1
ATOM 3052 C C . ILE B 1 42 ? 11.164 -14.055 0.695 1 96.25 42 ILE B C 1
ATOM 3054 O O . ILE B 1 42 ? 10.055 -14.086 0.154 1 96.25 42 ILE B O 1
ATOM 3058 N N . SER B 1 43 ? 11.367 -14.25 1.921 1 95.81 43 SER B N 1
ATOM 3059 C CA . SER B 1 43 ? 10.234 -14.523 2.797 1 95.81 43 SER B CA 1
ATOM 3060 C C . SER B 1 43 ? 9.234 -13.375 2.783 1 95.81 43 SER B C 1
ATOM 3062 O O . SER B 1 43 ? 8.031 -13.594 2.629 1 95.81 43 SER B O 1
ATOM 3064 N N . THR B 1 44 ? 9.766 -12.164 2.926 1 94.56 44 THR B N 1
ATOM 3065 C CA . THR B 1 44 ? 8.906 -10.984 2.926 1 94.56 44 THR B CA 1
ATOM 3066 C C . THR B 1 44 ? 8.234 -10.805 1.568 1 94.56 44 THR B C 1
ATOM 3068 O O . THR B 1 44 ? 7.051 -10.461 1.495 1 94.56 44 THR B O 1
ATOM 3071 N N . LEU B 1 45 ? 9.016 -11.031 0.531 1 95.56 45 LEU B N 1
ATOM 3072 C CA . LEU B 1 45 ? 8.461 -10.922 -0.816 1 95.56 45 LEU B CA 1
ATOM 3073 C C . LEU B 1 45 ? 7.281 -11.875 -0.998 1 95.56 45 LEU B C 1
ATOM 3075 O O . LEU B 1 45 ? 6.219 -11.469 -1.469 1 95.56 45 LEU B O 1
ATOM 3079 N N . VAL B 1 46 ? 7.469 -13.102 -0.594 1 96.69 46 VAL B N 1
ATOM 3080 C CA . VAL B 1 46 ? 6.441 -14.125 -0.758 1 96.69 46 VAL B CA 1
ATOM 3081 C C . VAL B 1 46 ? 5.211 -13.758 0.067 1 96.69 46 VAL B C 1
ATOM 3083 O O . VAL B 1 46 ? 4.082 -13.82 -0.426 1 96.69 46 VAL B O 1
ATOM 3086 N N . LYS B 1 47 ? 5.438 -13.336 1.231 1 94.94 47 LYS B N 1
ATOM 3087 C CA . LYS B 1 47 ? 4.344 -12.945 2.115 1 94.94 47 LYS B CA 1
ATOM 3088 C C . LYS B 1 47 ? 3.516 -11.82 1.502 1 94.94 47 LYS B C 1
ATOM 3090 O O . LYS B 1 47 ? 2.285 -11.828 1.587 1 94.94 47 LYS B O 1
ATOM 3095 N N . ASN B 1 48 ? 4.199 -10.953 0.842 1 93.69 48 ASN B N 1
ATOM 3096 C CA . ASN B 1 48 ? 3.541 -9.758 0.337 1 93.69 48 ASN B CA 1
ATOM 3097 C C . ASN B 1 48 ? 2.861 -10.016 -1.004 1 93.69 48 ASN B C 1
ATOM 3099 O O . ASN B 1 48 ? 1.912 -9.312 -1.367 1 93.69 48 ASN B O 1
ATOM 3103 N N . THR B 1 49 ? 3.297 -11.008 -1.765 1 93.81 49 THR B N 1
ATOM 3104 C CA . THR B 1 49 ? 2.896 -11 -3.168 1 93.81 49 THR B CA 1
ATOM 3105 C C . THR B 1 49 ? 2.193 -12.305 -3.537 1 93.81 49 THR B C 1
ATOM 3107 O O . THR B 1 49 ? 1.433 -12.352 -4.508 1 93.81 49 THR B O 1
ATOM 3110 N N . PHE B 1 50 ? 2.438 -13.367 -2.865 1 94.06 50 PHE B N 1
ATOM 3111 C CA . PHE B 1 50 ? 1.878 -14.656 -3.256 1 94.06 50 PHE B CA 1
ATOM 3112 C C . PHE B 1 50 ? 0.63 -14.977 -2.441 1 94.06 50 PHE B C 1
ATOM 3114 O O . PHE B 1 50 ? 0.565 -14.664 -1.25 1 94.06 50 PHE B O 1
ATOM 3121 N N . LYS B 1 51 ? -0.318 -15.586 -3.125 1 85.56 51 LYS B N 1
ATOM 3122 C CA . LYS B 1 51 ? -1.497 -16.172 -2.496 1 85.56 51 LYS B CA 1
ATOM 3123 C C . LYS B 1 51 ? -1.526 -17.688 -2.689 1 85.56 51 LYS B C 1
ATOM 3125 O O . LYS B 1 51 ? -1.247 -18.188 -3.783 1 85.56 51 LYS B O 1
ATOM 3130 N N . PHE B 1 52 ? -1.823 -18.375 -1.658 1 87.62 52 PHE B N 1
ATOM 3131 C CA . PHE B 1 52 ? -1.749 -19.828 -1.719 1 87.62 52 PHE B CA 1
ATOM 3132 C C . PHE B 1 52 ? -3.135 -20.438 -1.577 1 87.62 52 PHE B C 1
ATOM 3134 O O . PHE B 1 52 ? -3.279 -21.531 -1.028 1 87.62 52 PHE B O 1
ATOM 3141 N N . ASP B 1 53 ? -4.105 -19.766 -1.996 1 77 53 ASP B N 1
ATOM 3142 C CA . ASP B 1 53 ? -5.477 -20.281 -2.01 1 77 53 ASP B CA 1
ATOM 3143 C C . ASP B 1 53 ? -5.848 -20.812 -3.389 1 77 53 ASP B C 1
ATOM 3145 O O . ASP B 1 53 ? -6.793 -21.594 -3.521 1 77 53 ASP B O 1
ATOM 3149 N N . VAL B 1 54 ? -5.141 -20.391 -4.41 1 79.06 54 VAL B N 1
ATOM 3150 C CA . VAL B 1 54 ? -5.367 -20.828 -5.781 1 79.06 54 VAL B CA 1
ATOM 3151 C C . VAL B 1 54 ? -4.074 -21.391 -6.363 1 79.06 54 VAL B C 1
ATOM 3153 O O . VAL B 1 54 ? -3.006 -20.797 -6.211 1 79.06 54 VAL B O 1
ATOM 3156 N N . PHE B 1 55 ? -4.262 -22.594 -6.957 1 88.88 55 PHE B N 1
ATOM 3157 C CA . PHE B 1 55 ? -3.096 -23.234 -7.555 1 88.88 55 PHE B CA 1
ATOM 3158 C C . PHE B 1 55 ? -3.365 -23.594 -9.008 1 88.88 55 PHE B C 1
ATOM 3160 O O . PHE B 1 55 ? -4.52 -23.672 -9.43 1 88.88 55 PHE B O 1
ATOM 3167 N N . CYS B 1 56 ? -2.273 -23.688 -9.688 1 93.19 56 CYS B N 1
ATOM 3168 C CA . CYS B 1 56 ? -2.285 -24.172 -11.055 1 93.19 56 CYS B CA 1
ATOM 3169 C C . CYS B 1 56 ? -1.292 -25.312 -11.242 1 93.19 56 CYS B C 1
ATOM 3171 O O . CYS B 1 56 ? -0.582 -25.688 -10.305 1 93.19 56 CYS B O 1
ATOM 3173 N N . GLN B 1 57 ? -1.427 -25.906 -12.367 1 95.81 57 GLN B N 1
ATOM 3174 C CA . GLN B 1 57 ? -0.479 -26.938 -12.789 1 95.81 57 GLN B CA 1
ATOM 3175 C C . GLN B 1 57 ? -0.091 -26.766 -14.258 1 95.81 57 GLN B C 1
ATOM 3177 O O . GLN B 1 57 ? -0.862 -26.203 -15.047 1 95.81 57 GLN B O 1
ATOM 3182 N N . PHE B 1 58 ? 1.133 -27.188 -14.57 1 97.56 58 PHE B N 1
ATOM 3183 C CA . PHE B 1 58 ? 1.5 -27.156 -15.984 1 97.56 58 PHE B CA 1
ATOM 3184 C C . PHE B 1 58 ? 0.497 -27.938 -16.812 1 97.56 58 PHE B C 1
ATOM 3186 O O . PHE B 1 58 ? -0.004 -28.984 -16.391 1 97.56 58 PHE B O 1
ATOM 3193 N N . ASP B 1 59 ? 0.269 -27.391 -17.969 1 94.62 59 ASP B N 1
ATOM 3194 C CA . ASP B 1 59 ? -0.657 -28.016 -18.906 1 94.62 59 ASP B CA 1
ATOM 3195 C C . ASP B 1 59 ? 0.006 -28.266 -20.25 1 94.62 59 ASP B C 1
ATOM 3197 O O . ASP B 1 59 ? 1.133 -27.812 -20.484 1 94.62 59 ASP B O 1
ATOM 3201 N N . SER B 1 60 ? -0.559 -29.094 -20.969 1 89.88 60 SER B N 1
ATOM 3202 C CA . SER B 1 60 ? -0.128 -29.344 -22.344 1 89.88 60 SER B CA 1
ATOM 3203 C C . SER B 1 60 ? -1.27 -29.906 -23.188 1 89.88 60 SER B C 1
ATOM 3205 O O . SER B 1 60 ? -2.256 -30.422 -22.656 1 89.88 60 SER B O 1
ATOM 3207 N N . ILE B 1 61 ? -1.133 -29.781 -24.484 1 84.62 61 ILE B N 1
ATOM 3208 C CA . ILE B 1 61 ? -2.146 -30.297 -25.391 1 84.62 61 ILE B CA 1
ATOM 3209 C C . ILE B 1 61 ? -2.125 -31.812 -25.406 1 84.62 61 ILE B C 1
ATOM 3211 O O . ILE B 1 61 ? -3.176 -32.469 -25.344 1 84.62 61 ILE B O 1
ATOM 3215 N N . GLU B 1 62 ? -0.934 -32.469 -25.422 1 86.38 62 GLU B N 1
ATOM 3216 C CA . GLU B 1 62 ? -0.81 -33.906 -25.516 1 86.38 62 GLU B CA 1
ATOM 3217 C C . GLU B 1 62 ? -0.194 -34.5 -24.25 1 86.38 62 GLU B C 1
ATOM 3219 O O . GLU B 1 62 ? -0.857 -35.219 -23.516 1 86.38 62 GLU B O 1
ATOM 3224 N N . SER B 1 63 ? 1.074 -34.156 -24.078 1 92.5 63 SER B N 1
ATOM 3225 C CA . SER B 1 63 ? 1.806 -34.625 -22.922 1 92.5 63 SER B CA 1
ATOM 3226 C C . SER B 1 63 ? 2.586 -33.5 -22.234 1 92.5 63 SER B C 1
ATOM 3228 O O . SER B 1 63 ? 3.09 -32.594 -22.906 1 92.5 63 SER B O 1
ATOM 3230 N N . LEU B 1 64 ? 2.768 -33.625 -20.953 1 94.88 64 LEU B N 1
ATOM 3231 C CA . LEU B 1 64 ? 3.455 -32.625 -20.172 1 94.88 64 LEU B CA 1
ATOM 3232 C C . LEU B 1 64 ? 4.879 -32.406 -20.688 1 94.88 64 LEU B C 1
ATOM 3234 O O . LEU B 1 64 ? 5.43 -31.312 -20.578 1 94.88 64 LEU B O 1
ATOM 3238 N N . ASP B 1 65 ? 5.387 -33.438 -21.281 1 93.69 65 ASP B N 1
ATOM 3239 C CA . ASP B 1 65 ? 6.75 -33.375 -21.812 1 93.69 65 ASP B CA 1
ATOM 3240 C C . ASP B 1 65 ? 6.852 -32.375 -22.953 1 93.69 65 ASP B C 1
ATOM 3242 O O . ASP B 1 65 ? 7.949 -31.922 -23.297 1 93.69 65 ASP B O 1
ATOM 3246 N N . MET B 1 66 ? 5.746 -32.031 -23.484 1 95.25 66 MET B N 1
ATOM 3247 C CA . MET B 1 66 ? 5.727 -31.078 -24.578 1 95.25 66 MET B CA 1
ATOM 3248 C C . MET B 1 66 ? 5.691 -29.656 -24.047 1 95.25 66 MET B C 1
ATOM 3250 O O . MET B 1 66 ? 5.809 -28.703 -24.828 1 95.25 66 MET B O 1
ATOM 3254 N N . ASN B 1 67 ? 5.504 -29.453 -22.781 1 97.44 67 ASN B N 1
ATOM 3255 C CA . ASN B 1 67 ? 5.609 -28.156 -22.125 1 97.44 67 ASN B CA 1
ATOM 3256 C C . ASN B 1 67 ? 7.051 -27.828 -21.75 1 97.44 67 ASN B C 1
ATOM 3258 O O . ASN B 1 67 ? 7.605 -28.438 -20.828 1 97.44 67 ASN B O 1
ATOM 3262 N N . PRO B 1 68 ? 7.676 -26.891 -22.484 1 97.69 68 PRO B N 1
ATOM 3263 C CA . PRO B 1 68 ? 9.094 -26.609 -22.25 1 97.69 68 PRO B CA 1
ATOM 3264 C C . PRO B 1 68 ? 9.375 -26.203 -20.812 1 97.69 68 PRO B C 1
ATOM 3266 O O . PRO B 1 68 ? 10.352 -26.656 -20.203 1 97.69 68 PRO B O 1
ATOM 3269 N N . SER B 1 69 ? 8.562 -25.328 -20.219 1 98.56 69 SER B N 1
ATOM 3270 C CA . SER B 1 69 ? 8.773 -24.891 -18.844 1 98.56 69 SER B CA 1
ATOM 3271 C C . SER B 1 69 ? 8.734 -26.062 -17.875 1 98.56 69 SER B C 1
ATOM 3273 O O . SER B 1 69 ? 9.586 -26.172 -17 1 98.56 69 SER B O 1
ATOM 3275 N N . TYR B 1 70 ? 7.703 -26.938 -18.062 1 98.56 70 TYR B N 1
ATOM 3276 C CA . TYR B 1 70 ? 7.617 -28.141 -17.25 1 98.56 70 TYR B CA 1
ATOM 3277 C C . TYR B 1 70 ? 8.906 -28.953 -17.344 1 98.56 70 TYR B C 1
ATOM 3279 O O . TYR B 1 70 ? 9.453 -29.375 -16.328 1 98.56 70 TYR B O 1
ATOM 3287 N N . ARG B 1 71 ? 9.391 -29.141 -18.547 1 98.06 71 ARG B N 1
ATOM 3288 C CA . ARG B 1 71 ? 10.562 -29.984 -18.781 1 98.06 71 ARG B CA 1
ATOM 3289 C C . ARG B 1 71 ? 11.789 -29.422 -18.078 1 98.06 71 ARG B C 1
ATOM 3291 O O . ARG B 1 71 ? 12.523 -30.156 -17.406 1 98.06 71 ARG B O 1
ATOM 3298 N N . PHE B 1 72 ? 12.023 -28.203 -18.25 1 98.75 72 PHE B N 1
ATOM 3299 C CA . PHE B 1 72 ? 13.211 -27.578 -17.672 1 98.75 72 PHE B CA 1
ATOM 3300 C C . PHE B 1 72 ? 13.141 -27.578 -16.156 1 98.75 72 PHE B C 1
ATOM 3302 O O . PHE B 1 72 ? 14.133 -27.859 -15.477 1 98.75 72 PHE B O 1
ATOM 3309 N N . VAL B 1 73 ? 11.961 -27.266 -15.602 1 98.75 73 VAL B N 1
ATOM 3310 C CA . VAL B 1 73 ? 11.75 -27.281 -14.156 1 98.75 73 VAL B CA 1
ATOM 3311 C C . VAL B 1 73 ? 11.977 -28.703 -13.625 1 98.75 73 VAL B C 1
ATOM 3313 O O . VAL B 1 73 ? 12.641 -28.891 -12.602 1 98.75 73 VAL B O 1
ATOM 3316 N N . HIS B 1 74 ? 11.414 -29.688 -14.383 1 98.5 74 HIS B N 1
ATOM 3317 C CA . HIS B 1 74 ? 11.562 -31.078 -14 1 98.5 74 HIS B CA 1
ATOM 3318 C C . HIS B 1 74 ? 13.031 -31.484 -13.914 1 98.5 74 HIS B C 1
ATOM 3320 O O . HIS B 1 74 ? 13.438 -32.156 -12.961 1 98.5 74 HIS B O 1
ATOM 3326 N N . LYS B 1 75 ? 13.766 -31.078 -14.836 1 98.5 75 LYS B N 1
ATOM 3327 C CA . LYS B 1 75 ? 15.188 -31.406 -14.867 1 98.5 75 LYS B CA 1
ATOM 3328 C C . LYS B 1 75 ? 15.922 -30.781 -13.68 1 98.5 75 LYS B C 1
ATOM 3330 O O . LYS B 1 75 ? 16.844 -31.391 -13.125 1 98.5 75 LYS B O 1
ATOM 3335 N N . ILE B 1 76 ? 15.555 -29.594 -13.25 1 98.69 76 ILE B N 1
ATOM 3336 C CA . ILE B 1 76 ? 16.172 -28.938 -12.109 1 98.69 76 ILE B CA 1
ATOM 3337 C C . ILE B 1 76 ? 15.844 -29.703 -10.828 1 98.69 76 ILE B C 1
ATOM 3339 O O . ILE B 1 76 ? 16.719 -29.922 -9.992 1 98.69 76 ILE B O 1
ATOM 3343 N N . PHE B 1 77 ? 14.547 -30.094 -10.664 1 98.5 77 PHE B N 1
ATOM 3344 C CA . PHE B 1 77 ? 14.141 -30.844 -9.484 1 98.5 77 PHE B CA 1
ATOM 3345 C C . PHE B 1 77 ? 14.844 -32.188 -9.438 1 98.5 77 PHE B C 1
ATOM 3347 O O . PHE B 1 77 ? 15.172 -32.688 -8.359 1 98.5 77 PHE B O 1
ATOM 3354 N N . ASP B 1 78 ? 15.125 -32.812 -10.617 1 97.69 78 ASP B N 1
ATOM 3355 C CA . ASP B 1 78 ? 15.797 -34.094 -10.711 1 97.69 78 ASP B CA 1
ATOM 3356 C C . ASP B 1 78 ? 17.281 -33.969 -10.336 1 97.69 78 ASP B C 1
ATOM 3358 O O . ASP B 1 78 ? 17.844 -34.875 -9.695 1 97.69 78 ASP B O 1
ATOM 3362 N N . ASP B 1 79 ? 17.891 -32.875 -10.812 1 97.75 79 ASP B N 1
ATOM 3363 C CA . ASP B 1 79 ? 19.297 -32.594 -10.547 1 97.75 79 ASP B CA 1
ATOM 3364 C C . ASP B 1 79 ? 19.547 -31.109 -10.344 1 97.75 79 ASP B C 1
ATOM 3366 O O . ASP B 1 79 ? 19.719 -30.359 -11.312 1 97.75 79 ASP B O 1
ATOM 3370 N N . LYS B 1 80 ? 19.703 -30.75 -9.133 1 95.94 80 LYS B N 1
ATOM 3371 C CA . LYS B 1 80 ? 19.875 -29.359 -8.75 1 95.94 80 LYS B CA 1
ATOM 3372 C C . LYS B 1 80 ? 21.094 -28.75 -9.422 1 95.94 80 LYS B C 1
ATOM 3374 O O . LYS B 1 80 ? 21.141 -27.531 -9.672 1 95.94 80 LYS B O 1
ATOM 3379 N N . ASP B 1 81 ? 22.109 -29.531 -9.781 1 95.94 81 ASP B N 1
ATOM 3380 C CA . ASP B 1 81 ? 23.344 -29.047 -10.391 1 95.94 81 ASP B CA 1
ATOM 3381 C C . ASP B 1 81 ? 23.094 -28.562 -11.812 1 95.94 81 ASP B C 1
ATOM 3383 O O . ASP B 1 81 ? 23.953 -27.875 -12.398 1 95.94 81 ASP B O 1
ATOM 3387 N N . ASP B 1 82 ? 21.969 -28.906 -12.352 1 97.38 82 ASP B N 1
ATOM 3388 C CA . ASP B 1 82 ? 21.609 -28.516 -13.711 1 97.38 82 ASP B CA 1
ATOM 3389 C C . ASP B 1 82 ? 20.938 -27.141 -13.727 1 97.38 82 ASP B C 1
ATOM 3391 O O . ASP B 1 82 ? 20.469 -26.688 -14.773 1 97.38 82 ASP B O 1
ATOM 3395 N N . ILE B 1 83 ? 20.906 -26.438 -12.633 1 98.38 83 ILE B N 1
ATOM 3396 C CA . ILE B 1 83 ? 20.078 -25.25 -12.492 1 98.38 83 ILE B CA 1
ATOM 3397 C C . ILE B 1 83 ? 20.562 -24.172 -13.461 1 98.38 83 ILE B C 1
ATOM 3399 O O . ILE B 1 83 ? 19.75 -23.438 -14.031 1 98.38 83 ILE B O 1
ATOM 3403 N N . VAL B 1 84 ? 21.875 -24.047 -13.703 1 97.88 84 VAL B N 1
ATOM 3404 C CA . VAL B 1 84 ? 22.391 -23 -14.594 1 97.88 84 VAL B CA 1
ATOM 3405 C C . VAL B 1 84 ? 21.953 -23.281 -16.031 1 97.88 84 VAL B C 1
ATOM 3407 O O . VAL B 1 84 ? 21.375 -22.406 -16.688 1 97.88 84 VAL B O 1
ATOM 3410 N N . LYS B 1 85 ? 22.141 -24.469 -16.438 1 98.5 85 LYS B N 1
ATOM 3411 C CA . LYS B 1 85 ? 21.766 -24.859 -17.797 1 98.5 85 LYS B CA 1
ATOM 3412 C C . LYS B 1 85 ? 20.266 -24.719 -18.031 1 98.5 85 LYS B C 1
ATOM 3414 O O . LYS B 1 85 ? 19.844 -24.109 -19 1 98.5 85 LYS B O 1
ATOM 3419 N N . GLN B 1 86 ? 19.484 -25.25 -17.125 1 98.69 86 GLN B N 1
ATOM 3420 C CA . GLN B 1 86 ? 18.031 -25.281 -17.312 1 98.69 86 GLN B CA 1
ATOM 3421 C C . GLN B 1 86 ? 17.422 -23.891 -17.125 1 98.69 86 GLN B C 1
ATOM 3423 O O . GLN B 1 86 ? 16.438 -23.547 -17.781 1 98.69 86 GLN B O 1
ATOM 3428 N N . SER B 1 87 ? 18.016 -23.062 -16.25 1 98.5 87 SER B N 1
ATOM 3429 C CA . SER B 1 87 ? 17.547 -21.688 -16.109 1 98.5 87 SER B CA 1
ATOM 3430 C C . SER B 1 87 ? 17.781 -20.891 -17.375 1 98.5 87 SER B C 1
ATOM 3432 O O . SER B 1 87 ? 16.953 -20.047 -17.75 1 98.5 87 SER B O 1
ATOM 3434 N N . ASN B 1 88 ? 18.906 -21.109 -18.031 1 98.19 88 ASN B N 1
ATOM 3435 C CA . ASN B 1 88 ? 19.172 -20.469 -19.312 1 98.19 88 ASN B CA 1
ATOM 3436 C C . ASN B 1 88 ? 18.172 -20.906 -20.375 1 98.19 88 ASN B C 1
ATOM 3438 O O . ASN B 1 88 ? 17.75 -20.109 -21.203 1 98.19 88 ASN B O 1
ATOM 3442 N N . ASN B 1 89 ? 17.828 -22.172 -20.328 1 98.69 89 ASN B N 1
ATOM 3443 C CA . ASN B 1 89 ? 16.812 -22.672 -21.234 1 98.69 89 ASN B CA 1
ATOM 3444 C C . ASN B 1 89 ? 15.461 -22 -20.984 1 98.69 89 ASN B C 1
ATOM 3446 O O . ASN B 1 89 ? 14.758 -21.625 -21.922 1 98.69 89 ASN B O 1
ATOM 3450 N N . LEU B 1 90 ? 15.086 -21.875 -19.734 1 98.75 90 LEU B N 1
ATOM 3451 C CA . LEU B 1 90 ? 13.859 -21.188 -19.359 1 98.75 90 LEU B CA 1
ATOM 3452 C C . LEU B 1 90 ? 13.883 -19.734 -19.859 1 98.75 90 LEU B C 1
ATOM 3454 O O . LEU B 1 90 ? 12.875 -19.25 -20.375 1 98.75 90 LEU B O 1
ATOM 3458 N N . ALA B 1 91 ? 15.062 -19.078 -19.703 1 98.25 91 ALA B N 1
ATOM 3459 C CA . ALA B 1 91 ? 15.211 -17.703 -20.156 1 98.25 91 ALA B CA 1
ATOM 3460 C C . ALA B 1 91 ? 15.008 -17.594 -21.672 1 98.25 91 ALA B C 1
ATOM 3462 O O . ALA B 1 91 ? 14.344 -16.656 -22.141 1 98.25 91 ALA B O 1
ATOM 3463 N N . ARG B 1 92 ? 15.602 -18.5 -22.359 1 98.25 92 ARG B N 1
ATOM 3464 C CA . ARG B 1 92 ? 15.422 -18.531 -23.812 1 98.25 92 ARG B CA 1
ATOM 3465 C C . ARG B 1 92 ? 13.953 -18.688 -24.188 1 98.25 92 ARG B C 1
ATOM 3467 O O . ARG B 1 92 ? 13.445 -18 -25.062 1 98.25 92 ARG B O 1
ATOM 3474 N N . HIS B 1 93 ? 13.352 -19.625 -23.531 1 98.31 93 HIS B N 1
ATOM 3475 C CA . HIS B 1 93 ? 11.938 -19.859 -23.781 1 98.31 93 HIS B CA 1
ATOM 3476 C C . HIS B 1 93 ? 11.109 -18.625 -23.469 1 98.31 93 HIS B C 1
ATOM 3478 O O . HIS B 1 93 ? 10.219 -18.25 -24.234 1 98.31 93 HIS B O 1
ATOM 3484 N N . LEU B 1 94 ? 11.344 -17.984 -22.328 1 97.56 94 LEU B N 1
ATOM 3485 C CA . LEU B 1 94 ? 10.648 -16.75 -21.953 1 97.56 94 LEU B CA 1
ATOM 3486 C C . LEU B 1 94 ? 10.828 -15.672 -23.016 1 97.56 94 LEU B C 1
ATOM 3488 O O . LEU B 1 94 ? 9.867 -14.992 -23.391 1 97.56 94 LEU B O 1
ATOM 3492 N N . TYR B 1 95 ? 12.031 -15.555 -23.531 1 97.25 95 TYR B N 1
ATOM 3493 C CA . TYR B 1 95 ? 12.328 -14.602 -24.594 1 97.25 95 TYR B CA 1
ATOM 3494 C C . TYR B 1 95 ? 11.477 -14.875 -25.828 1 97.25 95 TYR B C 1
ATOM 3496 O O . TYR B 1 95 ? 10.914 -13.961 -26.422 1 97.25 95 TYR B O 1
ATOM 3504 N N . ASP B 1 96 ? 11.398 -16.125 -26.156 1 96.44 96 ASP B N 1
ATOM 3505 C CA . ASP B 1 96 ? 10.641 -16.547 -27.328 1 96.44 96 ASP B CA 1
ATOM 3506 C C . ASP B 1 96 ? 9.164 -16.203 -27.172 1 96.44 96 ASP B C 1
ATOM 3508 O O . ASP B 1 96 ? 8.453 -16.016 -28.156 1 96.44 96 ASP B O 1
ATOM 3512 N N . GLN B 1 97 ? 8.672 -16.141 -25.922 1 94.06 97 GLN B N 1
ATOM 3513 C CA . GLN B 1 97 ? 7.262 -15.852 -25.656 1 94.06 97 GLN B CA 1
ATOM 3514 C C . GLN B 1 97 ? 7.043 -14.359 -25.422 1 94.06 97 GLN B C 1
ATOM 3516 O O . GLN B 1 97 ? 5.902 -13.906 -25.281 1 94.06 97 GLN B O 1
ATOM 3521 N N . SER B 1 98 ? 8.125 -13.547 -25.344 1 91.94 98 SER B N 1
ATOM 3522 C CA . SER B 1 98 ? 8.039 -12.109 -25.094 1 91.94 98 SER B CA 1
ATOM 3523 C C . SER B 1 98 ? 7.902 -11.328 -26.391 1 91.94 98 SER B C 1
ATOM 3525 O O . SER B 1 98 ? 8.773 -10.523 -26.734 1 91.94 98 SER B O 1
ATOM 3527 N N . ILE B 1 99 ? 6.719 -11.484 -27.062 1 90.69 99 ILE B N 1
ATOM 3528 C CA . ILE B 1 99 ? 6.578 -11 -28.422 1 90.69 99 ILE B CA 1
ATOM 3529 C C . ILE B 1 99 ? 5.629 -9.805 -28.453 1 90.69 99 ILE B C 1
ATOM 3531 O O . ILE B 1 99 ? 5.434 -9.195 -29.516 1 90.69 99 ILE B O 1
ATOM 3535 N N . HIS B 1 100 ? 5.004 -9.484 -27.422 1 87.25 100 HIS B N 1
ATOM 3536 C CA . HIS B 1 100 ? 4.145 -8.305 -27.375 1 87.25 100 HIS B CA 1
ATOM 3537 C C . HIS B 1 100 ? 4.957 -7.039 -27.125 1 87.25 100 HIS B C 1
ATOM 3539 O O . HIS B 1 100 ? 5.871 -7.035 -26.297 1 87.25 100 HIS B O 1
ATOM 3545 N N . PRO B 1 101 ? 4.645 -5.973 -27.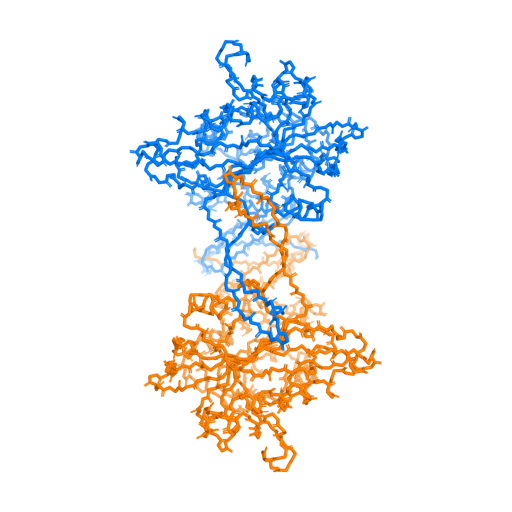766 1 86.5 101 PRO B N 1
ATOM 3546 C CA . PRO B 1 101 ? 5.434 -4.742 -27.672 1 86.5 101 PRO B CA 1
ATOM 3547 C C . PRO B 1 101 ? 5.488 -4.184 -26.25 1 86.5 101 PRO B C 1
ATOM 3549 O O . PRO B 1 101 ? 6.457 -3.514 -25.891 1 86.5 101 PRO B O 1
ATOM 3552 N N . ASN B 1 102 ? 4.539 -4.48 -25.469 1 85.25 102 ASN B N 1
ATOM 3553 C CA . ASN B 1 102 ? 4.441 -3.865 -24.156 1 85.25 102 ASN B CA 1
ATOM 3554 C C . ASN B 1 102 ? 5.145 -4.703 -23.094 1 85.25 102 ASN B C 1
ATOM 3556 O O . ASN B 1 102 ? 5.211 -4.305 -21.922 1 85.25 102 ASN B O 1
ATOM 3560 N N . ILE B 1 103 ? 5.672 -5.812 -23.531 1 87.12 103 ILE B N 1
ATOM 3561 C CA . ILE B 1 103 ? 6.43 -6.605 -22.578 1 87.12 103 ILE B CA 1
ATOM 3562 C C . ILE B 1 103 ? 7.789 -5.953 -22.328 1 87.12 103 ILE B C 1
ATOM 3564 O O . ILE B 1 103 ? 8.57 -5.754 -23.266 1 87.12 103 ILE B O 1
ATOM 3568 N N . ALA B 1 104 ? 8.062 -5.629 -21.141 1 87.62 104 ALA B N 1
ATOM 3569 C CA . ALA B 1 104 ? 9.289 -4.922 -20.766 1 87.62 104 ALA B CA 1
ATOM 3570 C C . ALA B 1 104 ? 10.453 -5.891 -20.609 1 87.62 104 ALA B C 1
ATOM 3572 O O . ALA B 1 104 ? 10.258 -7.059 -20.266 1 87.62 104 ALA B O 1
ATOM 3573 N N . ASN B 1 105 ? 11.625 -5.383 -20.938 1 91 105 ASN B N 1
ATOM 3574 C CA . ASN B 1 105 ? 12.852 -6.074 -20.578 1 91 105 ASN B CA 1
ATOM 3575 C C . ASN B 1 105 ? 13.039 -6.125 -19.062 1 91 105 ASN B C 1
ATOM 3577 O O . ASN B 1 105 ? 12.477 -5.309 -18.328 1 91 105 ASN B O 1
ATOM 3581 N N . GLY B 1 106 ? 13.742 -7.188 -18.625 1 92.12 106 GLY B N 1
ATOM 3582 C CA . GLY B 1 106 ? 13.984 -7.25 -17.188 1 92.12 106 GLY B CA 1
ATOM 3583 C C . GLY B 1 106 ? 14.82 -8.445 -16.766 1 92.12 106 GLY B C 1
ATOM 3584 O O . GLY B 1 106 ? 15.273 -9.219 -17.625 1 92.12 106 GLY B O 1
ATOM 3585 N N . GLU B 1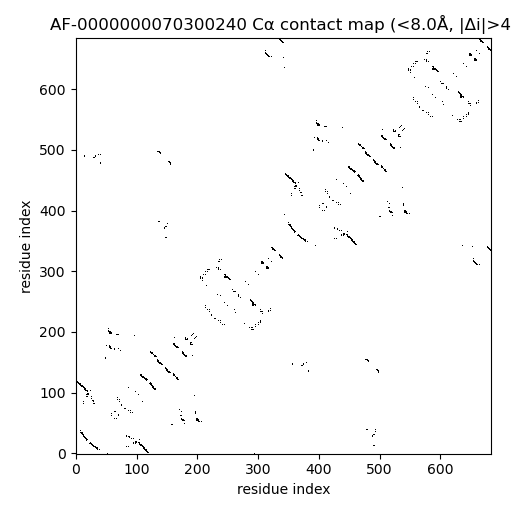 107 ? 15.047 -8.492 -15.508 1 94.69 107 GLU B N 1
ATOM 3586 C CA . GLU B 1 107 ? 15.766 -9.617 -14.93 1 94.69 107 GLU B CA 1
ATOM 3587 C C . GLU B 1 107 ? 14.852 -10.82 -14.711 1 94.69 107 GLU B C 1
ATOM 3589 O O . GLU B 1 107 ? 13.656 -10.648 -14.445 1 94.69 107 GLU B O 1
ATOM 3594 N N . PHE B 1 108 ? 15.391 -11.969 -14.914 1 96.25 108 PHE B N 1
ATOM 3595 C CA . PHE B 1 108 ? 14.703 -13.242 -14.719 1 96.25 108 PHE B CA 1
ATOM 3596 C C . PHE B 1 108 ? 15.445 -14.102 -13.703 1 96.25 108 PHE B C 1
ATOM 3598 O O . PHE B 1 108 ? 16.547 -14.57 -13.969 1 96.25 108 PHE B O 1
ATOM 3605 N N . TYR B 1 109 ? 14.797 -14.242 -12.516 1 96.94 109 TYR B N 1
ATOM 3606 C CA . TYR B 1 109 ? 15.414 -14.977 -11.422 1 96.94 109 TYR B CA 1
ATOM 3607 C C . TYR B 1 109 ? 14.859 -16.391 -11.344 1 96.94 109 TYR B C 1
ATOM 3609 O O . TYR B 1 109 ? 13.648 -16.609 -11.5 1 96.94 109 TYR B O 1
ATOM 3617 N N . ILE B 1 110 ? 15.711 -17.344 -11.133 1 98.38 110 ILE B N 1
ATOM 3618 C CA . ILE B 1 110 ? 15.336 -18.719 -10.773 1 98.38 110 ILE B CA 1
ATOM 3619 C C . ILE B 1 110 ? 15.977 -19.078 -9.43 1 98.38 110 ILE B C 1
ATOM 3621 O O . ILE B 1 110 ? 17.203 -19.156 -9.32 1 98.38 110 ILE B O 1
ATOM 3625 N N . ILE B 1 111 ? 15.18 -19.312 -8.438 1 98 111 ILE B N 1
ATOM 3626 C CA . ILE B 1 111 ? 15.656 -19.516 -7.074 1 98 111 ILE B CA 1
ATOM 3627 C C . ILE B 1 111 ? 15.211 -20.891 -6.566 1 98 111 ILE B C 1
ATOM 3629 O O . ILE B 1 111 ? 14.016 -21.203 -6.609 1 98 111 ILE B O 1
ATOM 3633 N N . TYR B 1 112 ? 16.156 -21.672 -6.129 1 98.62 112 TYR B N 1
ATOM 3634 C CA . TYR B 1 112 ? 15.859 -22.969 -5.523 1 98.62 112 TYR B CA 1
ATOM 3635 C C . TYR B 1 112 ? 15.609 -22.812 -4.027 1 98.62 112 TYR B C 1
ATOM 3637 O O . TYR B 1 112 ? 16.422 -22.234 -3.309 1 98.62 112 TYR B O 1
ATOM 3645 N N . ILE B 1 113 ? 14.516 -23.328 -3.525 1 98.25 113 ILE B N 1
ATOM 3646 C CA . ILE B 1 113 ? 14.125 -23.219 -2.123 1 98.25 113 ILE B CA 1
ATOM 3647 C C . ILE B 1 113 ? 14.016 -24.609 -1.507 1 98.25 113 ILE B C 1
ATOM 3649 O O . ILE B 1 113 ? 13.242 -25.438 -1.978 1 98.25 113 ILE B O 1
ATOM 3653 N N . ASP B 1 114 ? 14.711 -24.781 -0.46 1 97.44 114 ASP B N 1
ATOM 3654 C CA . ASP B 1 114 ? 14.734 -26.078 0.203 1 97.44 114 ASP B CA 1
ATOM 3655 C C . ASP B 1 114 ? 13.703 -26.141 1.328 1 97.44 114 ASP B C 1
ATOM 3657 O O . ASP B 1 114 ? 13.656 -25.266 2.184 1 97.44 114 ASP B O 1
ATOM 3661 N N . GLY B 1 115 ? 12.867 -27.109 1.267 1 96.81 115 GLY B N 1
ATOM 3662 C CA . GLY B 1 115 ? 12.117 -27.516 2.445 1 96.81 115 GLY B CA 1
ATOM 3663 C C . GLY B 1 115 ? 10.938 -26.609 2.74 1 96.81 115 GLY B C 1
ATOM 3664 O O . GLY B 1 115 ? 10.773 -26.141 3.865 1 96.81 115 GLY B O 1
ATOM 3665 N N . CYS B 1 116 ? 10.117 -26.391 1.814 1 97.12 116 CYS B N 1
ATOM 3666 C CA . CYS B 1 116 ? 8.836 -25.75 2.084 1 97.12 116 CYS B CA 1
ATOM 3667 C C . CYS B 1 116 ? 7.875 -26.719 2.773 1 97.12 116 CYS B C 1
ATOM 3669 O O . CYS B 1 116 ? 7.949 -27.938 2.562 1 97.12 116 CYS B O 1
ATOM 3671 N N . MET B 1 117 ? 7.082 -26.156 3.604 1 96.25 117 MET B N 1
ATOM 3672 C CA . MET B 1 117 ? 6.008 -26.953 4.195 1 96.25 117 MET B CA 1
ATOM 3673 C C . MET B 1 117 ? 4.672 -26.656 3.521 1 96.25 117 MET B C 1
ATOM 3675 O O . MET B 1 117 ? 4.23 -25.516 3.498 1 96.25 117 MET B O 1
ATOM 3679 N N . LEU B 1 118 ? 4.117 -27.656 2.916 1 91.5 118 LEU B N 1
ATOM 3680 C CA . LEU B 1 118 ? 2.803 -27.562 2.287 1 91.5 118 LEU B CA 1
ATOM 3681 C C . LEU B 1 118 ? 1.863 -28.641 2.826 1 91.5 118 LEU B C 1
ATOM 3683 O O . LEU B 1 118 ? 2.057 -29.828 2.566 1 91.5 118 LEU B O 1
ATOM 3687 N N . ASN B 1 119 ? 0.803 -28.25 3.512 1 87.38 119 ASN B N 1
ATOM 3688 C CA . ASN B 1 119 ? -0.136 -29.172 4.129 1 87.38 119 ASN B CA 1
ATOM 3689 C C . ASN B 1 119 ? 0.59 -30.297 4.875 1 87.38 119 ASN B C 1
ATOM 3691 O O . ASN B 1 119 ? 0.302 -31.469 4.668 1 87.38 119 ASN B O 1
ATOM 3695 N N . ASN B 1 120 ? 1.635 -29.984 5.633 1 87.69 120 ASN B N 1
ATOM 3696 C CA . ASN B 1 120 ? 2.387 -30.859 6.535 1 87.69 120 ASN B CA 1
ATOM 3697 C C . ASN B 1 120 ? 3.357 -31.75 5.766 1 87.69 120 ASN B C 1
ATOM 3699 O O . ASN B 1 120 ? 3.799 -32.781 6.285 1 87.69 120 ASN B O 1
ATOM 3703 N N . GLU B 1 121 ? 3.494 -31.547 4.523 1 93.81 121 GLU B N 1
ATOM 3704 C CA . GLU B 1 121 ? 4.527 -32.219 3.74 1 93.81 121 GLU B CA 1
ATOM 3705 C C . GLU B 1 121 ? 5.676 -31.266 3.414 1 93.81 121 GLU B C 1
ATOM 3707 O O . GLU B 1 121 ? 5.445 -30.109 3.084 1 93.81 121 GLU B O 1
ATOM 3712 N N . THR B 1 122 ? 6.887 -31.797 3.561 1 97 122 THR B N 1
ATOM 3713 C CA . THR B 1 122 ? 8.062 -31 3.219 1 97 122 THR B CA 1
ATOM 3714 C C . THR B 1 122 ? 8.461 -31.219 1.762 1 97 122 THR B C 1
ATOM 3716 O O . THR B 1 122 ? 8.711 -32.344 1.347 1 97 122 THR B O 1
ATOM 3719 N N . VAL B 1 123 ? 8.422 -30.203 0.966 1 97.12 123 VAL B N 1
ATOM 3720 C CA . VAL B 1 123 ? 8.789 -30.312 -0.443 1 97.12 123 VAL B CA 1
ATOM 3721 C C . VAL B 1 123 ? 9.688 -29.141 -0.835 1 97.12 123 VAL B C 1
ATOM 3723 O O . VAL B 1 123 ? 9.562 -28.047 -0.283 1 97.12 123 VAL B O 1
ATOM 3726 N N . ASP B 1 124 ? 10.586 -29.359 -1.743 1 98.25 124 ASP B N 1
ATOM 3727 C CA . ASP B 1 124 ? 11.359 -28.25 -2.322 1 98.25 124 ASP B CA 1
ATOM 3728 C C . ASP B 1 124 ? 10.508 -27.438 -3.299 1 98.25 124 ASP B C 1
ATOM 3730 O O . ASP B 1 124 ? 9.422 -27.875 -3.693 1 98.25 124 ASP B O 1
ATOM 3734 N N . ALA B 1 125 ? 10.992 -26.25 -3.562 1 98.5 125 ALA B N 1
ATOM 3735 C CA . ALA B 1 125 ? 10.281 -25.406 -4.52 1 98.5 125 ALA B CA 1
ATOM 3736 C C . ALA B 1 125 ? 11.25 -24.641 -5.406 1 98.5 125 ALA B C 1
ATOM 3738 O O . ALA B 1 125 ? 12.422 -24.484 -5.066 1 98.5 125 ALA B O 1
ATOM 3739 N N . LEU B 1 126 ? 10.797 -24.312 -6.547 1 98.81 126 LEU B N 1
ATOM 3740 C CA . LEU B 1 126 ? 11.492 -23.422 -7.473 1 98.81 126 LEU B CA 1
ATOM 3741 C C . LEU B 1 126 ? 10.703 -22.125 -7.672 1 98.81 126 LEU B C 1
ATOM 3743 O O . LEU B 1 126 ? 9.523 -22.172 -8.016 1 98.81 126 LEU B O 1
ATOM 3747 N N . MET B 1 127 ? 11.344 -21.047 -7.383 1 98.44 127 MET B N 1
ATOM 3748 C CA . MET B 1 127 ? 10.711 -19.734 -7.574 1 98.44 127 MET B CA 1
ATOM 3749 C C . MET B 1 127 ? 11.234 -19.062 -8.836 1 98.44 127 MET B C 1
ATOM 3751 O O . MET B 1 127 ? 12.445 -18.953 -9.031 1 98.44 127 MET B O 1
ATOM 3755 N N . LEU B 1 128 ? 10.391 -18.688 -9.766 1 98.62 128 LEU B N 1
ATOM 3756 C CA . LEU B 1 128 ? 10.719 -17.891 -10.945 1 98.62 128 LEU B CA 1
ATOM 3757 C C . LEU B 1 128 ? 10.18 -16.469 -10.82 1 98.62 128 LEU B C 1
ATOM 3759 O O . LEU B 1 128 ? 9.008 -16.281 -10.492 1 98.62 128 LEU B O 1
ATOM 3763 N N . LEU B 1 129 ? 11.023 -15.484 -11.047 1 96.81 129 LEU B N 1
ATOM 3764 C CA . LEU B 1 129 ? 10.625 -14.086 -10.977 1 96.81 129 LEU B CA 1
ATOM 3765 C C . LEU B 1 129 ? 11.062 -13.328 -12.227 1 96.81 129 LEU B C 1
ATOM 3767 O O . LEU B 1 129 ? 12.219 -13.445 -12.648 1 96.81 129 LEU B O 1
ATOM 3771 N N . LYS B 1 130 ? 10.195 -12.648 -12.805 1 94.81 130 LYS B N 1
ATOM 3772 C CA . LYS B 1 130 ? 10.555 -11.703 -13.859 1 94.81 130 LYS B CA 1
ATOM 3773 C C . LYS B 1 130 ? 10.266 -10.266 -13.422 1 94.81 130 LYS B C 1
ATOM 3775 O O . LYS B 1 130 ? 9.125 -9.93 -13.117 1 94.81 130 LYS B O 1
ATOM 3780 N N . THR B 1 131 ? 11.312 -9.492 -13.352 1 90.12 131 THR B N 1
ATOM 3781 C CA . THR B 1 131 ? 11.164 -8.094 -12.961 1 90.12 131 THR B CA 1
ATOM 3782 C C . THR B 1 131 ? 10.945 -7.211 -14.195 1 90.12 131 THR B C 1
ATOM 3784 O O . THR B 1 131 ? 11.711 -7.289 -15.156 1 90.12 131 THR B O 1
ATOM 3787 N N . GLU B 1 132 ? 9.914 -6.465 -14.289 1 83.12 132 GLU B N 1
ATOM 3788 C CA . GLU B 1 132 ? 9.664 -5.527 -15.383 1 83.12 132 GLU B CA 1
ATOM 3789 C C . GLU B 1 132 ? 9.984 -4.094 -14.961 1 83.12 132 GLU B C 1
ATOM 3791 O O . GLU B 1 132 ? 10.578 -3.334 -15.734 1 83.12 132 GLU B O 1
ATOM 3796 N N . ALA B 1 133 ? 9.531 -3.754 -13.789 1 82.75 133 ALA B N 1
ATOM 3797 C CA . ALA B 1 133 ? 9.844 -2.441 -13.234 1 82.75 133 ALA B CA 1
ATOM 3798 C C . ALA B 1 133 ? 10.57 -2.574 -11.891 1 82.75 133 ALA B C 1
ATOM 3800 O O . ALA B 1 133 ? 10.234 -3.439 -11.086 1 82.75 133 ALA B O 1
ATOM 3801 N N . LYS B 1 134 ? 11.633 -1.812 -11.758 1 89.38 134 LYS B N 1
ATOM 3802 C CA . LYS B 1 134 ? 12.359 -1.777 -10.492 1 89.38 134 LYS B CA 1
ATOM 3803 C C . LYS B 1 134 ? 12.023 -0.52 -9.695 1 89.38 134 LYS B C 1
ATOM 3805 O O . LYS B 1 134 ? 11.586 0.483 -10.266 1 89.38 134 LYS B O 1
ATOM 3810 N N . ASP B 1 135 ? 12.203 -0.658 -8.445 1 89.88 135 ASP B N 1
ATOM 3811 C CA . ASP B 1 135 ? 11.984 0.488 -7.566 1 89.88 135 ASP B CA 1
ATOM 3812 C C . ASP B 1 135 ? 13.273 1.263 -7.336 1 89.88 135 ASP B C 1
ATOM 3814 O O . ASP B 1 135 ? 14.352 0.667 -7.211 1 89.88 135 ASP B O 1
ATOM 3818 N N . SER B 1 136 ? 13.109 2.545 -7.309 1 91.25 136 SER B N 1
ATOM 3819 C CA . SER B 1 136 ? 14.234 3.391 -6.93 1 91.25 136 SER B CA 1
ATOM 3820 C C . SER B 1 136 ? 14.367 3.484 -5.414 1 91.25 136 SER B C 1
ATOM 3822 O O . SER B 1 136 ? 13.367 3.504 -4.695 1 91.25 136 SER B O 1
ATOM 3824 N N . PHE B 1 137 ? 15.609 3.51 -4.965 1 92.75 137 PHE B N 1
ATOM 3825 C CA . PHE B 1 137 ? 15.891 3.721 -3.547 1 92.75 137 PHE B CA 1
ATOM 3826 C C . PHE B 1 137 ? 17.219 4.426 -3.357 1 92.75 137 PHE B C 1
ATOM 3828 O O . PHE B 1 137 ? 18.047 4.465 -4.273 1 92.75 137 PHE B O 1
ATOM 3835 N N . LEU B 1 138 ? 17.375 5.094 -2.227 1 92.56 138 LEU B N 1
ATOM 3836 C CA . LEU B 1 138 ? 18.625 5.793 -1.921 1 92.56 138 LEU B CA 1
ATOM 3837 C C . LEU B 1 138 ? 19.469 5 -0.934 1 92.56 138 LEU B C 1
ATOM 3839 O O . LEU B 1 138 ? 18.953 4.457 0.043 1 92.56 138 LEU B O 1
ATOM 3843 N N . THR B 1 139 ? 20.703 4.859 -1.269 1 91.88 139 THR B N 1
ATOM 3844 C CA . THR B 1 139 ? 21.672 4.242 -0.357 1 91.88 139 THR B CA 1
ATOM 3845 C C . THR B 1 139 ? 22.703 5.262 0.106 1 91.88 139 THR B C 1
ATOM 3847 O O . THR B 1 139 ? 22.875 6.305 -0.527 1 91.88 139 THR B O 1
ATOM 3850 N N . VAL B 1 140 ? 23.219 5.035 1.306 1 90.56 140 VAL B N 1
ATOM 3851 C CA . VAL B 1 140 ? 24.328 5.832 1.836 1 90.56 140 VAL B CA 1
ATOM 3852 C C . VAL B 1 140 ? 25.578 4.965 1.962 1 90.56 140 VAL B C 1
ATOM 3854 O O . VAL B 1 140 ? 25.516 3.863 2.514 1 90.56 140 VAL B O 1
ATOM 3857 N N . SER B 1 141 ? 26.547 5.352 1.307 1 88 141 SER B N 1
ATOM 3858 C CA . SER B 1 141 ? 27.828 4.656 1.425 1 88 141 SER B CA 1
ATOM 3859 C C . SER B 1 141 ? 28.844 5.5 2.188 1 88 141 SER B C 1
ATOM 3861 O O . SER B 1 141 ? 28.75 6.73 2.205 1 88 141 SER B O 1
ATOM 3863 N N . TYR B 1 142 ? 29.656 4.805 2.975 1 84.62 142 TYR B N 1
ATOM 3864 C CA . TYR B 1 142 ? 30.75 5.449 3.68 1 84.62 142 TYR B CA 1
ATOM 3865 C C . TYR B 1 142 ? 32.094 5.059 3.076 1 84.62 142 TYR B C 1
ATOM 3867 O O . TYR B 1 142 ? 32.531 3.91 3.205 1 84.62 142 TYR B O 1
ATOM 3875 N N . GLU B 1 143 ? 32.594 5.918 2.262 1 83.19 143 GLU B N 1
ATOM 3876 C CA . GLU B 1 143 ? 33.906 5.688 1.624 1 83.19 143 GLU B CA 1
ATOM 3877 C C . GLU B 1 143 ? 34.875 6.832 1.905 1 83.19 143 GLU B C 1
ATOM 3879 O O . GLU B 1 143 ? 34.5 8 1.764 1 83.19 143 GLU B O 1
ATOM 3884 N N . ASN B 1 144 ? 36.125 6.531 2.268 1 83.44 144 ASN B N 1
ATOM 3885 C CA . ASN B 1 144 ? 37.188 7.492 2.504 1 83.44 144 ASN B CA 1
ATOM 3886 C C . ASN B 1 144 ? 36.781 8.555 3.521 1 83.44 144 ASN B C 1
ATOM 3888 O O . ASN B 1 144 ? 37 9.742 3.309 1 83.44 144 ASN B O 1
ATOM 3892 N N . GLY B 1 145 ? 36.031 8.211 4.582 1 78.5 145 GLY B N 1
ATOM 3893 C CA . GLY B 1 145 ? 35.688 9.109 5.664 1 78.5 145 GLY B CA 1
ATOM 3894 C C . GLY B 1 145 ? 34.5 10.016 5.32 1 78.5 145 GLY B C 1
ATOM 3895 O O . GLY B 1 145 ? 34.25 10.992 6.023 1 78.5 145 GLY B O 1
ATOM 3896 N N . GLU B 1 146 ? 33.875 9.664 4.164 1 81.25 146 GLU B N 1
ATOM 3897 C CA . GLU B 1 146 ? 32.781 10.531 3.732 1 81.25 146 GLU B CA 1
ATOM 3898 C C . GLU B 1 146 ? 31.547 9.727 3.416 1 81.25 146 GLU B C 1
ATOM 3900 O O . GLU B 1 146 ? 31.625 8.641 2.84 1 81.25 146 GLU B O 1
ATOM 3905 N N . TYR B 1 147 ? 30.453 10.289 3.877 1 84.69 147 TYR B N 1
ATOM 3906 C CA . TYR B 1 147 ? 29.156 9.727 3.488 1 84.69 147 TYR B CA 1
ATOM 3907 C C . TYR B 1 147 ? 28.719 10.258 2.127 1 84.69 147 TYR B C 1
ATOM 3909 O O . TYR B 1 147 ? 28.953 11.43 1.808 1 84.69 147 TYR B O 1
ATOM 3917 N N . SER B 1 148 ? 28.219 9.297 1.291 1 87.62 148 SER B N 1
ATOM 3918 C CA . SER B 1 148 ? 27.672 9.703 -0.003 1 87.62 148 SER B CA 1
ATOM 3919 C C . SER B 1 148 ? 26.328 9.047 -0.272 1 87.62 148 SER B C 1
ATOM 3921 O O . SER B 1 148 ? 26.109 7.887 0.093 1 87.62 148 SER B O 1
ATOM 3923 N N . ILE B 1 149 ? 25.469 9.828 -0.888 1 90.69 149 ILE B N 1
ATOM 3924 C CA . ILE B 1 149 ? 24.125 9.344 -1.246 1 90.69 149 ILE B CA 1
ATOM 3925 C C . ILE B 1 149 ? 24.141 8.836 -2.686 1 90.69 149 ILE B C 1
ATOM 3927 O O . ILE B 1 149 ? 24.641 9.508 -3.586 1 90.69 149 ILE B O 1
ATOM 3931 N N . LYS B 1 150 ? 23.594 7.629 -2.885 1 88.81 150 LYS B N 1
ATOM 3932 C CA . LYS B 1 150 ? 23.547 7.059 -4.23 1 88.81 150 LYS B CA 1
ATOM 3933 C C . LYS B 1 150 ? 22.156 6.512 -4.547 1 88.81 150 LYS B C 1
ATOM 3935 O O . LYS B 1 150 ? 21.594 5.766 -3.748 1 88.81 150 LYS B O 1
ATOM 3940 N N . PRO B 1 151 ? 21.656 6.949 -5.645 1 88.81 151 PRO B N 1
ATOM 3941 C CA . PRO B 1 151 ? 20.406 6.32 -6.102 1 88.81 151 PRO B CA 1
ATOM 3942 C C . PRO B 1 151 ? 20.641 4.934 -6.703 1 88.81 151 PRO B C 1
ATOM 3944 O O . PRO B 1 151 ? 21.656 4.707 -7.371 1 88.81 151 PRO B O 1
ATOM 3947 N N . GLN B 1 152 ? 19.766 4.016 -6.41 1 91.12 152 GLN B N 1
ATOM 3948 C CA . GLN B 1 152 ? 19.859 2.654 -6.93 1 91.12 152 GLN B CA 1
ATOM 3949 C C . GLN B 1 152 ? 18.484 2.141 -7.375 1 91.12 152 GLN B C 1
ATOM 3951 O O . GLN B 1 152 ? 17.453 2.736 -7.051 1 91.12 152 GLN B O 1
ATOM 3956 N N . LEU B 1 153 ? 18.594 1.168 -8.211 1 90.62 153 LEU B N 1
ATOM 3957 C CA . LEU B 1 153 ? 17.391 0.439 -8.625 1 90.62 153 LEU B CA 1
ATOM 3958 C C . LEU B 1 153 ? 17.453 -1.015 -8.172 1 90.62 153 LEU B C 1
ATOM 3960 O O . LEU B 1 153 ? 18.516 -1.64 -8.227 1 90.62 153 LEU B O 1
ATOM 3964 N N . GLY B 1 154 ? 16.344 -1.513 -7.672 1 92.75 154 GLY B N 1
ATOM 3965 C CA . GLY B 1 154 ? 16.312 -2.9 -7.238 1 92.75 154 GLY B CA 1
ATOM 3966 C C . GLY B 1 154 ? 14.906 -3.449 -7.109 1 92.75 154 GLY B C 1
ATOM 3967 O O . GLY B 1 154 ? 13.93 -2.707 -7.238 1 92.75 154 GLY B O 1
ATOM 3968 N N . LEU B 1 155 ? 14.836 -4.754 -6.945 1 93.44 155 LEU B N 1
ATOM 3969 C CA . LEU B 1 155 ? 13.57 -5.434 -6.691 1 93.44 155 LEU B CA 1
ATOM 3970 C C . LEU B 1 155 ? 13.141 -5.254 -5.238 1 93.44 155 LEU B C 1
ATOM 3972 O O . LEU B 1 155 ? 13.914 -5.527 -4.316 1 93.44 155 LEU B O 1
ATOM 3976 N N . SER B 1 156 ? 11.945 -4.711 -5.043 1 92.56 156 SER B N 1
ATOM 3977 C CA . SER B 1 156 ? 11.414 -4.543 -3.693 1 92.56 156 SER B CA 1
ATOM 3978 C C . SER B 1 156 ? 10.547 -5.73 -3.291 1 92.56 156 SER B C 1
ATOM 3980 O O . SER B 1 156 ? 10.188 -6.559 -4.133 1 92.56 156 SER B O 1
ATOM 3982 N N . THR B 1 157 ? 10.273 -5.824 -2.035 1 91.31 157 THR B N 1
ATOM 3983 C CA . THR B 1 157 ? 9.484 -6.941 -1.53 1 91.31 157 THR B CA 1
ATOM 3984 C C . THR B 1 157 ? 7.988 -6.637 -1.638 1 91.31 157 THR B C 1
ATOM 3986 O O . THR B 1 157 ? 7.152 -7.488 -1.326 1 91.31 157 THR B O 1
ATOM 3989 N N . LYS B 1 158 ? 7.676 -5.438 -2.062 1 86.94 158 LYS B N 1
ATOM 3990 C CA . LYS B 1 158 ? 6.293 -4.984 -1.96 1 86.94 158 LYS B CA 1
ATOM 3991 C C . LYS B 1 158 ? 5.488 -5.398 -3.189 1 86.94 158 LYS B C 1
ATOM 3993 O O . LYS B 1 158 ? 4.27 -5.57 -3.111 1 86.94 158 LYS B O 1
ATOM 3998 N N . HIS B 1 159 ? 6.184 -5.492 -4.297 1 86.75 159 HIS B N 1
ATOM 3999 C CA . HIS B 1 159 ? 5.473 -5.777 -5.539 1 86.75 159 HIS B CA 1
ATOM 4000 C C . HIS B 1 159 ? 6.27 -6.73 -6.422 1 86.75 159 HIS B C 1
ATOM 4002 O O . HIS B 1 159 ? 7.5 -6.758 -6.363 1 86.75 159 HIS B O 1
ATOM 4008 N N . LEU B 1 160 ? 5.559 -7.504 -7.156 1 90 160 LEU B N 1
ATOM 4009 C CA . LEU B 1 160 ? 6.117 -8.438 -8.125 1 90 160 LEU B CA 1
ATOM 4010 C C . LEU B 1 160 ? 5.273 -8.484 -9.398 1 90 160 LEU B C 1
ATOM 4012 O O . LEU B 1 160 ? 4.062 -8.719 -9.328 1 90 160 LEU B O 1
ATOM 4016 N N . ASP B 1 161 ? 5.906 -8.219 -10.516 1 89 161 ASP B N 1
ATOM 4017 C CA . ASP B 1 161 ? 5.172 -8.203 -11.773 1 89 161 ASP B CA 1
ATOM 4018 C C . ASP B 1 161 ? 4.789 -9.625 -12.203 1 89 161 ASP B C 1
ATOM 4020 O O . ASP B 1 161 ? 3.621 -9.891 -12.492 1 89 161 ASP B O 1
ATOM 4024 N N . LYS B 1 162 ? 5.773 -10.453 -12.352 1 93.81 162 LYS B N 1
ATOM 4025 C CA . LYS B 1 162 ? 5.57 -11.852 -12.734 1 93.81 162 LYS B CA 1
ATOM 4026 C C . LYS B 1 162 ? 6.375 -12.789 -11.844 1 93.81 162 LYS B C 1
ATOM 4028 O O . LYS B 1 162 ? 7.562 -12.555 -11.602 1 93.81 162 LYS B O 1
ATOM 4033 N N . GLY B 1 163 ? 5.703 -13.727 -11.305 1 96.38 163 GLY B N 1
ATOM 4034 C CA . GLY B 1 163 ? 6.379 -14.703 -10.469 1 96.38 163 GLY B CA 1
ATOM 4035 C C . GLY B 1 163 ? 5.582 -15.984 -10.289 1 96.38 163 GLY B C 1
ATOM 4036 O O . GLY B 1 163 ? 4.383 -16.016 -10.562 1 96.38 163 GLY B O 1
ATOM 4037 N N . CYS B 1 164 ? 6.211 -17.031 -9.914 1 97.81 164 CYS B N 1
ATOM 4038 C CA . CYS B 1 164 ? 5.535 -18.25 -9.531 1 97.81 164 CYS B CA 1
ATOM 4039 C C . CYS B 1 164 ? 6.391 -19.078 -8.578 1 97.81 164 CYS B C 1
ATOM 4041 O O . CYS B 1 164 ? 7.617 -18.938 -8.555 1 97.81 164 CYS B O 1
ATOM 4043 N N . LEU B 1 165 ? 5.766 -19.734 -7.789 1 98.19 165 LEU B N 1
ATOM 4044 C CA . LEU B 1 165 ? 6.359 -20.734 -6.914 1 98.19 165 LEU B CA 1
ATOM 4045 C C . LEU B 1 165 ? 5.895 -22.141 -7.301 1 98.19 165 LEU B C 1
ATOM 4047 O O . LEU B 1 165 ? 4.703 -22.453 -7.215 1 98.19 165 LEU B O 1
ATOM 4051 N N . ILE B 1 166 ? 6.809 -22.984 -7.754 1 98.69 166 ILE B N 1
ATOM 4052 C CA . ILE B 1 166 ? 6.527 -24.344 -8.203 1 98.69 166 ILE B CA 1
ATOM 4053 C C . ILE B 1 166 ? 6.98 -25.344 -7.145 1 98.69 166 ILE B C 1
ATOM 4055 O O . ILE B 1 166 ? 8.172 -25.453 -6.855 1 98.69 166 ILE B O 1
ATOM 4059 N N . PHE B 1 167 ? 6.043 -26.078 -6.637 1 98.19 167 PHE B N 1
ATOM 4060 C CA . PHE B 1 167 ? 6.359 -27.047 -5.582 1 98.19 167 PHE B CA 1
ATOM 4061 C C . PHE B 1 167 ? 6.684 -28.406 -6.172 1 98.19 167 PHE B C 1
ATOM 4063 O O . PHE B 1 167 ? 6.012 -28.875 -7.098 1 98.19 167 PHE B O 1
ATOM 4070 N N . ASN B 1 168 ? 7.711 -29.031 -5.641 1 98.19 168 ASN B N 1
ATOM 4071 C CA . ASN B 1 168 ? 8.148 -30.328 -6.129 1 98.19 168 ASN B CA 1
ATOM 4072 C C . ASN B 1 168 ? 7.258 -31.453 -5.609 1 98.19 168 ASN B C 1
ATOM 4074 O O . ASN B 1 168 ? 7.715 -32.344 -4.871 1 98.19 168 ASN B O 1
ATOM 4078 N N . THR B 1 169 ? 6.062 -31.422 -5.977 1 96.44 169 THR B N 1
ATOM 4079 C CA . THR B 1 169 ? 5.059 -32.438 -5.676 1 96.44 169 THR B CA 1
ATOM 4080 C C . THR B 1 169 ? 4.098 -32.625 -6.852 1 96.44 169 THR B C 1
ATOM 4082 O O . THR B 1 169 ? 3.906 -31.688 -7.645 1 96.44 169 THR B O 1
ATOM 4085 N N . LYS B 1 170 ? 3.611 -33.844 -7.105 1 95.06 170 LYS B N 1
ATOM 4086 C CA . LYS B 1 170 ? 2.656 -34.188 -8.156 1 95.06 170 LYS B CA 1
ATOM 4087 C C . LYS B 1 170 ? 3.229 -33.875 -9.539 1 95.06 170 LYS B C 1
ATOM 4089 O O . LYS B 1 170 ? 2.564 -33.219 -10.359 1 95.06 170 LYS B O 1
ATOM 4094 N N . SER B 1 171 ? 4.457 -34.281 -9.711 1 96.75 171 SER B N 1
ATOM 4095 C CA . SER B 1 171 ? 5.172 -34 -10.945 1 96.75 171 SER B CA 1
ATOM 4096 C C . SER B 1 171 ? 4.438 -34.562 -12.156 1 96.75 171 SER B C 1
ATOM 4098 O O . SER B 1 171 ? 4.383 -33.938 -13.211 1 96.75 171 SER B O 1
ATOM 4100 N N . GLU B 1 172 ? 3.814 -35.688 -12.031 1 95.31 172 GLU B N 1
ATOM 4101 C CA . GLU B 1 172 ? 3.135 -36.344 -13.141 1 95.31 172 GLU B CA 1
ATOM 4102 C C . GLU B 1 172 ? 1.879 -35.594 -13.555 1 95.31 172 GLU B C 1
ATOM 4104 O O . GLU B 1 172 ? 1.405 -35.719 -14.68 1 95.31 172 GLU B O 1
ATOM 4109 N N . ASP B 1 173 ? 1.387 -34.781 -12.617 1 94.44 173 ASP B N 1
ATOM 4110 C CA . ASP B 1 173 ? 0.174 -34.031 -12.891 1 94.44 173 ASP B CA 1
ATOM 4111 C C . ASP B 1 173 ? 0.509 -32.594 -13.312 1 94.44 173 ASP B C 1
ATOM 4113 O O . ASP B 1 173 ? -0.388 -31.797 -13.602 1 94.44 173 ASP B O 1
ATOM 4117 N N . GLY B 1 174 ? 1.768 -32.219 -13.328 1 97.44 174 GLY B N 1
ATOM 4118 C CA . GLY B 1 174 ? 2.148 -30.859 -13.75 1 97.44 174 GLY B CA 1
ATOM 4119 C C . GLY B 1 174 ? 2.557 -29.969 -12.586 1 97.44 174 GLY B C 1
ATOM 4120 O O . GLY B 1 174 ? 2.518 -28.75 -12.703 1 97.44 174 GLY B O 1
ATOM 4121 N N . TYR B 1 175 ? 2.818 -30.547 -11.438 1 97.81 175 TYR B N 1
ATOM 4122 C CA . TYR B 1 175 ? 3.273 -29.828 -10.242 1 97.81 175 TYR B CA 1
ATOM 4123 C C . TYR B 1 175 ? 2.176 -28.922 -9.695 1 97.81 175 TYR B C 1
ATOM 4125 O O . TYR B 1 175 ? 1.126 -28.766 -10.328 1 97.81 175 TYR B O 1
ATOM 4133 N N . LEU B 1 176 ? 2.373 -28.516 -8.5 1 95.88 176 LEU B N 1
ATOM 4134 C CA . LEU B 1 176 ? 1.544 -27.5 -7.859 1 95.88 176 LEU B CA 1
ATOM 4135 C C . LEU B 1 176 ? 2.201 -26.125 -7.938 1 95.88 176 LEU B C 1
ATOM 4137 O O . LEU B 1 176 ? 3.342 -25.953 -7.504 1 95.88 176 LEU B O 1
ATOM 4141 N N . ILE B 1 177 ? 1.475 -25.141 -8.523 1 97.06 177 ILE B N 1
ATOM 4142 C CA . ILE B 1 177 ? 2.115 -23.859 -8.828 1 97.06 177 ILE B CA 1
ATOM 4143 C C . ILE B 1 177 ? 1.25 -22.719 -8.32 1 97.06 177 ILE B C 1
ATOM 4145 O O . ILE B 1 177 ? 0.042 -22.688 -8.57 1 97.06 177 ILE B O 1
ATOM 4149 N N . SER B 1 178 ? 1.84 -21.828 -7.523 1 95.75 178 SER B N 1
ATOM 4150 C CA . SER B 1 178 ? 1.229 -20.531 -7.203 1 95.75 178 SER B CA 1
ATOM 4151 C C . SER B 1 178 ? 1.769 -19.422 -8.102 1 95.75 178 SER B C 1
ATOM 4153 O O . SER B 1 178 ? 2.984 -19.266 -8.227 1 95.75 178 SER B O 1
ATOM 4155 N N . ILE B 1 179 ? 0.895 -18.656 -8.727 1 94.44 179 ILE B N 1
ATOM 4156 C CA . ILE B 1 179 ? 1.339 -17.703 -9.734 1 94.44 179 ILE B CA 1
ATOM 4157 C C . ILE B 1 179 ? 1.018 -16.281 -9.281 1 94.44 179 ILE B C 1
ATOM 4159 O O . ILE B 1 179 ? -0.013 -16.047 -8.648 1 94.44 179 ILE B O 1
ATOM 4163 N N . VAL B 1 180 ? 1.919 -15.367 -9.477 1 93.25 180 VAL B N 1
ATOM 4164 C CA . VAL B 1 180 ? 1.716 -13.93 -9.375 1 93.25 180 VAL B CA 1
ATOM 4165 C C . VAL B 1 180 ? 1.815 -13.289 -10.758 1 93.25 180 VAL B C 1
ATOM 4167 O O . VAL B 1 180 ? 2.834 -13.43 -11.445 1 93.25 180 VAL B O 1
ATOM 4170 N N . GLU B 1 181 ? 0.692 -12.609 -11.148 1 87.62 181 GLU B N 1
ATOM 4171 C CA . GLU B 1 181 ? 0.66 -11.945 -12.445 1 87.62 181 GLU B CA 1
ATOM 4172 C C . GLU B 1 181 ? -0.177 -10.672 -12.391 1 87.62 181 GLU B C 1
ATOM 4174 O O . GLU B 1 181 ? -1.393 -10.727 -12.195 1 87.62 181 GLU B O 1
ATOM 4179 N N . THR B 1 182 ? 0.263 -9.477 -12.117 1 71.81 182 THR B N 1
ATOM 4180 C CA . THR B 1 182 ? -0.449 -8.227 -11.883 1 71.81 182 THR B CA 1
ATOM 4181 C C . THR B 1 182 ? -1.146 -7.754 -13.156 1 71.81 182 THR B C 1
ATOM 4183 O O . THR B 1 182 ? -2.242 -7.195 -13.102 1 71.81 182 THR B O 1
ATOM 4186 N N . SER B 1 183 ? -0.634 -7.531 -14.375 1 59.19 183 SER B N 1
ATOM 4187 C CA . SER B 1 183 ? -1.328 -6.906 -15.492 1 59.19 183 SER B CA 1
ATOM 4188 C C . SER B 1 183 ? -2.24 -7.906 -16.203 1 59.19 183 SER B C 1
ATOM 4190 O O . SER B 1 183 ? -1.88 -8.453 -17.25 1 59.19 183 SER B O 1
ATOM 4192 N N . THR B 1 184 ? -3.355 -8.328 -15.359 1 52.69 184 THR B N 1
ATOM 4193 C CA . THR B 1 184 ? -4.223 -9.312 -15.984 1 52.69 184 THR B CA 1
ATOM 4194 C C . THR B 1 184 ? -5.246 -8.641 -16.891 1 52.69 184 THR B C 1
ATOM 4196 O O . THR B 1 184 ? -5.973 -9.312 -17.625 1 52.69 184 THR B O 1
ATOM 4199 N N . ILE B 1 185 ? -5.453 -7.375 -16.594 1 50.5 185 ILE B N 1
ATOM 4200 C CA . ILE B 1 185 ? -6.535 -6.719 -17.328 1 50.5 185 ILE B CA 1
ATOM 4201 C C . ILE B 1 185 ? -6.246 -6.762 -18.828 1 50.5 185 ILE B C 1
ATOM 4203 O O . ILE B 1 185 ? -7.156 -6.953 -19.641 1 50.5 185 ILE B O 1
ATOM 4207 N N . ARG B 1 186 ? -5.043 -6.539 -19.109 1 50.22 186 ARG B N 1
ATOM 4208 C CA . ARG B 1 186 ? -4.746 -6.488 -20.531 1 50.22 186 ARG B CA 1
ATOM 4209 C C . ARG B 1 186 ? -4.164 -7.812 -21.016 1 50.22 186 ARG B C 1
ATOM 4211 O O . ARG B 1 186 ? -3.416 -8.469 -20.297 1 50.22 186 ARG B O 1
ATOM 4218 N N . GLN B 1 187 ? -4.793 -8.445 -22.094 1 51.75 187 GLN B N 1
ATOM 4219 C CA . GLN B 1 187 ? -4.352 -9.68 -22.734 1 51.75 187 GLN B CA 1
ATOM 4220 C C . GLN B 1 187 ? -2.834 -9.82 -22.672 1 51.75 187 GLN B C 1
ATOM 4222 O O . GLN B 1 187 ? -2.312 -10.938 -22.578 1 51.75 187 GLN B O 1
ATOM 4227 N N . ASP B 1 188 ? -2.121 -8.758 -22.625 1 57.19 188 ASP B N 1
ATOM 4228 C CA . ASP B 1 188 ? -0.664 -8.719 -22.719 1 57.19 188 ASP B CA 1
ATOM 4229 C C . ASP B 1 188 ? -0.025 -9.172 -21.406 1 57.19 188 ASP B C 1
ATOM 4231 O O . ASP B 1 188 ? 1.146 -9.555 -21.375 1 57.19 188 ASP B O 1
ATOM 4235 N N . GLY B 1 189 ? -0.818 -9.336 -20.406 1 61.75 189 GLY B N 1
ATOM 4236 C CA . GLY B 1 189 ? -0.26 -9.742 -19.125 1 61.75 189 GLY B CA 1
ATOM 4237 C C . GLY B 1 189 ? -0.394 -11.234 -18.875 1 61.75 189 GLY B C 1
ATOM 4238 O O . GLY B 1 189 ? 0.283 -11.781 -18 1 61.75 189 GLY B O 1
ATOM 4239 N N . ARG B 1 190 ? -0.94 -11.922 -19.891 1 79.38 190 ARG B N 1
ATOM 4240 C CA . ARG B 1 190 ? -1.21 -13.328 -19.609 1 79.38 190 ARG B CA 1
ATOM 4241 C C . ARG B 1 190 ? -0.199 -14.227 -20.312 1 79.38 190 ARG B C 1
ATOM 4243 O O . ARG B 1 190 ? -0.303 -15.453 -20.25 1 79.38 190 ARG B O 1
ATOM 4250 N N . TYR B 1 191 ? 0.89 -13.609 -20.875 1 88.94 191 TYR B N 1
ATOM 4251 C CA . TYR B 1 191 ? 1.909 -14.406 -21.562 1 88.94 191 TYR B CA 1
ATOM 4252 C C . TYR B 1 191 ? 2.664 -15.281 -20.562 1 88.94 191 TYR B C 1
ATOM 4254 O O . TYR B 1 191 ? 3.156 -16.359 -20.922 1 88.94 191 TYR B O 1
ATOM 4262 N N . TRP B 1 192 ? 2.734 -14.797 -19.344 1 93.5 192 TRP B N 1
ATOM 4263 C CA . TRP B 1 192 ? 3.453 -15.508 -18.297 1 93.5 192 TRP B CA 1
ATOM 4264 C C . TRP B 1 192 ? 2.77 -16.844 -17.969 1 93.5 192 TRP B C 1
ATOM 4266 O O . TRP B 1 192 ? 3.373 -17.906 -18.109 1 93.5 192 TRP B O 1
ATOM 4276 N N . SER B 1 193 ? 1.484 -16.828 -17.719 1 92.81 193 SER B N 1
ATOM 4277 C CA . SER B 1 193 ? 0.74 -18.031 -17.344 1 92.81 193 SER B CA 1
ATOM 4278 C C . SER B 1 193 ? 0.306 -18.828 -18.578 1 92.81 193 SER B C 1
ATOM 4280 O O . SER B 1 193 ? 0.415 -20.047 -18.594 1 92.81 193 SER B O 1
ATOM 4282 N N . ASN B 1 194 ? -0.058 -18.156 -19.672 1 90.56 194 ASN B N 1
ATOM 4283 C CA . ASN B 1 194 ? -0.704 -18.797 -20.812 1 90.56 194 ASN B CA 1
ATOM 4284 C C . ASN B 1 194 ? 0.316 -19.266 -21.844 1 90.56 194 ASN B C 1
ATOM 4286 O O . ASN B 1 194 ? 0.035 -20.156 -22.641 1 90.56 194 ASN B O 1
ATOM 4290 N N . ASN B 1 195 ? 1.459 -18.656 -21.875 1 92.88 195 ASN B N 1
ATOM 4291 C CA . ASN B 1 195 ? 2.428 -18.984 -22.922 1 92.88 195 ASN B CA 1
ATOM 4292 C C . ASN B 1 195 ? 3.725 -19.531 -22.328 1 92.88 195 ASN B C 1
ATOM 4294 O O . ASN B 1 195 ? 4.094 -20.672 -22.578 1 92.88 195 ASN B O 1
ATOM 4298 N N . PHE B 1 196 ? 4.328 -18.797 -21.5 1 96.44 196 PHE B N 1
ATOM 4299 C CA . PHE B 1 196 ? 5.609 -19.219 -20.953 1 96.44 196 PHE B CA 1
ATOM 4300 C C . PHE B 1 196 ? 5.441 -20.438 -20.047 1 96.44 196 PHE B C 1
ATOM 4302 O O . PHE B 1 196 ? 6.055 -21.484 -20.297 1 96.44 196 PHE B O 1
ATOM 4309 N N . LEU B 1 197 ? 4.57 -20.25 -19.047 1 97.31 197 LEU B N 1
ATOM 4310 C CA . LEU B 1 197 ? 4.371 -21.375 -18.141 1 97.31 197 LEU B CA 1
ATOM 4311 C C . LEU B 1 197 ? 3.381 -22.375 -18.719 1 97.31 197 LEU B C 1
ATOM 4313 O O . LEU B 1 197 ? 3.553 -23.594 -18.562 1 97.31 197 LEU B O 1
ATOM 4317 N N . TYR B 1 198 ? 2.367 -21.906 -19.438 1 95.25 198 TYR B N 1
ATOM 4318 C CA . TYR B 1 198 ? 1.267 -22.688 -20 1 95.25 198 TYR B CA 1
ATOM 4319 C C . TYR B 1 198 ? 0.625 -23.562 -18.922 1 95.25 198 TYR B C 1
ATOM 4321 O O . TYR B 1 198 ? 0.827 -24.781 -18.906 1 95.25 198 TYR B O 1
ATOM 4329 N N . VAL B 1 199 ? -0.198 -22.891 -18.109 1 95.12 199 VAL B N 1
ATOM 4330 C CA . VAL B 1 199 ? -0.757 -23.562 -16.938 1 95.12 199 VAL B CA 1
ATOM 4331 C C . VAL B 1 199 ? -2.281 -23.578 -17.031 1 95.12 199 VAL B C 1
ATOM 4333 O O . VAL B 1 199 ? -2.871 -22.828 -17.812 1 95.12 199 VAL B O 1
ATOM 4336 N N . LYS B 1 200 ? -2.836 -24.516 -16.359 1 89.31 200 LYS B N 1
ATOM 4337 C CA . LYS B 1 200 ? -4.277 -24.562 -16.141 1 89.31 200 LYS B CA 1
ATOM 4338 C C . LYS B 1 200 ? -4.609 -24.531 -14.641 1 89.31 200 LYS B C 1
ATOM 4340 O O . LYS B 1 200 ? -3.852 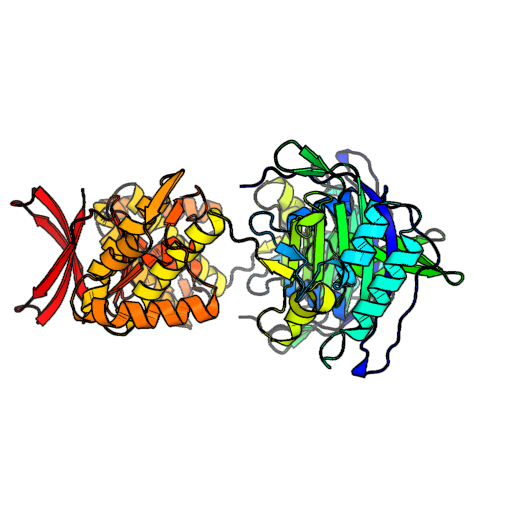-25.047 -13.82 1 89.31 200 LYS B O 1
ATOM 4345 N N . ASP B 1 201 ? -5.699 -23.953 -14.32 1 85.31 201 ASP B N 1
ATOM 4346 C CA . ASP B 1 201 ? -6.117 -23.812 -12.922 1 85.31 201 ASP B CA 1
ATOM 4347 C C . ASP B 1 201 ? -6.488 -25.172 -12.328 1 85.31 201 ASP B C 1
ATOM 4349 O O . ASP B 1 201 ? -7.094 -26 -13.008 1 85.31 201 ASP B O 1
ATOM 4353 N N . ILE B 1 202 ? -6.004 -25.359 -11.109 1 85.62 202 ILE B N 1
ATOM 4354 C CA . ILE B 1 202 ? -6.508 -26.484 -10.328 1 85.62 202 ILE B CA 1
ATOM 4355 C C . ILE B 1 202 ? -7.785 -26.078 -9.594 1 85.62 202 ILE B C 1
ATOM 4357 O O . ILE B 1 202 ? -7.746 -25.234 -8.695 1 85.62 202 ILE B O 1
ATOM 4361 N N . ILE B 1 203 ? -8.836 -26.391 -10.086 1 74.5 203 ILE B N 1
ATOM 4362 C CA . ILE B 1 203 ? -10.102 -25.969 -9.516 1 74.5 203 ILE B CA 1
ATOM 4363 C C . ILE B 1 203 ? -10.414 -26.797 -8.266 1 74.5 203 ILE B C 1
ATOM 4365 O O . ILE B 1 203 ? -10.508 -28.031 -8.336 1 74.5 203 ILE B O 1
ATOM 4369 N N . THR B 1 204 ? -10.32 -26.188 -7.156 1 74.44 204 THR B N 1
ATOM 4370 C CA . THR B 1 204 ? -10.602 -26.844 -5.879 1 74.44 204 THR B CA 1
ATOM 4371 C C . THR B 1 204 ? -11.992 -26.469 -5.379 1 74.44 204 THR B C 1
ATOM 4373 O O . THR B 1 204 ? -12.672 -25.641 -5.977 1 74.44 204 THR B O 1
ATOM 4376 N N . ASP B 1 205 ? -12.375 -27.156 -4.363 1 74.5 205 ASP B N 1
ATOM 4377 C CA . ASP B 1 205 ? -13.633 -26.844 -3.703 1 74.5 205 ASP B CA 1
ATOM 4378 C C . ASP B 1 205 ? -13.641 -25.406 -3.193 1 74.5 205 ASP B C 1
ATOM 4380 O O . ASP B 1 205 ? -14.688 -24.75 -3.191 1 74.5 205 ASP B O 1
ATOM 4384 N N . PHE B 1 206 ? -12.57 -24.969 -2.904 1 72.19 206 PHE B N 1
ATOM 4385 C CA . PHE B 1 206 ? -12.453 -23.594 -2.457 1 72.19 206 PHE B CA 1
ATOM 4386 C C . PHE B 1 206 ? -12.812 -22.625 -3.58 1 72.19 206 PHE B C 1
ATOM 4388 O O . PHE B 1 206 ? -13.633 -21.734 -3.395 1 72.19 206 PHE B O 1
ATOM 4395 N N . GLN B 1 207 ? -12.227 -22.891 -4.637 1 75.94 207 GLN B N 1
ATOM 4396 C CA . GLN B 1 207 ? -12.484 -22.016 -5.777 1 75.94 207 GLN B CA 1
ATOM 4397 C C . GLN B 1 207 ? -13.938 -22.109 -6.227 1 75.94 207 GLN B C 1
ATOM 4399 O O . GLN B 1 207 ? -14.539 -21.094 -6.621 1 75.94 207 GLN B O 1
ATOM 4404 N N . TYR B 1 208 ? -14.414 -23.312 -6.188 1 77.81 208 TYR B N 1
ATOM 4405 C CA . TYR B 1 208 ? -15.82 -23.484 -6.547 1 77.81 208 TYR B CA 1
ATOM 4406 C C . TYR B 1 208 ? -16.719 -22.656 -5.633 1 77.81 208 TYR B C 1
ATOM 4408 O O . TYR B 1 208 ? -17.641 -21.984 -6.102 1 77.81 208 TYR B O 1
ATOM 4416 N N . THR B 1 209 ? -16.453 -22.766 -4.418 1 78.56 209 THR B N 1
ATOM 4417 C CA . THR B 1 209 ? -17.234 -22.031 -3.441 1 78.56 209 THR B CA 1
ATOM 4418 C C . THR B 1 209 ? -17.141 -20.531 -3.695 1 78.56 209 THR B C 1
ATOM 4420 O O . THR B 1 209 ? -18.172 -19.828 -3.713 1 78.56 209 THR B O 1
ATOM 4423 N N . GLU B 1 210 ? -15.992 -20.062 -3.902 1 78.25 210 GLU B N 1
ATOM 4424 C CA . GLU B 1 210 ? -15.789 -18.641 -4.184 1 78.25 210 GLU B CA 1
ATOM 4425 C C . GLU B 1 210 ? -16.516 -18.219 -5.453 1 78.25 210 GLU B C 1
ATOM 4427 O O . GLU B 1 210 ? -17.156 -17.156 -5.492 1 78.25 210 GLU B O 1
ATOM 4432 N N . ASN B 1 211 ? -16.375 -19.047 -6.453 1 78.12 211 ASN B N 1
ATOM 4433 C CA . ASN B 1 211 ? -17 -18.734 -7.738 1 78.12 211 ASN B CA 1
ATOM 4434 C C . ASN B 1 211 ? -18.516 -18.625 -7.613 1 78.12 211 ASN B C 1
ATOM 4436 O O . ASN B 1 211 ? -19.141 -17.75 -8.227 1 78.12 211 ASN B O 1
ATOM 4440 N N . ILE B 1 212 ? -19.047 -19.453 -6.836 1 80.19 212 ILE B N 1
ATOM 4441 C CA . ILE B 1 212 ? -20.5 -19.453 -6.66 1 80.19 212 ILE B CA 1
ATOM 4442 C C . ILE B 1 212 ? -20.922 -18.188 -5.914 1 80.19 212 ILE B C 1
ATOM 4444 O O . ILE B 1 212 ? -21.906 -17.547 -6.277 1 80.19 212 ILE B O 1
ATOM 4448 N N . ALA B 1 213 ? -20.234 -17.875 -4.898 1 80.69 213 ALA B N 1
ATOM 4449 C CA . ALA B 1 213 ? -20.531 -16.656 -4.156 1 80.69 213 ALA B CA 1
ATOM 4450 C C . ALA B 1 213 ? -20.469 -15.43 -5.066 1 80.69 213 ALA B C 1
ATOM 4452 O O . ALA B 1 213 ? -21.359 -14.586 -5.043 1 80.69 213 ALA B O 1
ATOM 4453 N N . ASN B 1 214 ? -19.469 -15.352 -5.809 1 82.06 214 ASN B N 1
ATOM 4454 C CA . ASN B 1 214 ? -19.297 -14.25 -6.75 1 82.06 214 ASN B CA 1
ATOM 4455 C C . ASN B 1 214 ? -20.422 -14.227 -7.785 1 82.06 214 ASN B C 1
ATOM 4457 O O . ASN B 1 214 ? -20.875 -13.156 -8.188 1 82.06 214 ASN B O 1
ATOM 4461 N N . PHE B 1 215 ? -20.797 -15.375 -8.219 1 82.31 215 PHE B N 1
ATOM 4462 C CA . PHE B 1 215 ? -21.906 -15.492 -9.164 1 82.31 215 PHE B CA 1
ATOM 4463 C C . PHE B 1 215 ? -23.188 -14.922 -8.57 1 82.31 215 PHE B C 1
ATOM 4465 O O . PHE B 1 215 ? -23.922 -14.195 -9.25 1 82.31 215 PHE B O 1
ATOM 4472 N N . CYS B 1 216 ? -23.391 -15.242 -7.352 1 81.38 216 CYS B N 1
ATOM 4473 C CA . CYS B 1 216 ? -24.562 -14.711 -6.676 1 81.38 216 CYS B CA 1
ATOM 4474 C C . CYS B 1 216 ? -24.531 -13.188 -6.621 1 81.38 216 CYS B C 1
ATOM 4476 O O . CYS B 1 216 ? -25.516 -12.523 -6.93 1 81.38 216 CYS B O 1
ATOM 4478 N N . SER B 1 217 ? -23.422 -12.695 -6.219 1 80.56 217 SER B N 1
ATOM 4479 C CA . SER B 1 217 ? -23.25 -11.242 -6.172 1 80.56 217 SER B CA 1
ATOM 4480 C C . SER B 1 217 ? -23.484 -10.617 -7.543 1 80.56 217 SER B C 1
ATOM 4482 O O . SER B 1 217 ? -24.141 -9.578 -7.656 1 80.56 217 SER B O 1
ATOM 4484 N N . PHE B 1 218 ? -23 -11.25 -8.492 1 82.94 218 PHE B N 1
ATOM 4485 C CA . PHE B 1 218 ? -23.125 -10.789 -9.867 1 82.94 218 PHE B CA 1
ATOM 4486 C C . PHE B 1 218 ? -24.594 -10.719 -10.281 1 82.94 218 PHE B C 1
ATOM 4488 O O . PHE B 1 218 ? -25.031 -9.727 -10.867 1 82.94 218 PHE B O 1
ATOM 4495 N N . ILE B 1 219 ? -25.328 -11.719 -9.977 1 83.69 219 ILE B N 1
ATOM 4496 C CA . ILE B 1 219 ? -26.75 -11.789 -10.32 1 83.69 219 ILE B CA 1
ATOM 4497 C C . ILE B 1 219 ? -27.5 -10.68 -9.602 1 83.69 219 ILE B C 1
ATOM 4499 O O . ILE B 1 219 ? -28.328 -9.984 -10.203 1 83.69 219 ILE B O 1
ATOM 4503 N N . VAL B 1 220 ? -27.266 -10.531 -8.383 1 80.56 220 VAL B N 1
ATOM 4504 C CA . VAL B 1 220 ? -27.969 -9.531 -7.574 1 80.56 220 VAL B CA 1
ATOM 4505 C C . VAL B 1 220 ? -27.703 -8.141 -8.141 1 80.56 220 VAL B C 1
ATOM 4507 O O . VAL B 1 220 ? -28.641 -7.348 -8.312 1 80.56 220 VAL B O 1
ATOM 4510 N N . GLN B 1 221 ? -26.5 -7.902 -8.383 1 81.19 221 GLN B N 1
ATOM 4511 C CA . GLN B 1 221 ? -26.141 -6.59 -8.914 1 81.19 221 GLN B CA 1
ATOM 4512 C C . GLN B 1 221 ? -26.797 -6.348 -10.273 1 81.19 221 GLN B C 1
ATOM 4514 O O . GLN B 1 221 ? -27.359 -5.281 -10.508 1 81.19 221 GLN B O 1
ATOM 4519 N N . LYS B 1 222 ? -26.656 -7.324 -11.133 1 82.69 222 LYS B N 1
ATOM 4520 C CA . LYS B 1 222 ? -27.188 -7.191 -12.484 1 82.69 222 LYS B CA 1
ATOM 4521 C C . LYS B 1 222 ? -28.703 -7.031 -12.461 1 82.69 222 LYS B C 1
ATOM 4523 O O . LYS B 1 222 ? -29.25 -6.125 -13.102 1 82.69 222 LYS B O 1
ATOM 4528 N N . VAL B 1 223 ? -29.391 -7.809 -11.703 1 80.38 223 VAL B N 1
ATOM 4529 C CA . VAL B 1 223 ? -30.859 -7.801 -11.656 1 80.38 223 VAL B CA 1
ATOM 4530 C C . VAL B 1 223 ? -31.344 -6.543 -10.945 1 80.38 223 VAL B C 1
ATOM 4532 O O . VAL B 1 223 ? -32.344 -5.938 -11.344 1 80.38 223 VAL B O 1
ATOM 4535 N N . SER B 1 224 ? -30.672 -6.184 -9.898 1 76 224 SER B N 1
ATOM 4536 C CA . SER B 1 224 ? -31.062 -4.996 -9.148 1 76 224 SER B CA 1
ATOM 4537 C C . SER B 1 224 ? -30.969 -3.742 -10.016 1 76 224 SER B C 1
ATOM 4539 O O . SER B 1 224 ? -31.75 -2.803 -9.836 1 76 224 SER B O 1
ATOM 4541 N N . LYS B 1 225 ? -30.031 -3.719 -10.828 1 76.69 225 LYS B N 1
ATOM 4542 C CA . LYS B 1 225 ? -29.891 -2.588 -11.742 1 76.69 225 LYS B CA 1
ATOM 4543 C C . LYS B 1 225 ? -31.047 -2.527 -12.727 1 76.69 225 LYS B C 1
ATOM 4545 O O . LYS B 1 225 ? -31.594 -1.45 -12.984 1 76.69 225 LYS B O 1
ATOM 4550 N N . GLU B 1 226 ? -31.438 -3.668 -13.188 1 76.62 226 GLU B N 1
ATOM 4551 C CA . GLU B 1 226 ? -32.469 -3.744 -14.211 1 76.62 226 GLU B CA 1
ATOM 4552 C C . GLU B 1 226 ? -33.875 -3.752 -13.586 1 76.62 226 GLU B C 1
ATOM 4554 O O . GLU B 1 226 ? -34.812 -3.242 -14.172 1 76.62 226 GLU B O 1
ATOM 4559 N N . HIS B 1 227 ? -33.969 -4.395 -12.422 1 77.38 227 HIS B N 1
ATOM 4560 C CA . HIS B 1 227 ? -35.25 -4.551 -11.711 1 77.38 227 HIS B CA 1
ATOM 4561 C C . HIS B 1 227 ? -35.094 -4.238 -10.234 1 77.38 227 HIS B C 1
ATOM 4563 O O . HIS B 1 227 ? -35.125 -5.145 -9.391 1 77.38 227 HIS B O 1
ATOM 4569 N N . PRO B 1 228 ? -35.062 -2.984 -9.945 1 72.56 228 PRO B N 1
ATOM 4570 C CA . PRO B 1 228 ? -34.812 -2.566 -8.562 1 72.56 228 PRO B CA 1
ATOM 4571 C C . PRO B 1 228 ? -35.844 -3.111 -7.578 1 72.56 228 PRO B C 1
ATOM 4573 O O . PRO B 1 228 ? -35.531 -3.33 -6.406 1 72.56 228 PRO B O 1
ATOM 4576 N N . GLU B 1 229 ? -37.062 -3.303 -8.062 1 71.38 229 GLU B N 1
ATOM 4577 C CA . GLU B 1 229 ? -38.125 -3.766 -7.195 1 71.38 229 GLU B CA 1
ATOM 4578 C C . GLU B 1 229 ? -37.875 -5.184 -6.695 1 71.38 229 GLU B C 1
ATOM 4580 O O . GLU B 1 229 ? -38.469 -5.617 -5.703 1 71.38 229 GLU B O 1
ATOM 4585 N N . LYS B 1 230 ? -36.969 -5.84 -7.355 1 77.5 230 LYS B N 1
ATOM 4586 C CA . LYS B 1 230 ? -36.656 -7.223 -6.996 1 77.5 230 LYS B CA 1
ATOM 4587 C C . LYS B 1 230 ? -35.406 -7.312 -6.121 1 77.5 230 LYS B C 1
ATOM 4589 O O . LYS B 1 230 ? -35.062 -8.391 -5.633 1 77.5 230 LYS B O 1
ATOM 4594 N N . SER B 1 231 ? -34.844 -6.219 -5.945 1 73.69 231 SER B N 1
ATOM 4595 C CA . SER B 1 231 ? -33.531 -6.164 -5.312 1 73.69 231 SER B CA 1
ATOM 4596 C C . SER B 1 231 ? -33.594 -6.742 -3.902 1 73.69 231 SER B C 1
ATOM 4598 O O . SER B 1 231 ? -32.688 -7.473 -3.5 1 73.69 231 SER B O 1
ATOM 4600 N N . LEU B 1 232 ? -34.562 -6.422 -3.248 1 72.38 232 LEU B N 1
ATOM 4601 C CA . LEU B 1 232 ? -34.656 -6.84 -1.854 1 72.38 232 LEU B CA 1
ATOM 4602 C C . LEU B 1 232 ? -34.781 -8.359 -1.748 1 72.38 232 LEU B C 1
ATOM 4604 O O . LEU B 1 232 ? -34.031 -8.992 -0.977 1 72.38 232 LEU B O 1
ATOM 4608 N N . LYS B 1 233 ? -35.688 -8.93 -2.461 1 76.56 233 LYS B N 1
ATOM 4609 C CA . LYS B 1 233 ? -35.906 -10.375 -2.432 1 76.56 233 LYS B CA 1
ATOM 4610 C C . LYS B 1 233 ? -34.625 -11.117 -2.871 1 76.56 233 LYS B C 1
ATOM 4612 O O . LYS B 1 233 ? -34.25 -12.133 -2.275 1 76.56 233 LYS B O 1
ATOM 4617 N N . LEU B 1 234 ? -34.094 -10.602 -3.83 1 81.06 234 LEU B N 1
ATOM 4618 C CA . LEU B 1 234 ? -32.875 -11.219 -4.355 1 81.06 234 LEU B CA 1
ATOM 4619 C C . LEU B 1 234 ? -31.734 -11.148 -3.332 1 81.06 234 LEU B C 1
ATOM 4621 O O . LEU B 1 234 ? -30.984 -12.109 -3.172 1 81.06 234 LEU B O 1
ATOM 4625 N N . ALA B 1 235 ? -31.672 -10.031 -2.691 1 77 235 ALA B N 1
ATOM 4626 C CA . ALA B 1 235 ? -30.625 -9.875 -1.676 1 77 235 ALA B CA 1
ATOM 4627 C C . ALA B 1 235 ? -30.812 -10.875 -0.538 1 77 235 ALA B C 1
ATOM 4629 O O . ALA B 1 235 ? -29.844 -11.414 -0.014 1 77 235 ALA B O 1
ATOM 4630 N N . LYS B 1 236 ? -32 -11.117 -0.161 1 79.5 236 LYS B N 1
ATOM 4631 C CA . LYS B 1 236 ? -32.312 -12.086 0.893 1 79.5 236 LYS B CA 1
ATOM 4632 C C . LYS B 1 236 ? -31.891 -13.492 0.484 1 79.5 236 LYS B C 1
ATOM 4634 O O . LYS B 1 236 ? -31.281 -14.219 1.272 1 79.5 236 LYS B O 1
ATOM 4639 N N . VAL B 1 237 ? -32.281 -13.812 -0.751 1 82.94 237 VAL B N 1
ATOM 4640 C CA . VAL B 1 237 ? -31.938 -15.141 -1.257 1 82.94 237 VAL B CA 1
ATOM 4641 C C . VAL B 1 237 ? -30.422 -15.281 -1.342 1 82.94 237 VAL B C 1
ATOM 4643 O O . VAL B 1 237 ? -29.859 -16.312 -0.959 1 82.94 237 VAL B O 1
ATOM 4646 N N . SER B 1 238 ? -29.844 -14.258 -1.866 1 81.88 238 SER B N 1
ATOM 4647 C CA . SER B 1 238 ? -28.391 -14.266 -1.97 1 81.88 238 SER B CA 1
ATOM 4648 C C . SER B 1 238 ? -27.734 -14.445 -0.602 1 81.88 238 SER B C 1
ATOM 4650 O O . SER B 1 238 ? -26.766 -15.195 -0.464 1 81.88 238 SER B O 1
ATOM 4652 N N . ARG B 1 239 ? -28.266 -13.773 0.346 1 79.81 239 ARG B N 1
ATOM 4653 C CA . ARG B 1 239 ? -27.75 -13.906 1.703 1 79.81 239 ARG B CA 1
ATOM 4654 C C . ARG B 1 239 ? -27.906 -15.336 2.209 1 79.81 239 ARG B C 1
ATOM 4656 O O . ARG B 1 239 ? -27.016 -15.875 2.859 1 79.81 239 ARG B O 1
ATOM 4663 N N . ARG B 1 240 ? -29 -15.898 1.943 1 80.62 240 ARG B N 1
ATOM 4664 C CA . ARG B 1 240 ? -29.219 -17.297 2.312 1 80.62 240 ARG B CA 1
ATOM 4665 C C . ARG B 1 240 ? -28.172 -18.203 1.675 1 80.62 240 ARG B C 1
ATOM 4667 O O . ARG B 1 240 ? -27.641 -19.094 2.332 1 80.62 240 ARG B O 1
ATOM 4674 N N . ILE B 1 241 ? -27.938 -18 0.423 1 82.69 241 ILE B N 1
ATOM 4675 C CA . ILE B 1 241 ? -26.953 -18.797 -0.308 1 82.69 241 ILE B CA 1
ATOM 4676 C C . ILE B 1 241 ? -25.578 -18.594 0.314 1 82.69 241 ILE B C 1
ATOM 4678 O O . ILE B 1 241 ? -24.859 -19.578 0.567 1 82.69 241 ILE B O 1
ATOM 4682 N N . THR B 1 242 ? -25.281 -17.422 0.594 1 78.81 242 THR B N 1
ATOM 4683 C CA . THR B 1 242 ? -23.969 -17.125 1.162 1 78.81 242 THR B CA 1
ATOM 4684 C C . THR B 1 242 ? -23.812 -17.781 2.529 1 78.81 242 THR B C 1
ATOM 4686 O O . THR B 1 242 ? -22.719 -18.25 2.883 1 78.81 242 THR B O 1
ATOM 4689 N N . GLN B 1 243 ? -24.875 -17.797 3.215 1 78.44 243 GLN B N 1
ATOM 4690 C CA . GLN B 1 243 ? -24.859 -18.469 4.512 1 78.44 243 GLN B CA 1
ATOM 4691 C C . GLN B 1 243 ? -24.656 -19.969 4.352 1 78.44 243 GLN B C 1
ATOM 4693 O O . GLN B 1 243 ? -23.922 -20.578 5.125 1 78.44 243 GLN B O 1
ATOM 4698 N N . MET B 1 244 ? -25.266 -20.5 3.367 1 80.25 244 MET B N 1
ATOM 4699 C CA . MET B 1 244 ? -25.094 -21.922 3.084 1 80.25 244 MET B CA 1
ATOM 4700 C C . MET B 1 244 ? -23.641 -22.234 2.721 1 80.25 244 MET B C 1
ATOM 4702 O O . MET B 1 244 ? -23.109 -23.281 3.092 1 80.25 244 MET B O 1
ATOM 4706 N N . LEU B 1 245 ? -23.062 -21.328 2.051 1 80.94 245 LEU B N 1
ATOM 4707 C CA . LEU B 1 245 ? -21.703 -21.516 1.571 1 80.94 245 LEU B CA 1
ATOM 4708 C C . LEU B 1 245 ? -20.703 -21.391 2.717 1 80.94 245 LEU B C 1
ATOM 4710 O O . LEU B 1 245 ? -19.516 -21.719 2.555 1 80.94 245 LEU B O 1
ATOM 4714 N N . GLN B 1 246 ? -21.219 -20.906 3.791 1 78.12 246 GLN B N 1
ATOM 4715 C CA . GLN B 1 246 ? -20.328 -20.766 4.949 1 78.12 246 GLN B CA 1
ATOM 4716 C C . GLN B 1 246 ? -20.281 -22.047 5.758 1 78.12 246 GLN B C 1
ATOM 4718 O O . GLN B 1 246 ? -19.438 -22.203 6.648 1 78.12 246 GLN B O 1
ATOM 4723 N N . ASP B 1 247 ? -21.188 -22.906 5.406 1 78.25 247 ASP B N 1
ATOM 4724 C CA . ASP B 1 247 ? -21.188 -24.203 6.078 1 78.25 247 ASP B CA 1
ATOM 4725 C C . ASP B 1 247 ? -20.094 -25.109 5.52 1 78.25 247 ASP B C 1
ATOM 4727 O O . ASP B 1 247 ? -20.266 -25.734 4.477 1 78.25 247 ASP B O 1
ATOM 4731 N N . ASP B 1 248 ? -19.031 -25.234 6.297 1 78.94 248 ASP B N 1
ATOM 4732 C CA . ASP B 1 248 ? -17.828 -25.953 5.828 1 78.94 248 ASP B CA 1
ATOM 4733 C C . ASP B 1 248 ? -18.141 -27.422 5.57 1 78.94 248 ASP B C 1
ATOM 4735 O O . ASP B 1 248 ? -18.734 -28.094 6.414 1 78.94 248 ASP B O 1
ATOM 4739 N N . GLY B 1 249 ? -17.812 -27.859 4.43 1 79.69 249 GLY B N 1
ATOM 4740 C CA . GLY B 1 249 ? -17.906 -29.266 4.082 1 79.69 249 GLY B CA 1
ATOM 4741 C C . GLY B 1 249 ? -19.266 -29.641 3.516 1 79.69 249 GLY B C 1
ATOM 4742 O O . GLY B 1 249 ? -19.469 -30.766 3.07 1 79.69 249 GLY B O 1
ATOM 4743 N N . ALA B 1 250 ? -20.156 -28.719 3.512 1 83.25 250 ALA B N 1
ATOM 4744 C CA . ALA B 1 250 ? -21.5 -29.016 2.988 1 83.25 250 ALA B CA 1
ATOM 4745 C C . ALA B 1 250 ? -21.453 -29.25 1.481 1 83.25 250 ALA B C 1
ATOM 4747 O O . ALA B 1 250 ? -20.719 -28.562 0.76 1 83.25 250 ALA B O 1
ATOM 4748 N N . GLU B 1 251 ? -22.062 -30.281 1.096 1 87.19 251 GLU B N 1
ATOM 4749 C CA . GLU B 1 251 ? -22.172 -30.562 -0.334 1 87.19 251 GLU B CA 1
ATOM 4750 C C . GLU B 1 251 ? -23.25 -29.672 -0.974 1 87.19 251 GLU B C 1
ATOM 4752 O O . GLU B 1 251 ? -24.375 -29.609 -0.499 1 87.19 251 GLU B O 1
ATOM 4757 N N . ILE B 1 252 ? -22.828 -29 -1.984 1 85.38 252 ILE B N 1
ATOM 4758 C CA . ILE B 1 252 ? -23.719 -28.031 -2.619 1 85.38 252 ILE B CA 1
ATOM 4759 C C . ILE B 1 252 ? -24.031 -28.469 -4.047 1 85.38 252 ILE B C 1
ATOM 4761 O O . ILE B 1 252 ? -23.125 -28.859 -4.793 1 85.38 252 ILE B O 1
ATOM 4765 N N . ASN B 1 253 ? -25.266 -28.578 -4.297 1 88.12 253 ASN B N 1
ATOM 4766 C CA . ASN B 1 253 ? -25.719 -28.734 -5.672 1 88.12 253 ASN B CA 1
ATOM 4767 C C . ASN B 1 253 ? -25.922 -27.375 -6.352 1 88.12 253 ASN B C 1
ATOM 4769 O O . ASN B 1 253 ? -26.875 -26.656 -6.027 1 88.12 253 ASN B O 1
ATOM 4773 N N . THR B 1 254 ? -25.047 -27.094 -7.32 1 87.31 254 THR B N 1
ATOM 4774 C CA . THR B 1 254 ? -25.016 -25.781 -7.957 1 87.31 254 THR B CA 1
ATOM 4775 C C . THR B 1 254 ? -26.344 -25.453 -8.617 1 87.31 254 THR B C 1
ATOM 4777 O O . THR B 1 254 ? -26.828 -24.328 -8.555 1 87.31 254 THR B O 1
ATOM 4780 N N . ASN B 1 255 ? -26.938 -26.422 -9.219 1 86 255 ASN B N 1
ATOM 4781 C CA . ASN B 1 255 ? -28.219 -26.203 -9.898 1 86 255 ASN B CA 1
ATOM 4782 C C . ASN B 1 255 ? -29.312 -25.828 -8.906 1 86 255 ASN B C 1
ATOM 4784 O O . ASN B 1 255 ? -30.125 -24.953 -9.195 1 86 255 ASN B O 1
ATOM 4788 N N . GLU B 1 256 ? -29.281 -26.438 -7.809 1 87.25 256 GLU B N 1
ATOM 4789 C CA . GLU B 1 256 ? -30.266 -26.109 -6.77 1 87.25 256 GLU B CA 1
ATOM 4790 C C . GLU B 1 256 ? -30.031 -24.703 -6.23 1 87.25 256 GLU B C 1
ATOM 4792 O O . GLU B 1 256 ? -31 -23.953 -6.004 1 87.25 256 GLU B O 1
ATOM 4797 N N . LEU B 1 257 ? -28.859 -24.422 -6.055 1 85.69 257 LEU B N 1
ATOM 4798 C CA . LEU B 1 257 ? -28.5 -23.109 -5.535 1 85.69 257 LEU B CA 1
ATOM 4799 C C . LEU B 1 257 ? -28.906 -22.016 -6.508 1 85.69 257 LEU B C 1
ATOM 4801 O O . LEU B 1 257 ? -29.516 -21.016 -6.109 1 85.69 257 LEU B O 1
ATOM 4805 N N . ILE B 1 258 ? -28.609 -22.266 -7.727 1 84.31 258 ILE B N 1
ATOM 4806 C CA . ILE B 1 258 ? -28.922 -21.281 -8.75 1 84.31 258 ILE B CA 1
ATOM 4807 C C . ILE B 1 258 ? -30.438 -21.156 -8.898 1 84.31 258 ILE B C 1
ATOM 4809 O O . ILE B 1 258 ? -30.969 -20.062 -9.078 1 84.31 258 ILE B O 1
ATOM 4813 N N . SER B 1 259 ? -31.109 -22.266 -8.734 1 87.56 259 SER B N 1
ATOM 4814 C CA . SER B 1 259 ? -32.562 -22.281 -8.828 1 87.56 259 SER B CA 1
ATOM 4815 C C . SER B 1 259 ? -33.188 -21.453 -7.711 1 87.56 259 SER B C 1
ATOM 4817 O O . SER B 1 259 ? -34.281 -20.875 -7.895 1 87.56 259 SER B O 1
ATOM 4819 N N . SER B 1 260 ? -32.562 -21.375 -6.629 1 88.31 260 SER B N 1
ATOM 4820 C CA . SER B 1 260 ? -33.062 -20.594 -5.504 1 88.31 260 SER B CA 1
ATOM 4821 C C . SER B 1 260 ? -33.031 -19.094 -5.805 1 88.31 260 SER B C 1
ATOM 4823 O O . SER B 1 260 ? -33.781 -18.328 -5.184 1 88.31 260 SER B O 1
ATOM 4825 N N . LEU B 1 261 ? -32.25 -18.734 -6.695 1 88.19 261 LEU B N 1
ATOM 4826 C CA . LEU B 1 261 ? -32.188 -17.328 -7.09 1 88.19 261 LEU B CA 1
ATOM 4827 C C . LEU B 1 261 ? -33.344 -16.953 -8.008 1 88.19 261 LEU B C 1
ATOM 4829 O O . LEU B 1 261 ? -33.594 -15.781 -8.242 1 88.19 261 LEU B O 1
ATOM 4833 N N . ALA B 1 262 ? -34 -18 -8.531 1 90.06 262 ALA B N 1
ATOM 4834 C CA . ALA B 1 262 ? -35.125 -17.766 -9.414 1 90.06 262 ALA B CA 1
ATOM 4835 C C . ALA B 1 262 ? -36.344 -17.328 -8.625 1 90.06 262 ALA B C 1
ATOM 4837 O O . ALA B 1 262 ? -37.344 -18.062 -8.523 1 90.06 262 ALA B O 1
ATOM 4838 N N . ILE B 1 263 ? -36.375 -16.125 -8.141 1 88.06 263 ILE B N 1
ATOM 4839 C CA . ILE B 1 263 ? -37.406 -15.609 -7.242 1 88.06 263 ILE B CA 1
ATOM 4840 C C . ILE B 1 263 ? -38.688 -15.406 -8.008 1 88.06 263 ILE B C 1
ATOM 4842 O O . ILE B 1 263 ? -39.781 -15.312 -7.41 1 88.06 263 ILE B O 1
ATOM 4846 N N . ASP B 1 264 ? -38.656 -15.219 -9.289 1 89.12 264 ASP B N 1
ATOM 4847 C CA . ASP B 1 264 ? -39.812 -15.156 -10.164 1 89.12 264 ASP B CA 1
ATOM 4848 C C . ASP B 1 264 ? -39.469 -15.562 -11.586 1 89.12 264 ASP B C 1
ATOM 4850 O O . ASP B 1 264 ? -38.344 -15.93 -11.867 1 89.12 264 ASP B O 1
ATOM 4854 N N . ASP B 1 265 ? -40.438 -15.539 -12.461 1 89.31 265 ASP B N 1
ATOM 4855 C CA . ASP B 1 265 ? -40.281 -16.062 -13.812 1 89.31 265 ASP B CA 1
ATOM 4856 C C . ASP B 1 265 ? -39.281 -15.211 -14.602 1 89.31 265 ASP B C 1
ATOM 4858 O O . ASP B 1 265 ? -38.531 -15.734 -15.414 1 89.31 265 ASP B O 1
ATOM 4862 N N . GLU B 1 266 ? -39.312 -14.055 -14.305 1 88.19 266 GLU B N 1
ATOM 4863 C CA . GLU B 1 266 ? -38.438 -13.148 -15.047 1 88.19 266 GLU B CA 1
ATOM 4864 C C . GLU B 1 266 ? -36.969 -13.398 -14.688 1 88.19 266 GLU B C 1
ATOM 4866 O O . GLU B 1 266 ? -36.125 -13.508 -15.578 1 88.19 266 GLU B O 1
ATOM 4871 N N . VAL B 1 267 ? -36.688 -13.43 -13.438 1 88.81 267 VAL B N 1
ATOM 4872 C CA . VAL B 1 267 ? -35.344 -13.688 -12.984 1 88.81 267 VAL B CA 1
ATOM 4873 C C . VAL B 1 267 ? -34.906 -15.078 -13.422 1 88.81 267 VAL B C 1
ATOM 4875 O O . VAL B 1 267 ? -33.75 -15.281 -13.836 1 88.81 267 VAL B O 1
ATOM 4878 N N . ALA B 1 268 ? -35.812 -16.016 -13.383 1 90.5 268 ALA B N 1
ATOM 4879 C CA . ALA B 1 268 ? -35.531 -17.391 -13.789 1 90.5 268 ALA B CA 1
ATOM 4880 C C . ALA B 1 268 ? -35.062 -17.453 -15.234 1 90.5 268 ALA B C 1
ATOM 4882 O O . ALA B 1 268 ? -34.156 -18.234 -15.57 1 90.5 268 ALA B O 1
ATOM 4883 N N . SER B 1 269 ? -35.688 -16.672 -16.016 1 89.81 269 SER B N 1
ATOM 4884 C CA . SER B 1 269 ? -35.344 -16.672 -17.438 1 89.81 269 SER B CA 1
ATOM 4885 C C . SER B 1 269 ? -33.969 -16.047 -17.688 1 89.81 269 SER B C 1
ATOM 4887 O O . SER B 1 269 ? -33.344 -16.344 -18.703 1 89.81 269 SER B O 1
ATOM 4889 N N . LEU B 1 270 ? -33.562 -15.25 -16.844 1 87.56 270 LEU B N 1
ATOM 4890 C CA . LEU B 1 270 ? -32.281 -14.531 -17.016 1 87.56 270 LEU B CA 1
ATOM 4891 C C . LEU B 1 270 ? -31.125 -15.367 -16.5 1 87.56 270 LEU B C 1
ATOM 4893 O O . LEU B 1 270 ? -29.984 -15.172 -16.938 1 87.56 270 LEU B O 1
ATOM 4897 N N . LEU B 1 271 ? -31.344 -16.312 -15.633 1 89.62 271 LEU B N 1
ATOM 4898 C CA . LEU B 1 271 ? -30.312 -17.016 -14.891 1 89.62 271 LEU B CA 1
ATOM 4899 C C . LEU B 1 271 ? -29.422 -17.812 -15.844 1 89.62 271 LEU B C 1
ATOM 4901 O O . LEU B 1 271 ? -28.188 -17.781 -15.734 1 89.62 271 LEU B O 1
ATOM 4905 N N . PRO B 1 272 ? -30.047 -18.531 -16.828 1 87.75 272 PRO B N 1
ATOM 4906 C CA . PRO B 1 272 ? -29.188 -19.312 -17.734 1 87.75 272 PRO B CA 1
ATOM 4907 C C . PRO B 1 272 ? -28.234 -18.422 -18.547 1 87.75 272 PRO B C 1
ATOM 4909 O O . PRO B 1 272 ? -27.078 -18.797 -18.766 1 87.75 272 PRO B O 1
ATOM 4912 N N . VAL B 1 273 ? -28.703 -17.344 -18.953 1 86.81 273 VAL B N 1
ATOM 4913 C CA . VAL B 1 273 ? -27.875 -16.406 -19.719 1 86.81 273 VAL B CA 1
ATOM 4914 C C . VAL B 1 273 ? -26.766 -15.875 -18.828 1 86.81 273 VAL B C 1
ATOM 4916 O O . VAL B 1 273 ? -25.609 -15.789 -19.266 1 86.81 273 VAL B O 1
ATOM 4919 N N . CYS B 1 274 ? -27.141 -15.539 -17.641 1 86.75 274 CYS B N 1
ATOM 4920 C CA . CYS B 1 274 ? -26.156 -15.008 -16.703 1 86.75 274 CYS B CA 1
ATOM 4921 C C . CYS B 1 274 ? -25.109 -16.062 -16.375 1 86.75 274 CYS B C 1
ATOM 4923 O O . CYS B 1 274 ? -23.922 -15.75 -16.281 1 86.75 274 CYS B O 1
ATOM 4925 N N . ARG B 1 275 ? -25.516 -17.25 -16.203 1 86.38 275 ARG B N 1
ATOM 4926 C CA . ARG B 1 275 ? -24.609 -18.359 -15.883 1 86.38 275 ARG B CA 1
ATOM 4927 C C . ARG B 1 275 ? -23.594 -18.562 -17 1 86.38 275 ARG B C 1
ATOM 4929 O O . ARG B 1 275 ? -22.406 -18.688 -16.75 1 86.38 275 ARG B O 1
ATOM 4936 N N . LYS B 1 276 ? -24.047 -18.609 -18.172 1 86.62 276 LYS B N 1
ATOM 4937 C CA . LYS B 1 276 ? -23.172 -18.781 -19.328 1 86.62 276 LYS B CA 1
ATOM 4938 C C . LYS B 1 276 ? -22.141 -17.656 -19.422 1 86.62 276 LYS B C 1
ATOM 4940 O O . LYS B 1 276 ? -20.969 -17.906 -19.672 1 86.62 276 LYS B O 1
ATOM 4945 N N . GLU B 1 277 ? -22.672 -16.5 -19.281 1 84.44 277 GLU B N 1
ATOM 4946 C CA . GLU B 1 277 ? -21.781 -15.336 -19.312 1 84.44 277 GLU B CA 1
ATOM 4947 C C . GLU B 1 277 ? -20.688 -15.461 -18.25 1 84.44 277 GLU B C 1
ATOM 4949 O O . GLU B 1 277 ? -19.531 -15.164 -18.531 1 84.44 277 GLU B O 1
ATOM 4954 N N . TYR B 1 278 ? -21.125 -15.859 -17.141 1 80.5 278 TYR B N 1
ATOM 4955 C CA . TYR B 1 278 ? -20.172 -15.961 -16.031 1 80.5 278 TYR B CA 1
ATOM 4956 C C . TYR B 1 278 ? -19.188 -17.094 -16.266 1 80.5 278 TYR B C 1
ATOM 4958 O O . TYR B 1 278 ? -17.984 -16.922 -16.031 1 80.5 278 TYR B O 1
ATOM 4966 N N . GLU B 1 279 ? -19.625 -18.219 -16.766 1 80.88 279 GLU B N 1
ATOM 4967 C CA . GLU B 1 279 ? -18.781 -19.375 -17.047 1 80.88 279 GLU B CA 1
ATOM 4968 C C . GLU B 1 279 ? -17.766 -19.062 -18.141 1 80.88 279 GLU B C 1
ATOM 4970 O O . GLU B 1 279 ? -16.625 -19.562 -18.109 1 80.88 279 GLU B O 1
ATOM 4975 N N . ASP B 1 280 ? -18.172 -18.297 -19.031 1 76.94 280 ASP B N 1
ATOM 4976 C CA . ASP B 1 280 ? -17.266 -17.891 -20.109 1 76.94 280 ASP B CA 1
ATOM 4977 C C . ASP B 1 280 ? -16.094 -17.078 -19.562 1 76.94 280 ASP B C 1
ATOM 4979 O O . ASP B 1 280 ? -15 -17.109 -20.125 1 76.94 280 ASP B O 1
ATOM 4983 N N . ARG B 1 281 ? -16.406 -16.438 -18.453 1 71.12 281 ARG B N 1
ATOM 4984 C CA . ARG B 1 281 ? -15.398 -15.539 -17.891 1 71.12 281 ARG B CA 1
ATOM 4985 C C . ARG B 1 281 ? -14.531 -16.266 -16.875 1 71.12 281 ARG B C 1
ATOM 4987 O O . ARG B 1 281 ? -13.328 -15.992 -16.766 1 71.12 281 ARG B O 1
ATOM 4994 N N . THR B 1 282 ? -15.078 -17.109 -16.141 1 69.44 282 THR B N 1
ATOM 4995 C CA . THR B 1 282 ? -14.391 -17.609 -14.961 1 69.44 282 THR B CA 1
ATOM 4996 C C . THR B 1 282 ? -14.156 -19.125 -15.07 1 69.44 282 THR B C 1
ATOM 4998 O O . THR B 1 282 ? -13.336 -19.672 -14.328 1 69.44 282 THR B O 1
ATOM 5001 N N . GLY B 1 283 ? -14.766 -19.828 -15.992 1 69.94 283 GLY B N 1
ATOM 5002 C CA . GLY B 1 283 ? -14.695 -21.281 -16.109 1 69.94 283 GLY B CA 1
ATOM 5003 C C . GLY B 1 283 ? -15.984 -21.969 -15.719 1 69.94 283 GLY B C 1
ATOM 5004 O O . GLY B 1 283 ? -16.906 -21.328 -15.18 1 69.94 283 GLY B O 1
ATOM 5005 N N . LYS B 1 284 ? -15.984 -23.219 -16.031 1 74.06 284 LYS B N 1
ATOM 5006 C CA . LYS B 1 284 ? -17.203 -23.984 -15.82 1 74.06 284 LYS B CA 1
ATOM 5007 C C . LYS B 1 284 ? -17.5 -24.156 -14.336 1 74.06 284 LYS B C 1
ATOM 5009 O O . LYS B 1 284 ? -16.594 -24.406 -13.539 1 74.06 284 LYS B O 1
ATOM 5014 N N . ILE B 1 285 ? -18.75 -23.906 -14.008 1 76 285 ILE B N 1
ATOM 5015 C CA . ILE B 1 285 ? -19.234 -24.125 -12.648 1 76 285 ILE B CA 1
ATOM 5016 C C . ILE B 1 285 ? -19.531 -25.609 -12.43 1 76 285 ILE B C 1
ATOM 5018 O O . ILE B 1 285 ? -20.219 -26.234 -13.242 1 76 285 ILE B O 1
ATOM 5022 N N . PRO B 1 286 ? -18.938 -26.156 -11.344 1 78.06 286 PRO B N 1
ATOM 5023 C CA . PRO B 1 286 ? -19.203 -27.578 -11.094 1 78.06 286 PRO B CA 1
ATOM 5024 C C . PRO B 1 286 ? -20.672 -27.859 -10.758 1 78.06 286 PRO B C 1
ATOM 5026 O O . PRO B 1 286 ? -21.375 -26.969 -10.273 1 78.06 286 PRO B O 1
ATOM 5029 N N . GLU B 1 287 ? -21.094 -29.062 -11.047 1 80.94 287 GLU B N 1
ATOM 5030 C CA . GLU B 1 287 ? -22.453 -29.453 -10.68 1 80.94 287 GLU B CA 1
ATOM 5031 C C . GLU B 1 287 ? -22.578 -29.656 -9.172 1 80.94 287 GLU B C 1
ATOM 5033 O O . GLU B 1 287 ? -23.547 -29.219 -8.562 1 80.94 287 GLU B O 1
ATOM 5038 N N . ILE B 1 288 ? -21.578 -30.344 -8.664 1 83.81 288 ILE B N 1
ATOM 5039 C CA . ILE B 1 288 ? -21.562 -30.609 -7.227 1 83.81 288 ILE B CA 1
ATOM 5040 C C . ILE B 1 288 ? -20.172 -30.266 -6.668 1 83.81 288 ILE B C 1
ATOM 5042 O O . ILE B 1 288 ? -19.156 -30.516 -7.316 1 83.81 288 ILE B O 1
ATOM 5046 N N . PHE B 1 289 ? -20.141 -29.641 -5.605 1 83.31 289 PHE B N 1
ATOM 5047 C CA . PHE B 1 289 ? -18.891 -29.359 -4.922 1 83.31 289 PHE B CA 1
ATOM 5048 C C . PHE B 1 289 ? -19.094 -29.266 -3.416 1 83.31 289 PHE B C 1
ATOM 5050 O O . PHE B 1 289 ? -20.234 -29.297 -2.939 1 83.31 289 PHE B O 1
ATOM 5057 N N . LYS B 1 290 ? -17.938 -29.266 -2.715 1 84 290 LYS B N 1
ATOM 5058 C CA . LYS B 1 290 ? -18 -29.109 -1.265 1 84 290 LYS B CA 1
ATOM 5059 C C . LYS B 1 290 ? -17.578 -27.719 -0.844 1 84 290 LYS B C 1
ATOM 5061 O O . LYS B 1 290 ? -16.594 -27.172 -1.355 1 84 290 LYS B O 1
ATOM 5066 N N . CYS B 1 291 ? -18.438 -27.219 0.038 1 80.44 291 CYS B N 1
ATOM 5067 C CA . CYS B 1 291 ? -18.156 -25.859 0.507 1 80.44 291 CYS B CA 1
ATOM 5068 C C . CYS B 1 291 ? -16.906 -25.844 1.382 1 80.44 291 CYS B C 1
ATOM 5070 O O . CYS B 1 291 ? -16.656 -26.797 2.127 1 80.44 291 CYS B O 1
ATOM 5072 N N . THR B 1 292 ? -16.094 -24.938 1.095 1 72.81 292 THR B N 1
ATOM 5073 C CA . THR B 1 292 ? -14.93 -24.719 1.944 1 72.81 292 THR B CA 1
ATOM 5074 C C . THR B 1 292 ? -15.062 -23.422 2.736 1 72.81 292 THR B C 1
ATOM 5076 O O . THR B 1 292 ? -15.414 -22.375 2.178 1 72.81 292 THR B O 1
ATOM 5079 N N . GLN B 1 293 ? -14.797 -23.578 3.988 1 63.81 293 GLN B N 1
ATOM 5080 C CA . GLN B 1 293 ? -14.859 -22.422 4.875 1 63.81 293 GLN B CA 1
ATOM 5081 C C . GLN B 1 293 ? -13.875 -21.328 4.438 1 63.81 293 GLN B C 1
ATOM 5083 O O . GLN B 1 293 ? -12.859 -21.625 3.807 1 63.81 293 GLN B O 1
ATOM 5088 N N . ASN B 1 294 ? -14.25 -20.031 4.578 1 59.81 294 ASN B N 1
ATOM 5089 C CA . ASN B 1 294 ? -13.398 -18.875 4.367 1 59.81 294 ASN B CA 1
ATOM 5090 C C . ASN B 1 294 ? -13.406 -18.422 2.906 1 59.81 294 ASN B C 1
ATOM 5092 O O . ASN B 1 294 ? -12.828 -17.391 2.562 1 59.81 294 ASN B O 1
ATOM 5096 N N . ALA B 1 295 ? -13.875 -19.469 2.029 1 60.84 295 ALA B N 1
AT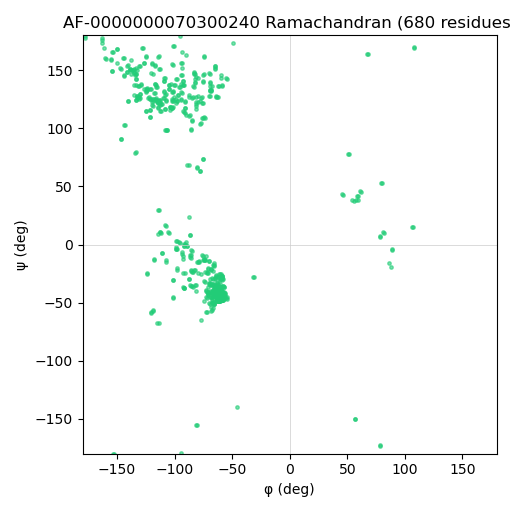OM 5097 C CA . ALA B 1 295 ? -13.93 -19.062 0.629 1 60.84 295 ALA B CA 1
ATOM 5098 C C . ALA B 1 295 ? -14.844 -17.844 0.449 1 60.84 295 ALA B C 1
ATOM 5100 O O . ALA B 1 295 ? -14.727 -17.125 -0.538 1 60.84 295 ALA B O 1
ATOM 5101 N N . THR B 1 296 ? -15.766 -17.828 1.304 1 60.22 296 THR B N 1
ATOM 5102 C CA . THR B 1 296 ? -16.766 -16.766 1.188 1 60.22 296 THR B CA 1
ATOM 5103 C C . THR B 1 296 ? -16.312 -15.523 1.941 1 60.22 296 THR B C 1
ATOM 5105 O O . THR B 1 296 ? -17.141 -14.656 2.258 1 60.22 296 THR B O 1
ATOM 5108 N N . LYS B 1 297 ? -15.164 -15.477 2.062 1 54.72 297 LYS B N 1
ATOM 5109 C CA . LYS B 1 297 ? -14.75 -14.289 2.795 1 54.72 297 LYS B CA 1
ATOM 5110 C C . LYS B 1 297 ? -15.398 -13.031 2.223 1 54.72 297 LYS B C 1
ATOM 5112 O O . LYS B 1 297 ? -15.797 -13.016 1.056 1 54.72 297 LYS B O 1
ATOM 5117 N N . ARG B 1 298 ? -15.195 -11.93 2.885 1 52.19 298 ARG B N 1
ATOM 5118 C CA . ARG B 1 298 ? -15.969 -10.766 3.303 1 52.19 298 ARG B CA 1
ATOM 5119 C C . ARG B 1 298 ? -16.391 -9.93 2.1 1 52.19 298 ARG B C 1
ATOM 5121 O O . ARG B 1 298 ? -17.516 -9.414 2.055 1 52.19 298 ARG B O 1
ATOM 5128 N N . LYS B 1 299 ? -15.578 -9.75 1.181 1 52.47 299 LYS B N 1
ATOM 5129 C CA . LYS B 1 299 ? -15.984 -8.617 0.354 1 52.47 299 LYS B CA 1
ATOM 5130 C C . LYS B 1 299 ? -17.156 -8.984 -0.545 1 52.47 299 LYS B C 1
ATOM 5132 O O . LYS B 1 299 ? -18.109 -8.211 -0.681 1 52.47 299 LYS B O 1
ATOM 5137 N N . ALA B 1 300 ? -17.047 -10.156 -1.251 1 51.41 300 ALA B N 1
ATOM 5138 C CA . ALA B 1 300 ? -18.078 -10.5 -2.24 1 51.41 300 ALA B CA 1
ATOM 5139 C C . ALA B 1 300 ? -19.453 -10.617 -1.59 1 51.41 300 ALA B C 1
ATOM 5141 O O . ALA B 1 300 ? -20.453 -10.188 -2.164 1 51.41 300 ALA B O 1
ATOM 5142 N N . ILE B 1 301 ? -19.375 -11.07 -0.425 1 54.91 301 ILE B N 1
ATOM 5143 C CA . ILE B 1 301 ? -20.625 -11.289 0.297 1 54.91 301 ILE B CA 1
ATOM 5144 C C . ILE B 1 301 ? -21.25 -9.938 0.657 1 54.91 301 ILE B C 1
ATOM 5146 O O . ILE B 1 301 ? -22.453 -9.75 0.5 1 54.91 301 ILE B O 1
ATOM 5150 N N . THR B 1 302 ? -20.344 -9.031 0.923 1 56.91 302 THR B N 1
ATOM 5151 C CA . THR B 1 302 ? -20.875 -7.77 1.438 1 56.91 302 THR B CA 1
ATOM 5152 C C . THR B 1 302 ? -21.625 -7.012 0.347 1 56.91 302 THR B C 1
ATOM 5154 O O . THR B 1 302 ? -22.656 -6.391 0.614 1 56.91 302 THR B O 1
ATOM 5157 N N . LYS B 1 303 ? -21.156 -7.164 -0.864 1 62.31 303 LYS B N 1
ATOM 5158 C CA . LYS B 1 303 ? -21.812 -6.391 -1.914 1 62.31 303 LYS B CA 1
ATOM 5159 C C . LYS B 1 303 ? -23.156 -7.016 -2.303 1 62.31 303 LYS B C 1
ATOM 5161 O O . LYS B 1 303 ? -24.062 -6.316 -2.76 1 62.31 303 LYS B O 1
ATOM 5166 N N . ALA B 1 304 ? -23.109 -8.234 -2.023 1 62.56 304 ALA B N 1
ATOM 5167 C CA . ALA B 1 304 ? -24.297 -8.969 -2.438 1 62.56 304 ALA B CA 1
ATOM 5168 C C . ALA B 1 304 ? -25.484 -8.633 -1.54 1 62.56 304 ALA B C 1
ATOM 5170 O O . ALA B 1 304 ? -26.641 -8.844 -1.921 1 62.56 304 ALA B O 1
ATOM 5171 N N . ASN B 1 305 ? -25.156 -7.93 -0.459 1 70.88 305 ASN B N 1
ATOM 5172 C CA . ASN B 1 305 ? -26.219 -7.703 0.504 1 70.88 305 ASN B CA 1
ATOM 5173 C C . ASN B 1 305 ? -26.578 -6.227 0.609 1 70.88 305 ASN B C 1
ATOM 5175 O O . ASN B 1 305 ? -27.297 -5.82 1.521 1 70.88 305 ASN B O 1
ATOM 5179 N N . ILE B 1 306 ? -26.078 -5.453 -0.209 1 74.19 306 ILE B N 1
ATOM 5180 C CA . ILE B 1 306 ? -26.344 -4.02 -0.141 1 74.19 306 ILE B CA 1
ATOM 5181 C C . ILE B 1 306 ? -27.391 -3.637 -1.18 1 74.19 306 ILE B C 1
ATOM 5183 O O . ILE B 1 306 ? -27.297 -4.031 -2.344 1 74.19 306 ILE B O 1
ATOM 5187 N N . ILE B 1 307 ? -28.406 -2.859 -0.71 1 75.88 307 ILE B N 1
ATOM 5188 C CA . ILE B 1 307 ? -29.5 -2.426 -1.563 1 75.88 307 ILE B CA 1
ATOM 5189 C C . ILE B 1 307 ? -29.594 -0.901 -1.552 1 75.88 307 ILE B C 1
ATOM 5191 O O . ILE B 1 307 ? -29.562 -0.28 -0.486 1 75.88 307 ILE B O 1
ATOM 5195 N N . LYS B 1 308 ? -29.562 -0.437 -2.684 1 76.69 308 LYS B N 1
ATOM 5196 C CA . LYS B 1 308 ? -29.859 0.99 -2.77 1 76.69 308 LYS B CA 1
ATOM 5197 C C . LYS B 1 308 ? -31.359 1.237 -2.812 1 76.69 308 LYS B C 1
ATOM 5199 O O . LYS B 1 308 ? -32.094 0.586 -3.572 1 76.69 308 LYS B O 1
ATOM 5204 N N . ILE B 1 309 ? -31.812 2.049 -1.948 1 76.56 309 ILE B N 1
ATOM 5205 C CA . ILE B 1 309 ? -33.219 2.404 -1.88 1 76.56 309 ILE B CA 1
ATOM 5206 C C . ILE B 1 309 ? -33.406 3.826 -2.4 1 76.56 309 ILE B C 1
ATOM 5208 O O . ILE B 1 309 ? -33.219 4.797 -1.661 1 76.56 309 ILE B O 1
ATOM 5212 N N . GLY B 1 310 ? -33.781 3.889 -3.59 1 73.56 310 GLY B N 1
ATOM 5213 C CA . GLY B 1 310 ? -33.844 5.207 -4.203 1 73.56 310 GLY B CA 1
ATOM 5214 C C . GLY B 1 310 ? -32.531 5.945 -4.164 1 73.56 310 GLY B C 1
ATOM 5215 O O . GLY B 1 310 ? -31.469 5.34 -4.316 1 73.56 310 GLY B O 1
ATOM 5216 N N . THR B 1 311 ? -32.594 7.188 -4.117 1 78.81 311 THR B N 1
ATOM 5217 C CA . THR B 1 311 ? -31.422 8.031 -4.008 1 78.81 311 THR B CA 1
ATOM 5218 C C . THR B 1 311 ? -31.156 8.414 -2.555 1 78.81 311 THR B C 1
ATOM 5220 O O . THR B 1 311 ? -30.172 9.086 -2.25 1 78.81 311 THR B O 1
ATOM 5223 N N . ASP B 1 312 ? -32 7.871 -1.78 1 78.38 312 ASP B N 1
ATOM 5224 C CA . ASP B 1 312 ? -32.031 8.445 -0.439 1 78.38 312 ASP B CA 1
ATOM 5225 C C . ASP B 1 312 ? -31.281 7.559 0.552 1 78.38 312 ASP B C 1
ATOM 5227 O O . ASP B 1 312 ? -30.781 8.039 1.568 1 78.38 312 ASP B O 1
ATOM 5231 N N . PHE B 1 313 ? -31.312 6.137 0.252 1 81.69 313 PHE B N 1
ATOM 5232 C CA . PHE B 1 313 ? -30.781 5.246 1.279 1 81.69 313 PHE B CA 1
ATOM 5233 C C . PHE B 1 313 ? -29.953 4.133 0.654 1 81.69 313 PHE B C 1
ATOM 5235 O O . PHE B 1 313 ? -30.172 3.762 -0.502 1 81.69 313 PHE B O 1
ATOM 5242 N N . GLU B 1 314 ? -29.031 3.721 1.396 1 83.25 314 GLU B N 1
ATOM 5243 C CA . GLU B 1 314 ? -28.375 2.438 1.178 1 83.25 314 GLU B CA 1
ATOM 5244 C C . GLU B 1 314 ? -28.547 1.511 2.377 1 83.25 314 GLU B C 1
ATOM 5246 O O . GLU B 1 314 ? -28.266 1.895 3.514 1 83.25 314 GLU B O 1
ATOM 5251 N N . LEU B 1 315 ? -29.125 0.348 2.076 1 83.69 315 LEU B N 1
ATOM 5252 C CA . LEU B 1 315 ? -29.438 -0.604 3.135 1 83.69 315 LEU B CA 1
ATOM 5253 C C . LEU B 1 315 ? -28.578 -1.859 3.016 1 83.69 315 LEU B C 1
ATOM 5255 O O . LEU B 1 315 ? -28.531 -2.486 1.955 1 83.69 315 LEU B O 1
ATOM 5259 N N . LYS B 1 316 ? -27.953 -2.131 3.982 1 81.94 316 LYS B N 1
ATOM 5260 C CA . LYS B 1 316 ? -27.219 -3.393 4.082 1 81.94 316 LYS B CA 1
ATOM 5261 C C . LYS B 1 316 ? -27.984 -4.398 4.941 1 81.94 316 LYS B C 1
ATOM 5263 O O . LYS B 1 316 ? -28.266 -4.133 6.113 1 81.94 316 LYS B O 1
ATOM 5268 N N . VAL B 1 317 ? -28.281 -5.578 4.418 1 78.12 317 VAL B N 1
ATOM 5269 C CA . VAL B 1 317 ? -29.016 -6.625 5.133 1 78.12 317 VAL B CA 1
ATOM 5270 C C . VAL B 1 317 ? -28.016 -7.559 5.816 1 78.12 317 VAL B C 1
ATOM 5272 O O . VAL B 1 317 ? -27.281 -8.289 5.152 1 78.12 317 VAL B O 1
ATOM 5275 N N . LEU B 1 318 ? -28.062 -7.547 7.047 1 76.06 318 LEU B N 1
ATOM 5276 C CA . LEU B 1 318 ? -27.125 -8.336 7.828 1 76.06 318 LEU B CA 1
ATOM 5277 C C . LEU B 1 318 ? -27.688 -9.711 8.141 1 76.06 318 LEU B C 1
ATOM 5279 O O . LEU B 1 318 ? -26.953 -10.695 8.188 1 76.06 318 LEU B O 1
ATOM 5283 N N . ASP B 1 319 ? -28.969 -9.758 8.398 1 74.62 319 ASP B N 1
ATOM 5284 C CA . ASP B 1 319 ? -29.672 -11.008 8.672 1 74.62 319 ASP B CA 1
ATOM 5285 C C . ASP B 1 319 ? -30.672 -11.328 7.555 1 74.62 319 ASP B C 1
ATOM 5287 O O . ASP B 1 319 ? -31.625 -10.586 7.324 1 74.62 319 ASP B O 1
ATOM 5291 N N . ALA B 1 320 ? -30.453 -12.492 6.977 1 71.12 320 ALA B N 1
ATOM 5292 C CA . ALA B 1 320 ? -31.297 -12.898 5.855 1 71.12 320 ALA B CA 1
ATOM 5293 C C . ALA B 1 320 ? -32.75 -13.133 6.305 1 71.12 320 ALA B C 1
ATOM 5295 O O . ALA B 1 320 ? -33.656 -13.047 5.5 1 71.12 320 ALA B O 1
ATOM 5296 N N . SER B 1 321 ? -32.844 -13.375 7.52 1 75.44 321 SER B N 1
ATOM 5297 C CA . SER B 1 321 ? -34.188 -13.695 8.039 1 75.44 321 SER B CA 1
ATOM 5298 C C . SER B 1 321 ? -34.906 -12.438 8.5 1 75.44 321 SER B C 1
ATOM 5300 O O . SER B 1 321 ? -36.062 -12.5 8.922 1 75.44 321 SER B O 1
ATOM 5302 N N . ALA B 1 322 ? -34.25 -11.305 8.367 1 76.62 322 ALA B N 1
ATOM 5303 C CA . ALA B 1 322 ? -34.844 -10.055 8.836 1 76.62 322 ALA B CA 1
ATOM 5304 C C . ALA B 1 322 ? -36.125 -9.758 8.086 1 76.62 322 ALA B C 1
ATOM 5306 O O . ALA B 1 322 ? -36.25 -10.008 6.887 1 76.62 322 ALA B O 1
ATOM 5307 N N . PHE B 1 323 ? -37.062 -9.367 8.812 1 79.06 323 PHE B N 1
ATOM 5308 C CA . PHE B 1 323 ? -38.375 -9.094 8.25 1 79.06 323 PHE B CA 1
ATOM 5309 C C . PHE B 1 323 ? -38.406 -7.711 7.609 1 79.06 323 PHE B C 1
ATOM 5311 O O . PHE B 1 323 ? -38.031 -6.719 8.242 1 79.06 323 PHE B O 1
ATOM 5318 N N . ILE B 1 324 ? -38.656 -7.648 6.348 1 81.19 324 ILE B N 1
ATOM 5319 C CA . ILE B 1 324 ? -38.75 -6.398 5.598 1 81.19 324 ILE B CA 1
ATOM 5320 C C . ILE B 1 324 ? -40.062 -6.348 4.844 1 81.19 324 ILE B C 1
ATOM 5322 O O . ILE B 1 324 ? -40.531 -7.363 4.309 1 81.19 324 ILE B O 1
ATOM 5326 N N . GLU B 1 325 ? -40.75 -5.254 4.91 1 82.5 325 GLU B N 1
ATOM 5327 C CA . GLU B 1 325 ? -42 -5.043 4.152 1 82.5 325 GLU B CA 1
ATOM 5328 C C . GLU B 1 325 ? -41.844 -3.881 3.172 1 82.5 325 GLU B C 1
ATOM 5330 O O . GLU B 1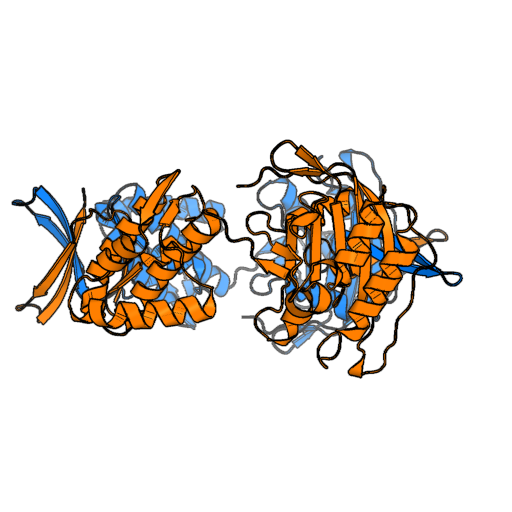 325 ? -41.188 -2.879 3.486 1 82.5 325 GLU B O 1
ATOM 5335 N N . GLN B 1 326 ? -42.219 -4.145 1.955 1 82.81 326 GLN B N 1
ATOM 5336 C CA . GLN B 1 326 ? -42.25 -3.078 0.961 1 82.81 326 GLN B CA 1
ATOM 5337 C C . GLN B 1 326 ? -43.688 -2.717 0.6 1 82.81 326 GLN B C 1
ATOM 5339 O O . GLN B 1 326 ? -44.562 -3.588 0.545 1 82.81 326 GLN B O 1
ATOM 5344 N N . GLY B 1 327 ? -43.938 -1.378 0.42 1 81.31 327 GLY B N 1
ATOM 5345 C CA . GLY B 1 327 ? -45.281 -0.955 0.072 1 81.31 327 GLY B CA 1
ATOM 5346 C C . GLY B 1 327 ? -45.344 0.452 -0.492 1 81.31 327 GLY B C 1
ATOM 5347 O O . GLY B 1 327 ? -44.312 1.043 -0.804 1 81.31 327 GLY B O 1
ATOM 5348 N N . TYR B 1 328 ? -46.531 0.822 -0.855 1 88.56 328 TYR B N 1
ATOM 5349 C CA . TYR B 1 328 ? -46.844 2.168 -1.328 1 88.56 328 TYR B CA 1
ATOM 5350 C C . TYR B 1 328 ? -47.812 2.867 -0.391 1 88.56 328 TYR B C 1
ATOM 5352 O O . TYR B 1 328 ? -48.844 2.299 -0.023 1 88.56 328 TYR B O 1
ATOM 5360 N N . ASP B 1 329 ? -47.344 4.023 0.043 1 87.31 329 ASP B N 1
ATOM 5361 C CA . ASP B 1 329 ? -48.219 4.832 0.903 1 87.31 329 ASP B CA 1
ATOM 5362 C C . ASP B 1 329 ? -49.062 5.793 0.079 1 87.31 329 ASP B C 1
ATOM 5364 O O . ASP B 1 329 ? -48.562 6.762 -0.484 1 87.31 329 ASP B O 1
ATOM 5368 N N . ASP B 1 330 ? -50.344 5.57 0.068 1 89.06 330 ASP B N 1
ATOM 5369 C CA . ASP B 1 330 ? -51.25 6.344 -0.762 1 89.06 330 ASP B CA 1
ATOM 5370 C C . ASP B 1 330 ? -51.375 7.781 -0.26 1 89.06 330 ASP B C 1
ATOM 5372 O O . ASP B 1 330 ? -51.625 8.695 -1.045 1 89.06 330 ASP B O 1
ATOM 5376 N N . GLU B 1 331 ? -51.281 7.973 1.049 1 86.81 331 GLU B N 1
ATOM 5377 C CA . GLU B 1 331 ? -51.406 9.305 1.629 1 86.81 331 GLU B CA 1
ATOM 5378 C C . GLU B 1 331 ? -50.188 10.156 1.306 1 86.81 331 GLU B C 1
ATOM 5380 O O . GLU B 1 331 ? -50.312 11.32 0.935 1 86.81 331 GLU B O 1
ATOM 5385 N N . LYS B 1 332 ? -49.062 9.555 1.422 1 86.75 332 LYS B N 1
ATOM 5386 C CA . LYS B 1 332 ? -47.844 10.289 1.209 1 86.75 332 LYS B CA 1
ATOM 5387 C C . LYS B 1 332 ? -47.375 10.18 -0.241 1 86.75 332 LYS B C 1
ATOM 5389 O O . LYS B 1 332 ? -46.469 10.898 -0.666 1 86.75 332 LYS B O 1
ATOM 5394 N N . LYS B 1 333 ? -47.969 9.312 -1.034 1 88.12 333 LYS B N 1
ATOM 5395 C CA . LYS B 1 333 ? -47.688 9.078 -2.449 1 88.12 333 LYS B CA 1
ATOM 5396 C C . LYS B 1 333 ? -46.219 8.695 -2.668 1 88.12 333 LYS B C 1
ATOM 5398 O O . LYS B 1 333 ? -45.562 9.25 -3.549 1 88.12 333 LYS B O 1
ATOM 5403 N N . LYS B 1 334 ? -45.625 7.918 -1.783 1 87.12 334 LYS B N 1
ATOM 5404 C CA . LYS B 1 334 ? -44.25 7.465 -1.864 1 87.12 334 LYS B CA 1
ATOM 5405 C C . LYS B 1 334 ? -44.156 5.965 -1.586 1 87.12 334 LYS B C 1
ATOM 5407 O O . LYS B 1 334 ? -44.938 5.414 -0.825 1 87.12 334 LYS B O 1
ATOM 5412 N N . ASN B 1 335 ? -43.219 5.352 -2.256 1 85.62 335 ASN B N 1
ATOM 5413 C CA . ASN B 1 335 ? -42.875 3.982 -1.904 1 85.62 335 ASN B CA 1
ATOM 5414 C C . ASN B 1 335 ? -42.156 3.92 -0.557 1 85.62 335 ASN B C 1
ATOM 5416 O O . ASN B 1 335 ? -41.531 4.895 -0.137 1 85.62 335 ASN B O 1
ATOM 5420 N N . PHE B 1 336 ? -42.344 2.887 0.181 1 87.62 336 PHE B N 1
ATOM 5421 C CA . PHE B 1 336 ? -41.656 2.777 1.45 1 87.62 336 PHE B CA 1
ATOM 5422 C C . PHE B 1 336 ? -41.125 1.361 1.656 1 87.62 336 PHE B C 1
ATOM 5424 O O . PHE B 1 336 ? -41.594 0.417 1.03 1 87.62 336 PHE B O 1
ATOM 5431 N N . ILE B 1 337 ? -40.031 1.269 2.375 1 87.12 337 ILE B N 1
ATOM 5432 C CA . ILE B 1 337 ? -39.5 0.018 2.912 1 87.12 337 ILE B CA 1
ATOM 5433 C C . ILE B 1 337 ? -39.562 0.055 4.438 1 87.12 337 ILE B C 1
ATOM 5435 O O . ILE B 1 337 ? -39.125 1.031 5.051 1 87.12 337 ILE B O 1
ATOM 5439 N N . LYS B 1 338 ? -40.219 -0.92 4.957 1 88.06 338 LYS B N 1
ATOM 5440 C CA . LYS B 1 338 ? -40.312 -1.035 6.406 1 88.06 338 LYS B CA 1
ATOM 5441 C C . LYS B 1 338 ? -39.375 -2.107 6.945 1 88.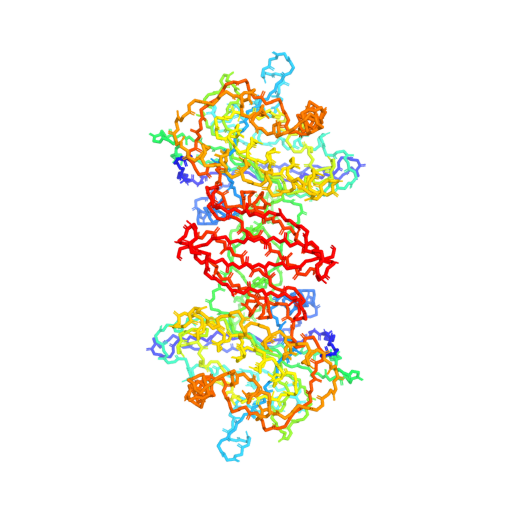06 338 LYS B C 1
ATOM 5443 O O . LYS B 1 338 ? -39.469 -3.273 6.551 1 88.06 338 LYS B O 1
ATOM 5448 N N . LEU B 1 339 ? -38.438 -1.692 7.781 1 87.81 339 LEU B N 1
ATOM 5449 C CA . LEU B 1 339 ? -37.438 -2.576 8.367 1 87.81 339 LEU B CA 1
ATOM 5450 C C . LEU B 1 339 ? -37.781 -2.902 9.82 1 87.81 339 LEU B C 1
ATOM 5452 O O . LEU B 1 339 ? -37.875 -2 10.656 1 87.81 339 LEU B O 1
ATOM 5456 N N . TYR B 1 340 ? -38 -4.125 10.07 1 87.25 340 TYR B N 1
ATOM 5457 C CA . TYR B 1 340 ? -38.344 -4.535 11.438 1 87.25 340 TYR B CA 1
ATOM 5458 C C . TYR B 1 340 ? -37.062 -4.98 12.172 1 87.25 340 TYR B C 1
ATOM 5460 O O . TYR B 1 340 ? -36.188 -5.594 11.586 1 87.25 340 TYR B O 1
ATOM 5468 N N . TYR B 1 341 ? -36.969 -4.57 13.422 1 82.88 341 TYR B N 1
ATOM 5469 C CA . TYR B 1 341 ? -35.781 -4.938 14.195 1 82.88 341 TYR B CA 1
ATOM 5470 C C . TYR B 1 341 ? -36.125 -5.18 15.656 1 82.88 341 TYR B C 1
ATOM 5472 O O . TYR B 1 341 ? -37.219 -4.777 16.109 1 82.88 341 TYR B O 1
ATOM 5480 N N . GLU B 1 342 ? -35.25 -5.898 16.359 1 77.94 342 GLU B N 1
ATOM 5481 C CA . GLU B 1 342 ? -35.469 -6.191 17.781 1 77.94 342 GLU B CA 1
ATOM 5482 C C . GLU B 1 342 ? -34.844 -5.121 18.656 1 77.94 342 GLU B C 1
ATOM 5484 O O . GLU B 1 342 ? -33.812 -4.523 18.297 1 77.94 342 GLU B O 1
#

pLDDT: mean 86.72, std 10.64, range [50.22, 98.81]

Sequence (684 aa):
MVNFKLGVPTIATVQKVGNKLKEEGIAFSSKADDMSFASGFISTLVKNTFKFDVFCQFDSIESLDMNPSYRFVHKIFDDKDDIVKQSNNLARHLYDQSIHPNIANGEFYIIYIDGCMLNNETVDALMLLKTEAKDSFLTVSYENGEYSIKPQLGLSTKHLDKGCLIFNTKSEDGYLISIVETSTIRQDGRYWSNNFLYVKDIITDFQYTENIANFCSFIVQKVSKEHPEKSLKLAKVSRRITQMLQDDGAEINTNELISSLAIDDEVASLLPVCRKEYEDRTGKIPEIFKCTQNATKRKAITKANIIKIGTDFELKVLDASAFIEQGYDDEKKKNFIKLYYEMVNFKLGVPTIATVQKVGNKLKEEGIAFSSKADDMSFASGFISTLVKNTFKFDVFCQFDSIESLDMNPSYRFVHKIFDDKDDIVKQSNNLARHLYDQSIHPNIANGEFYIIYIDGCMLNNETVDALMLLKTEAKDSFLTVSYENGEYSIKPQLGLSTKHLDKGCLIFNTKSEDGYLISIVETSTIRQDGRYWSNNFLYVKDIITDFQYTENIANFCSFIVQKVSKEHPEKSLKLAKVSRRITQMLQDDGAEINTNELISSLAIDDEVASLLPVCRKEYEDRTGKIPEIFKCTQNATKRKAITKANIIKIGTDFELKVLDASAFIEQGYDDEKKKNFIKLYYE

Solvent-accessible surface area (backbone atoms only — not comparable to full-atom values): 35554 Å² total; per-residue (Å²): 122,69,49,72,44,83,41,44,40,44,39,27,37,48,29,38,33,21,19,46,73,75,64,62,50,72,43,72,43,88,53,69,41,79,30,61,88,41,38,68,54,52,51,48,24,43,68,57,54,59,55,70,81,56,41,26,19,43,38,53,95,84,46,58,78,74,20,64,45,50,43,37,53,50,49,27,76,75,35,65,87,40,39,50,64,33,49,42,50,48,45,51,49,44,25,72,54,25,57,51,90,83,46,60,44,29,45,35,38,42,36,39,25,50,54,19,34,51,73,89,37,76,31,38,32,42,35,40,36,38,41,57,74,66,43,63,26,44,30,75,44,82,56,96,92,34,70,43,80,40,78,43,68,23,46,49,38,74,62,64,52,33,34,34,42,37,36,69,46,59,66,93,67,32,28,45,27,28,68,32,63,64,54,60,86,45,79,81,38,41,40,57,49,62,56,42,49,23,51,40,77,54,83,42,40,43,52,51,37,30,51,50,47,45,48,45,22,49,49,36,54,56,44,28,71,76,38,56,90,48,30,62,63,42,23,29,43,41,40,47,50,52,55,55,39,52,37,59,62,40,74,41,49,43,64,60,55,56,53,59,60,38,79,44,73,67,52,42,66,45,44,63,58,50,48,51,57,48,27,74,71,75,42,83,77,63,62,63,47,39,20,27,55,73,38,57,46,72,68,52,54,55,57,26,22,50,39,73,43,54,83,34,32,37,37,32,60,66,34,55,79,51,55,69,46,78,52,72,38,79,87,76,69,32,38,34,39,34,41,48,34,116,122,68,50,73,44,82,42,44,40,45,38,27,36,50,28,38,33,21,20,44,72,74,64,61,50,73,44,72,43,86,54,69,41,79,29,61,87,42,38,68,54,50,52,48,23,44,68,58,51,56,56,70,81,56,42,26,20,43,40,54,94,84,44,57,80,74,20,65,45,50,44,35,52,49,49,27,76,76,35,66,87,41,39,49,62,33,49,40,50,47,45,52,47,42,25,71,54,26,56,52,89,84,48,60,45,30,46,38,38,42,34,40,25,48,56,19,34,50,71,89,38,76,31,39,34,40,35,42,35,38,42,57,76,66,45,62,30,40,32,77,44,80,56,94,95,32,68,44,81,43,80,45,65,23,46,49,39,74,63,64,53,34,35,34,42,38,36,68,45,60,66,92,67,32,26,44,27,31,70,31,62,65,53,60,86,46,80,80,37,40,41,56,50,62,56,41,51,22,50,42,77,52,84,44,40,42,50,50,37,30,50,50,48,45,47,44,25,49,50,40,53,55,44,27,72,76,38,57,90,48,31,63,63,42,23,34,43,41,41,47,52,51,54,55,41,55,37,60,64,40,74,42,50,42,65,60,55,57,53,60,62,38,79,43,72,68,51,42,67,45,44,64,58,50,49,51,56,47,27,74,72,75,44,81,76,64,59,63,47,37,21,27,55,72,37,61,44,64,64,52,54,53,60,29,26,52,40,72,43,54,82,32,32,37,38,33,59,66,35,58,81,51,54,69,47,77,52,72,39,79,89,77,70,33,38,33,40,35,41,47,35,116

Organism: Porphyromonas gingivalis (strain ATCC BAA-308 / W83) (NCBI:txid242619)

InterPro domains:
  IPR007358 Nucleoid-associated protein NdpA [PF04245] (64-335)

Nearest PDB structures (foldseek):
  2dwr-assembly1_A  TM=2.808E-01  e=7.311E+00  Human rotavirus A
  8c7u-assembly1_B  TM=1.915E-01  e=1.451E+00  Enterococcus faecalis V583
  5lnh-assembly1_A  TM=2.058E-01  e=6.564E+00  Bacillus subtilis subsp. subtilis str. 168
  6dt7-assembly1_B  TM=1.546E-01  e=6.219E+00  Enquatrovirus N4
  8c7u-assembly1_B  TM=1.913E-01  e=1.414E+00  Enterococcus faecalis V583

Foldseek 3Di:
DKDKDFFAWAKKFKKKAFAVQVPPDIGAGPDIDGCRVCRVLVRLLCVQFFDDLWKWFFDDPPASCVQLLLVLVVVCLVPVVCCRVSQRVLRVQVNVLNHDPPQAIFMWMWIKGFFMAINNDTWIKIKIATDRAWDKDWDWDQDPNDIDIDIDTDHHSNDGAWMKIFTPPPSRRGTIMIIGHPPPVDPSRCSRCCPSRNIDIDDALLNLLLLLLLLLLVLLVVCCVVPVVCNQVSLLLSLVLLVVLQPFFDKDFSVVSLVSSCPDPVSVVCSVVSQVVSCVPRNDRDRIGGRHHPSSDDDSNQSSQWHDDPPPDIDGDPHSPWDKDWDADPVVRDTDIDTDDD/DKDKDFFAWFKKFKKKAFAVQVPPDIGAGPDIDGCRVCRVQVRLLCVQFFDDLWKWFFDDPPASCVQLLLVLVVVCLVPVVCCRVSQRVLRVQVNVLRHDPPQAIFMWMWIKGFFMAINNDTWIKIKIATDRAWDKDWDWDQDPNDIDIDIDTDHHSNDGAWMKIFTPPPSRRGTIMIIGHPPPVDPSRCSRCCPSRNIDIDDALLNLLLLLLLLLLVLLVVCCVVPVVCNQVSLLLSLVLLVVLQPFFDKDFSVVSLVSSCPDPVSVVCSVVSQVVSCVPRNDRDRIGGRHHPSSDDDSNFSSQWHDDPPPDIDGDPDSPWDKDWDADPVVRDTDIDGDDD

Secondary structure (DSSP, 8-state):
---EE--EEEEEEEEEE--TTTT--EE--SSPEE-GGGHHHHHHHHHHH--SS-EEEE--SS-GGG-HHHHHHHHHHH-GGGHHHHHHHHHHHHHHH--STTPPPEEEEEEEEEEEEETTEEEEEEEEEE-SSPEEEEEEEEETTEEEEEEEEEEESS--SEEEEEESS-GGGT-EEEEEES--SSGGGGHIIIIII-EEEE--HHHHHHHHHHHHHHHHHHHHHH-GGGHHHHHHHHHHHHHHTTSTT-EEEHHHHHHHT--SHHHHHHHHHHHHHHHHHH-PPPSEEE--TTTT-HHHHHHHTEEEETTTEEEEE--TT--EEEEEETTTTEEEEEEEE-/---EE--EEEEEEEEEE--TTTT--EE--SSPEE-GGGHHHHHHHHHHH--SS-EEEE--SS-GGG-HHHHHHHHHHH-GGGHHHHHHHHHHHHHHH--STTPPPEEEEEEEEEEEEETTEEEEEEEEEE-SSPEEEEEEEEETTEEEEEEEEEEESS--SEEEEEESS-GGGT-EEEEEES--SSGGGGHIIIIII-EEEE--HHHHHHHHHHHHHHHHHHHHHH-GGGHHHHHHHHHHHHHHTTSTT-EEEHHHHHHHT--SHHHHHHHHHHHHHHHHHH-PPPSEEE--TTTT-HHHHHHHTEEEETTTEEEEE--TT--EEEEEETTTTEEEEEEEE-

Radius of gyration: 30.82 Å; Cα contacts (8 Å, |Δi|>4): 1436; chains: 2; bounding box: 89×72×59 Å